Protein 2ZZV (pdb70)

Organism: Thermus thermophilus (strain ATCC 27634 / DSM 579 / HB8) (NCBI:txid300852)

Radius of gyration: 24.86 Å; Cα contacts (8 Å, |Δi|>4): 1358; chains: 2; bounding box: 61×57×69 Å

Nearest PDB structures (foldseek):
  2zzx-assembly1_D  TM=1.002E+00  e=3.367E-69  Thermus thermophilus HB8
  7e9y-assembly1_A  TM=9.980E-01  e=8.037E-59  Thermus thermophilus HB8
  4pe3-assembly1_A  TM=7.539E-01  e=3.363E-29  Cereibacter sphaeroides ATCC 17029
  4mmp-assembly1_A  TM=8.790E-01  e=1.293E-21  Pasteurella multocida subsp. gallicida P1059
  2xwk-assembly1_A  TM=8.787E-01  e=1.736E-21  Haemophilus influenzae

B-factor: mean 18.06, std 8.9, range [1.11, 52.14]

Secondary structure (DSSP, 8-state):
--EEEEEEESSPTTSHHHHHHHHHHHHHHHHTTTSEEEEEE-TTSSS-GGGHHHHHHHTSSSEEE-BGGGGTTT-GGGGGSS--TTS--SHHHHHHHHHTSSHHHHHHHHHHHTTEEEEEEE------EEESS---SGGGGTT-EEE--SHHHHHHHHHTT-EEE---GGGHHHHHHTTS-SEEE-S-HHHHHHTTHHHH-SEEEE--TTSS-SS-SS--EEEEEEHHHHHHS-HHHHHHHHHHHHHHHHHHHHHHHHHHHHHHHHHHHTT-EEEE--HHHHHHHHHHHHHHHHHHHTSSHHHHHHHHHHHHHHHHTT-S-TGGGTT---/--EEEEEEESSPTTSHHHHHHHHHHHHHHHHTTTSEEEEEE-TTSSS-GGGHHHHHHTTSSSEEE-BGGGGTTT-GGGGGSS--TTS--SHHHHHHHHHTSSHHHHHHHHHHTTTEEEEEEE------EEESS---SGGGGTT-EEE--SHHHHHHHHHTT-EEE---GGGHHHHHHTTS-SEEE-S-HHHHHHTTHHHH--EEEE--TTSS-SS-SS--EEEEEEHHHHHHS-HHHHHHHHHHHHHHHHHHHHHHHHHHHHHHHHHHHTT-EEEE--HHHHHHHHHHHHHHHHHHHTTSHHHHHHHHHHHHHHHHTTSS-TGGGTT---

Foldseek 3Di:
DAEEFEEEELAAPQALLVVLVVVLQVVLCVLVVNRYGYDYDYAPRQHHQLCVLVCQQVVVGFKYWYQQCLCCVPQLQSCLLFDFFLADFDPVLSVCCCPPVPVVVLVQVSVVVSQKGWLDKFWAFFKWKFFQDDDFELQSLAAFEEEDSDHRLVVLSVLSHHNYDYDRLLCVQVCLQVVVGGMYIHGAQRRNVSSPSLVRGQEIEAAAPVHGHRGGNTRIITMMGRNVSLVPDDVVSNVSVSVSRVVSSVVNRVSNVVSRVVRVVVSVVSNHYYHYYYPVRSVVSVLSNPVSLQVSLPPDDSSVVSVVSSVVVCVVVVSDDVVSCPPPDD/DAEEFEEEELAAPQALLQVLVVVLQVVLCVLVVNRYGYHYDYAPRQHHQLCVLVCQQVVVGQKYWYQQCLCCVPQLLSCLLFDFFLADFDPVLSVCCCPPVPVVVLVQVSVVVSQKGWLDKFWAFFKWKFFQDDDFELQSLADFEEEDSDDRLQVLSVVSHYHYDYDRLLCVQVCLQVVVGGMYIHGAQQRNVSSPSLVRGQEMEAEAPVHGHRTGNTRIITMMGRNVSLVPDDPVSNVSVSVSRVVSSVVNRVSNVVSRVVRPVVSVVSNHYYHYYYPVRSVVSVLSNVQSLLVSCPPDDSSVVSSVSSVVVCVVVVSDDPVSCPPGDD

Solvent-accessible surface area: 23621 Å² total; per-residue (Å²): 217,156,34,52,1,113,0,0,0,4,0,34,62,69,3,44,0,20,46,24,0,79,126,3,15,117,45,0,106,66,4,3,74,9,74,0,52,9,89,37,41,30,20,48,60,58,33,37,12,56,85,0,0,64,7,0,82,106,36,96,1,8,0,0,1,0,4,0,7,30,5,2,80,112,7,20,2,0,3,0,0,0,0,3,1,12,1,1,51,78,14,12,13,1,0,0,0,3,43,25,39,38,0,31,79,7,0,58,90,3,0,42,111,52,28,1,29,0,3,1,1,0,2,1,6,54,3,2,8,0,2,73,150,57,4,119,135,31,52,45,2,144,53,15,105,0,2,0,8,14,23,3,2,13,41,2,3,51,51,5,34,9,65,51,52,90,33,34,5,38,86,0,80,35,8,0,102,175,45,94,3,46,0,0,1,10,2,2,2,3,3,0,54,59,34,11,0,26,142,13,4,48,48,0,4,20,2,4,101,120,28,52,8,11,8,3,10,2,4,1,0,0,0,0,0,9,19,109,98,13,164,78,4,54,118,55,5,27,28,17,0,30,3,1,2,6,9,8,0,0,65,0,13,0,14,2,30,83,12,9,48,92,0,78,69,68,2,74,148,47,58,13,73,57,7,101,8,52,59,73,6,16,134,54,1,50,164,45,0,5,60,18,0,5,117,20,0,128,90,54,126,21,0,131,68,0,0,44,29,0,14,132,16,0,100,50,59,64,60,13,79,117,84,61,15,80,88,51,81,82,217,150,24,161,6,84,0,0,0,6,1,31,67,72,5,36,0,21,49,23,0,74,128,4,14,115,44,0,104,66,4,2,67,5,74,0,30,10,82,35,35,29,22,47,58,44,35,35,13,59,84,0,0,63,6,0,89,97,29,79,0,21,0,0,0,0,4,0,8,28,5,2,80,111,7,20,2,0,3,0,0,0,0,2,0,15,2,1,52,79,14,13,14,1,0,0,0,3,44,24,41,37,0,31,80,8,0,58,93,3,0,42,114,52,27,0,30,0,3,2,1,0,1,1,7,48,2,2,8,0,2,77,159,53,4,118,131,33,68,48,2,165,62,16,86,0,2,0,8,15,21,4,3,14,41,3,4,51,50,8,32,8,57,48,34,93,39,37,6,39,84,0,68,42,7,0,97,185,45,86,3,64,0,0,0,10,2,2,2,6,3,0,57,71,33,9,0,18,114,20,3,83,50,0,4,18,2,4,102,122,28,48,8,11,7,3,13,2,4,0,0,0,0,0,0,7,17,88,87,12,158,66,4,54,122,55,5,27,25,17,0,29,3,1,2,4,9,9,0,0,62,0,14,0,14,2,30,81,17,10,46,86,4,76,86,100,1,75,95,27,54,12,76,55,7,104,8,52,66,84,7,16,123,48,1,56,148,49,0,6,54,15,1,12,114,24,0,95,88,55,137,21,0,108,66,0,0,47,31,0,20,131,16,0,101,56,61,62,55,11,79,117,85,54,22,78,87,55,79,56

Structure (mmCIF, N/CA/C/O backbone):
data_2ZZV
#
_entry.id   2ZZV
#
_cell.length_a   75.052
_cell.length_b   77.335
_cell.length_c   136.389
_cell.angle_alpha   90.00
_cell.angle_beta   90.00
_cell.angle_gamma   90.00
#
_symmetry.space_group_name_H-M   'P 21 21 21'
#
loop_
_entity.id
_entity.type
_entity.pdbx_description
1 polymer 'ABC transporter, solute-binding protein'
2 non-polymer 'LACTIC ACID'
3 non-polymer 'CALCIUM ION'
4 water water
#
loop_
_atom_site.group_PDB
_atom_site.id
_atom_site.type_symbol
_atom_site.label_atom_id
_atom_site.label_alt_id
_atom_site.label_comp_id
_atom_site.label_asym_id
_atom_site.label_entity_id
_atom_site.label_seq_id
_atom_site.pdbx_PDB_ins_code
_atom_site.Cartn_x
_atom_site.Cartn_y
_atom_site.Cartn_z
_atom_site.occupancy
_atom_site.B_iso_or_equiv
_atom_site.auth_seq_id
_atom_site.auth_comp_id
_atom_site.auth_asym_id
_atom_site.auth_atom_id
_atom_site.pdbx_PDB_model_num
ATOM 1 N N . ARG A 1 32 ? 1.370 48.126 39.908 1.00 36.85 32 ARG A N 1
ATOM 2 C CA . ARG A 1 32 ? 2.507 47.868 40.845 1.00 35.97 32 ARG A CA 1
ATOM 3 C C . ARG A 1 32 ? 3.829 47.828 40.076 1.00 34.35 32 ARG A C 1
ATOM 4 O O . ARG A 1 32 ? 3.863 47.462 38.901 1.00 35.29 32 ARG A O 1
ATOM 12 N N . ARG A 1 33 ? 4.914 48.210 40.742 1.00 30.44 33 ARG A N 1
ATOM 13 C CA . ARG A 1 33 ? 6.226 48.219 40.103 1.00 27.50 33 ARG A CA 1
ATOM 14 C C . ARG A 1 33 ? 7.146 47.203 40.768 1.00 25.65 33 ARG A C 1
ATOM 15 O O . ARG A 1 33 ? 7.017 46.915 41.959 1.00 27.92 33 ARG A O 1
ATOM 23 N N . TYR A 1 34 ? 8.064 46.657 39.979 1.00 20.69 34 TYR A N 1
ATOM 24 C CA . TYR A 1 34 ? 8.987 45.630 40.432 1.00 19.06 34 TYR A CA 1
ATOM 25 C C . TYR A 1 34 ? 10.426 46.099 40.375 1.00 16.72 34 TYR A C 1
ATOM 26 O O . TYR A 1 34 ? 10.811 46.835 39.470 1.00 17.18 34 TYR A O 1
ATOM 35 N N . ARG A 1 35 ? 11.204 45.675 41.363 1.00 17.39 35 ARG A N 1
ATOM 36 C CA . ARG A 1 35 ? 12.599 46.064 41.466 1.00 17.34 35 ARG A CA 1
ATOM 37 C C . ARG A 1 35 ? 13.396 44.828 41.824 1.00 17.71 35 ARG A C 1
ATOM 38 O O . ARG A 1 35 ? 13.075 44.124 42.780 1.00 19.64 35 ARG A O 1
ATOM 40 N N . TRP A 1 36 ? 14.417 44.537 41.019 1.00 16.53 36 TRP A N 1
ATOM 41 C CA . TRP A 1 36 ? 15.267 43.368 41.234 1.00 14.20 36 TRP A CA 1
ATOM 42 C C . TRP A 1 36 ? 16.727 43.748 41.442 1.00 12.90 36 TRP A C 1
ATOM 43 O O . TRP A 1 36 ? 17.286 44.493 40.639 1.00 15.14 36 TRP A O 1
ATOM 54 N N . ARG A 1 37 ? 17.328 43.220 42.500 1.00 11.35 37 ARG A N 1
ATOM 55 C CA . ARG A 1 37 ? 18.741 43.444 42.768 1.00 11.34 37 ARG A CA 1
ATOM 56 C C . ARG A 1 37 ? 19.489 42.350 42.023 1.00 12.07 37 ARG A C 1
ATOM 57 O O . ARG A 1 37 ? 19.275 41.170 42.270 1.00 11.71 37 ARG A O 1
ATOM 65 N N . ILE A 1 38 ? 20.388 42.755 41.124 1.00 11.16 38 ILE A N 1
ATOM 66 C CA . ILE A 1 38 ? 21.162 41.793 40.336 1.00 10.67 38 ILE A CA 1
ATOM 67 C C . ILE A 1 38 ? 22.650 42.140 40.388 1.00 9.13 38 ILE A C 1
ATOM 68 O O . ILE A 1 38 ? 23.035 43.260 40.059 1.00 11.52 38 ILE A O 1
ATOM 73 N N . GLN A 1 39 ? 23.463 41.168 40.802 1.00 9.86 39 GLN A N 1
ATOM 74 C CA . GLN A 1 39 ? 24.915 41.344 40.840 1.00 9.70 39 GLN A CA 1
ATOM 75 C C . GLN A 1 39 ? 25.518 40.660 39.601 1.00 10.34 39 GLN A C 1
ATOM 76 O O . GLN A 1 39 ? 25.018 39.616 39.142 1.00 10.64 39 GLN A O 1
ATOM 82 N N . THR A 1 40 ? 26.574 41.258 39.067 1.00 10.32 40 THR A N 1
ATOM 83 C CA . THR A 1 40 ? 27.280 40.706 37.910 1.00 9.55 40 THR A CA 1
ATOM 84 C C . THR A 1 40 ? 28.659 40.182 38.311 1.00 9.91 40 THR A C 1
ATOM 85 O O . THR A 1 40 ? 29.222 40.573 39.335 1.00 10.48 40 THR A O 1
ATOM 89 N N . ALA A 1 41 ? 29.171 39.245 37.510 1.00 9.05 41 ALA A N 1
ATOM 90 C CA . ALA A 1 41 ? 30.524 38.747 37.710 1.00 10.17 41 ALA A CA 1
ATOM 91 C C . ALA A 1 41 ? 31.537 39.841 37.317 1.00 10.39 41 ALA A C 1
ATOM 92 O O . ALA A 1 41 ? 32.717 39.704 37.631 1.00 10.66 41 ALA A O 1
ATOM 94 N N . TRP A 1 42 ? 31.118 40.897 36.620 1.00 8.87 42 TRP A N 1
ATOM 95 C CA . TRP A 1 42 ? 32.051 41.987 36.264 1.00 9.00 42 TRP A CA 1
ATOM 96 C C . TRP A 1 42 ? 32.369 42.856 37.473 1.00 9.65 42 TRP A C 1
ATOM 97 O O . TRP A 1 42 ? 31.492 43.323 38.182 1.00 11.00 42 TRP A O 1
ATOM 108 N N . ASP A 1 43 ? 33.656 43.099 37.666 1.00 9.65 43 ASP A N 1
ATOM 109 C CA . ASP A 1 43 ? 34.097 43.988 38.734 1.00 10.91 43 ASP A CA 1
ATOM 110 C C . ASP A 1 43 ? 33.826 45.446 38.341 1.00 10.44 43 ASP A C 1
ATOM 111 O O . ASP A 1 43 ? 33.763 45.806 37.164 1.00 10.87 43 ASP A O 1
ATOM 116 N N . ALA A 1 44 ? 33.656 46.291 39.345 1.00 10.76 44 ALA A N 1
ATOM 117 C CA . ALA A 1 44 ? 33.474 47.718 39.093 1.00 10.99 44 ALA A CA 1
ATOM 118 C C . ALA A 1 44 ? 34.753 48.212 38.398 1.00 11.75 44 ALA A C 1
ATOM 119 O O . ALA A 1 44 ? 35.827 47.676 38.608 1.00 14.95 44 ALA A O 1
ATOM 121 N N . GLY A 1 45 ? 34.653 49.227 37.561 1.00 14.89 45 GLY A N 1
ATOM 122 C CA . GLY A 1 45 ? 35.883 49.705 36.954 1.00 16.25 45 GLY A CA 1
ATOM 123 C C . GLY A 1 45 ? 36.360 48.861 35.791 1.00 19.36 45 GLY A C 1
ATOM 124 O O . GLY A 1 45 ? 37.549 48.858 35.457 1.00 23.29 45 GLY A O 1
ATOM 125 N N . THR A 1 46 ? 35.461 48.066 35.235 1.00 13.85 46 THR A N 1
ATOM 126 C CA . THR A 1 46 ? 35.779 47.310 34.028 1.00 12.63 46 THR A CA 1
ATOM 127 C C . THR A 1 46 ? 34.776 47.725 32.959 1.00 11.66 46 THR A C 1
ATOM 128 O O . THR A 1 46 ? 33.684 48.210 33.279 1.00 12.65 46 THR A O 1
ATOM 132 N N . VAL A 1 47 ? 35.148 47.562 31.686 1.00 11.98 47 VAL A N 1
ATOM 133 C CA . VAL A 1 47 ? 34.241 47.868 30.592 1.00 11.57 47 VAL A CA 1
ATOM 134 C C . VAL A 1 47 ? 32.965 47.023 30.740 1.00 11.26 47 VAL A C 1
ATOM 135 O O . VAL A 1 47 ? 31.865 47.489 30.431 1.00 11.20 47 VAL A O 1
ATOM 139 N N . GLY A 1 48 ? 33.100 45.794 31.230 1.00 11.23 48 GLY A N 1
ATOM 140 C CA . GLY A 1 48 ? 31.929 44.949 31.403 1.00 10.82 48 GLY A CA 1
ATOM 141 C C . GLY A 1 48 ? 30.925 45.543 32.379 1.00 10.37 48 GLY A C 1
ATOM 142 O O . GLY A 1 48 ? 29.711 45.517 32.113 1.00 10.61 48 GLY A O 1
ATOM 143 N N . TYR A 1 49 ? 31.388 46.043 33.516 1.00 10.63 49 TYR A N 1
ATOM 144 C CA . TYR A 1 49 ? 30.433 46.617 34.478 1.00 9.27 49 TYR A CA 1
ATOM 145 C C . TYR A 1 49 ? 29.743 47.843 33.878 1.00 9.64 49 TYR A C 1
ATOM 146 O O . TYR A 1 49 ? 28.553 48.045 34.104 1.00 10.60 49 TYR A O 1
ATOM 155 N N . SER A 1 50 ? 30.468 48.660 33.112 1.00 9.63 50 SER A N 1
ATOM 156 C CA . SER A 1 50 ? 29.856 49.833 32.496 1.00 10.39 50 SER A CA 1
ATOM 157 C C . SER A 1 50 ? 28.744 49.411 31.554 1.00 10.00 50 SER A C 1
ATOM 158 O O . SER A 1 50 ? 27.697 50.052 31.486 1.00 10.68 50 SER A O 1
ATOM 161 N N . LEU A 1 51 ? 28.957 48.330 30.812 1.00 10.01 51 LEU A N 1
ATOM 162 C CA . LEU A 1 51 ? 27.913 47.847 29.910 1.00 9.15 51 LEU A CA 1
ATOM 163 C C . LEU A 1 51 ? 26.706 47.350 30.701 1.00 10.57 51 LEU A C 1
ATOM 164 O O . LEU A 1 51 ? 25.569 47.596 30.310 1.00 10.14 51 LEU A O 1
ATOM 169 N N . PHE A 1 52 ? 26.955 46.654 31.802 1.00 10.82 52 PHE A N 1
ATOM 170 C CA . PHE A 1 52 ? 25.885 46.106 32.644 1.00 9.85 52 PHE A CA 1
ATOM 171 C C . PHE A 1 52 ? 25.066 47.249 33.272 1.00 11.26 52 PHE A C 1
ATOM 172 O O . PHE A 1 52 ? 23.832 47.179 33.340 1.00 11.76 52 PHE A O 1
ATOM 180 N N . GLN A 1 53 ? 25.724 48.329 33.678 1.00 11.55 53 GLN A N 1
ATOM 181 C CA . GLN A 1 53 ? 24.974 49.459 34.232 1.00 11.02 53 GLN A CA 1
ATOM 182 C C . GLN A 1 53 ? 24.021 50.006 33.165 1.00 11.98 53 GLN A C 1
ATOM 183 O O . GLN A 1 53 ? 22.861 50.329 33.473 1.00 13.41 53 GLN A O 1
ATOM 189 N N . LYS A 1 54 ? 24.495 50.149 31.924 1.00 11.03 54 LYS A N 1
ATOM 190 C CA . LYS A 1 54 ? 23.655 50.667 30.846 1.00 11.55 54 LYS A CA 1
ATOM 191 C C . LYS A 1 54 ? 22.491 49.727 30.588 1.00 12.82 54 LYS A C 1
ATOM 192 O O . LYS A 1 54 ? 21.398 50.179 30.216 1.00 13.81 54 LYS A O 1
ATOM 198 N N . PHE A 1 55 ? 22.700 48.425 30.765 1.00 11.50 55 PHE A N 1
ATOM 199 C CA . PHE A 1 55 ? 21.592 47.492 30.560 1.00 11.26 55 PHE A CA 1
ATOM 200 C C . PHE A 1 55 ? 20.454 47.832 31.519 1.00 12.71 55 PHE A C 1
ATOM 201 O O . PHE A 1 55 ? 19.271 47.776 31.138 1.00 13.42 55 PHE A O 1
ATOM 209 N N . THR A 1 56 ? 20.783 48.162 32.767 1.00 12.64 56 THR A N 1
ATOM 210 C CA . THR A 1 56 ? 19.697 48.447 33.703 1.00 12.81 56 THR A CA 1
ATOM 211 C C . THR A 1 56 ? 18.868 49.635 33.234 1.00 15.31 56 THR A C 1
ATOM 212 O O . THR A 1 56 ? 17.646 49.672 33.440 1.00 15.93 56 THR A O 1
ATOM 216 N N . GLU A 1 57 ? 19.497 50.613 32.601 1.00 15.17 57 GLU A N 1
ATOM 217 C CA . GLU A 1 57 ? 18.735 51.751 32.089 1.00 16.23 57 GLU A CA 1
ATOM 218 C C . GLU A 1 57 ? 17.846 51.309 30.927 1.00 16.35 57 GLU A C 1
ATOM 219 O O . GLU A 1 57 ? 16.724 51.798 30.759 1.00 16.40 57 GLU A O 1
ATOM 225 N N . ARG A 1 58 ? 18.347 50.381 30.110 1.00 13.81 58 ARG A N 1
ATOM 226 C CA . ARG A 1 58 ? 17.583 49.902 28.969 1.00 13.49 58 ARG A CA 1
ATOM 227 C C . ARG A 1 58 ? 16.345 49.111 29.416 1.00 12.66 58 ARG A C 1
ATOM 228 O O . ARG A 1 58 ? 15.280 49.221 28.807 1.00 14.66 58 ARG A O 1
ATOM 236 N N . VAL A 1 59 ? 16.493 48.312 30.467 1.00 13.39 59 VAL A N 1
ATOM 237 C CA . VAL A 1 59 ? 15.369 47.539 31.008 1.00 13.48 59 VAL A CA 1
ATOM 238 C C . VAL A 1 59 ? 14.274 48.496 31.491 1.00 15.29 59 VAL A C 1
ATOM 239 O O . VAL A 1 59 ? 13.102 48.289 31.208 1.00 14.15 59 VAL A O 1
ATOM 243 N N . LYS A 1 60 ? 14.663 49.542 32.207 1.00 15.29 60 LYS A N 1
ATOM 244 C CA . LYS A 1 60 ? 13.694 50.525 32.697 1.00 15.75 60 LYS A CA 1
ATOM 245 C C . LYS A 1 60 ? 12.950 51.141 31.512 1.00 16.68 60 LYS A C 1
ATOM 246 O O . LYS A 1 60 ? 11.718 51.305 31.538 1.00 17.68 60 LYS A O 1
ATOM 252 N N . GLU A 1 61 ? 13.689 51.485 30.463 1.00 14.50 61 GLU A N 1
ATOM 253 C CA . GLU A 1 61 ? 13.096 52.072 29.275 1.00 15.31 61 GLU A CA 1
ATOM 254 C C . GLU A 1 61 ? 12.128 51.109 28.575 1.00 16.94 61 GLU A C 1
ATOM 255 O O . GLU A 1 61 ? 11.003 51.493 28.212 1.00 18.66 61 GLU A O 1
ATOM 261 N N . LEU A 1 62 ? 12.538 49.853 28.405 1.00 14.95 62 LEU A N 1
ATOM 262 C CA . LEU A 1 62 ? 11.684 48.875 27.725 1.00 15.98 62 LEU A CA 1
ATOM 263 C C . LEU A 1 62 ? 10.440 48.468 28.509 1.00 16.77 62 LEU A C 1
ATOM 264 O O . LEU A 1 62 ? 9.483 47.968 27.919 1.00 18.18 62 LEU A O 1
ATOM 269 N N . THR A 1 63 ? 10.430 48.699 29.815 1.00 15.50 63 THR A N 1
ATOM 270 C CA . THR A 1 63 ? 9.269 48.317 30.628 1.00 16.43 63 THR A CA 1
ATOM 271 C C . THR A 1 63 ? 8.507 49.535 31.145 1.00 18.49 63 THR A C 1
ATOM 272 O O . THR A 1 63 ? 7.633 49.386 32.000 1.00 18.12 63 THR A O 1
ATOM 276 N N . ASP A 1 64 ? 8.833 50.718 30.630 1.00 20.38 64 ASP A N 1
ATOM 277 C CA . ASP A 1 64 ? 8.185 51.958 31.064 1.00 21.48 64 ASP A CA 1
ATOM 278 C C . ASP A 1 64 ? 8.249 52.119 32.577 1.00 23.36 64 ASP A C 1
ATOM 279 O O . ASP A 1 64 ? 7.287 52.563 33.223 1.00 23.34 64 ASP A O 1
ATOM 284 N N . GLY A 1 65 ? 9.393 51.746 33.136 1.00 19.13 65 GLY A N 1
ATOM 285 C CA . GLY A 1 65 ? 9.625 51.852 34.563 1.00 19.48 65 GLY A CA 1
ATOM 286 C C . GLY A 1 65 ? 8.964 50.791 35.414 1.00 18.47 65 GLY A C 1
ATOM 287 O O . GLY A 1 65 ? 9.150 50.789 36.626 1.00 19.94 65 GLY A O 1
ATOM 288 N N . GLN A 1 66 ? 8.220 49.873 34.808 1.00 16.74 66 GLN A N 1
ATOM 289 C CA . GLN A 1 66 ? 7.528 48.850 35.592 1.00 17.33 66 GLN A CA 1
ATOM 290 C C . GLN A 1 66 ? 8.444 47.807 36.202 1.00 17.65 66 GLN A C 1
ATOM 291 O O . GLN A 1 66 ? 8.107 47.186 37.211 1.00 20.10 66 GLN A O 1
ATOM 297 N N . LEU A 1 67 ? 9.602 47.594 35.578 1.00 17.04 67 LEU A N 1
ATOM 298 C CA . LEU A 1 67 ? 10.567 46.652 36.113 1.00 18.23 67 LEU A CA 1
ATOM 299 C C . LEU A 1 67 ? 11.916 47.354 36.066 1.00 18.51 67 LEU A C 1
ATOM 300 O O . LEU A 1 67 ? 12.368 47.816 35.016 1.00 19.34 67 LEU A O 1
ATOM 305 N N . GLU A 1 68 ? 12.532 47.487 37.226 1.00 17.19 68 GLU A N 1
ATOM 306 C CA . GLU A 1 68 ? 13.835 48.112 37.281 1.00 18.22 68 GLU A CA 1
ATOM 307 C C . GLU A 1 68 ? 14.824 47.133 37.874 1.00 17.32 68 GLU A C 1
ATOM 308 O O . GLU A 1 68 ? 14.467 46.285 38.690 1.00 18.50 68 GLU A O 1
ATOM 314 N N . VAL A 1 69 ? 16.065 47.227 37.412 1.00 15.41 69 VAL A N 1
ATOM 315 C CA . VAL A 1 69 ? 17.127 46.382 37.925 1.00 15.32 69 VAL A CA 1
ATOM 316 C C . VAL A 1 69 ? 18.149 47.283 38.608 1.00 14.85 69 VAL A C 1
ATOM 317 O O . VAL A 1 69 ? 18.617 48.266 38.012 1.00 16.26 69 VAL A O 1
ATOM 321 N N . GLN A 1 70 ? 18.437 46.974 39.867 1.00 13.01 70 GLN A N 1
ATOM 322 C CA . GLN A 1 70 ? 19.449 47.685 40.621 1.00 15.10 70 GLN A CA 1
ATOM 323 C C . GLN A 1 70 ? 20.714 46.854 40.431 1.00 13.82 70 GLN A C 1
ATOM 324 O O . GLN A 1 70 ? 20.805 45.712 40.895 1.00 14.02 70 GLN A O 1
ATOM 330 N N . PRO A 1 71 ? 21.718 47.429 39.761 1.00 13.79 71 PRO A N 1
ATOM 331 C CA . PRO A 1 71 ? 22.971 46.702 39.518 1.00 12.99 71 PRO A CA 1
ATOM 332 C C . PRO A 1 71 ? 23.956 46.738 40.663 1.00 13.75 71 PRO A C 1
ATOM 333 O O . PRO A 1 71 ? 24.023 47.730 41.409 1.00 14.65 71 PRO A O 1
ATOM 337 N N . PHE A 1 72 ? 24.710 45.650 40.791 1.00 11.98 72 PHE A N 1
ATOM 338 C CA . PHE A 1 72 ? 25.767 45.534 41.783 1.00 11.72 72 PHE A CA 1
ATOM 339 C C . PHE A 1 72 ? 26.999 44.929 41.119 1.00 12.19 72 PHE A C 1
ATOM 340 O O . PHE A 1 72 ? 26.902 43.922 40.402 1.00 12.15 72 PHE A O 1
ATOM 348 N N . PRO A 1 73 ? 28.174 45.530 41.331 1.00 11.26 73 PRO A N 1
ATOM 349 C CA . PRO A 1 73 ? 29.389 44.981 40.741 1.00 11.53 73 PRO A CA 1
ATOM 350 C C . PRO A 1 73 ? 29.836 43.770 41.557 1.00 12.08 73 PRO A C 1
ATOM 351 O O . PRO A 1 73 ? 29.364 43.541 42.678 1.00 12.45 73 PRO A O 1
ATOM 355 N N . ALA A 1 74 ? 30.761 42.988 41.017 1.00 10.70 74 ALA A N 1
ATOM 356 C CA . ALA A 1 74 ? 31.218 41.804 41.719 1.00 11.41 74 ALA A CA 1
ATOM 357 C C . ALA A 1 74 ? 31.651 42.059 43.150 1.00 12.03 74 ALA A C 1
ATOM 358 O O . ALA A 1 74 ? 32.377 43.004 43.429 1.00 13.36 74 ALA A O 1
ATOM 360 N N . GLY A 1 75 ? 31.183 41.193 44.043 1.00 12.20 75 GLY A N 1
ATOM 361 C CA . GLY A 1 75 ? 31.543 41.286 45.451 1.00 13.68 75 GLY A CA 1
ATOM 362 C C . GLY A 1 75 ? 30.791 42.314 46.268 1.00 14.98 75 GLY A C 1
ATOM 363 O O . GLY A 1 75 ? 30.954 42.333 47.499 1.00 16.25 75 GLY A O 1
ATOM 364 N N . ALA A 1 76 ? 29.954 43.141 45.638 1.00 12.25 76 ALA A N 1
ATOM 365 C CA . ALA A 1 76 ? 29.244 44.184 46.399 1.00 13.11 76 ALA A CA 1
ATOM 366 C C . ALA A 1 76 ? 28.178 43.653 47.348 1.00 15.17 76 ALA A C 1
ATOM 367 O O . ALA A 1 76 ? 27.869 44.318 48.353 1.00 16.65 76 ALA A O 1
ATOM 369 N N . VAL A 1 77 ? 27.603 42.491 47.043 1.00 14.58 77 VAL A N 1
ATOM 370 C CA . VAL A 1 77 ? 26.589 41.891 47.910 1.00 13.39 77 VAL A CA 1
ATOM 371 C C . VAL A 1 77 ? 27.144 40.590 48.477 1.00 13.96 77 VAL A C 1
ATOM 372 O O . VAL A 1 77 ? 27.163 40.408 49.698 1.00 14.66 77 VAL A O 1
ATOM 376 N N . VAL A 1 78 ? 27.599 39.693 47.597 1.00 11.46 78 VAL A N 1
ATOM 377 C CA . VAL A 1 78 ? 28.214 38.435 47.982 1.00 12.03 78 VAL A CA 1
ATOM 378 C C . VAL A 1 78 ? 29.408 38.195 47.040 1.00 11.26 78 VAL A C 1
ATOM 379 O O . VAL A 1 78 ? 29.574 38.920 46.061 1.00 11.69 78 VAL A O 1
ATOM 383 N N . GLY A 1 79 ? 30.238 37.208 47.361 1.00 12.23 79 GLY A N 1
ATOM 384 C CA . GLY A 1 79 ? 31.361 36.866 46.499 1.00 12.79 79 GLY A CA 1
ATOM 385 C C . GLY A 1 79 ? 30.803 36.307 45.194 1.00 12.61 79 GLY A C 1
ATOM 386 O O . GLY A 1 79 ? 29.702 35.766 45.143 1.00 12.55 79 GLY A O 1
ATOM 387 N N . THR A 1 80 ? 31.575 36.425 44.123 1.00 11.54 80 THR A N 1
ATOM 388 C CA . THR A 1 80 ? 31.120 35.968 42.813 1.00 11.16 80 THR A CA 1
ATOM 389 C C . THR A 1 80 ? 30.626 34.530 42.813 1.00 10.85 80 THR A C 1
ATOM 390 O O . THR A 1 80 ? 29.546 34.233 42.289 1.00 11.44 80 THR A O 1
ATOM 394 N N . PHE A 1 81 ? 31.397 33.632 43.412 1.00 11.08 81 PHE A N 1
ATOM 395 C CA . PHE A 1 81 ? 30.992 32.231 43.400 1.00 12.65 81 PHE A CA 1
ATOM 396 C C . PHE A 1 81 ? 29.858 31.929 44.358 1.00 12.16 81 PHE A C 1
ATOM 397 O O . PHE A 1 81 ? 29.276 30.847 44.308 1.00 13.82 81 PHE A O 1
ATOM 405 N N . ASP A 1 82 ? 29.532 32.894 45.221 1.00 13.57 82 ASP A N 1
ATOM 406 C CA . ASP A 1 82 ? 28.421 32.733 46.139 1.00 12.35 82 ASP A CA 1
ATOM 407 C C . ASP A 1 82 ? 27.123 33.298 45.566 1.00 11.49 82 ASP A C 1
ATOM 408 O O . ASP A 1 82 ? 26.074 33.235 46.219 1.00 14.63 82 ASP A O 1
ATOM 413 N N . MET A 1 83 ? 27.142 33.806 44.328 1.00 10.78 83 MET A N 1
ATOM 414 C CA . MET A 1 83 ? 25.915 34.360 43.779 1.00 11.23 83 MET A CA 1
ATOM 415 C C . MET A 1 83 ? 24.813 33.325 43.589 1.00 10.39 83 MET A C 1
ATOM 416 O O . MET A 1 83 ? 23.635 33.645 43.753 1.00 11.94 83 MET A O 1
ATOM 421 N N . PHE A 1 84 ? 25.173 32.095 43.200 1.00 10.53 84 PHE A N 1
ATOM 422 C CA . PHE A 1 84 ? 24.173 31.063 42.965 1.00 12.27 84 PHE A CA 1
ATOM 423 C C . PHE A 1 84 ? 23.288 30.861 44.200 1.00 11.95 84 PHE A C 1
ATOM 424 O O . PHE A 1 84 ? 22.059 30.921 44.113 1.00 12.46 84 PHE A O 1
ATOM 432 N N . ASP A 1 85 ? 23.901 30.637 45.343 1.00 12.47 85 ASP A N 1
ATOM 433 C CA . ASP A 1 85 ? 23.124 30.444 46.555 1.00 13.49 85 ASP A CA 1
ATOM 434 C C . ASP A 1 85 ? 22.408 31.724 46.967 1.00 14.21 85 ASP A C 1
ATOM 435 O O . ASP A 1 85 ? 21.275 31.670 47.464 1.00 14.05 85 ASP A O 1
ATOM 440 N N . ALA A 1 86 ? 23.024 32.887 46.740 1.00 13.68 86 ALA A N 1
ATOM 441 C CA . ALA A 1 86 ? 22.364 34.142 47.111 1.00 13.20 86 ALA A CA 1
ATOM 442 C C . ALA A 1 86 ? 21.099 34.368 46.298 1.00 12.96 86 ALA A C 1
ATOM 443 O O . ALA A 1 86 ? 20.107 34.892 46.815 1.00 15.30 86 ALA A O 1
ATOM 445 N N . VAL A 1 87 ? 21.116 33.997 45.018 1.00 12.73 87 VAL A N 1
ATOM 446 C CA . VAL A 1 87 ? 19.918 34.154 44.204 1.00 12.29 87 VAL A CA 1
ATOM 447 C C . VAL A 1 87 ? 18.883 33.101 44.579 1.00 15.56 87 VAL A C 1
ATOM 448 O O . VAL A 1 87 ? 17.690 33.391 44.575 1.00 15.75 87 VAL A O 1
ATOM 452 N N . LYS A 1 88 ? 19.339 31.886 44.868 1.00 16.23 88 LYS A N 1
ATOM 453 C CA . LYS A 1 88 ? 18.434 30.798 45.243 1.00 19.37 88 LYS A CA 1
ATOM 454 C C . LYS A 1 88 ? 17.608 31.191 46.464 1.00 18.16 88 LYS A C 1
ATOM 455 O O . LYS A 1 88 ? 16.391 30.969 46.494 1.00 20.86 88 LYS A O 1
ATOM 461 N N . THR A 1 89 ? 18.261 31.783 47.464 1.00 19.03 89 THR A N 1
ATOM 462 C CA . THR A 1 89 ? 17.593 32.194 48.694 1.00 20.77 89 THR A CA 1
ATOM 463 C C . THR A 1 89 ? 16.898 33.539 48.607 1.00 21.65 89 THR A C 1
ATOM 464 O O . THR A 1 89 ? 16.011 33.825 49.398 1.00 22.90 89 THR A O 1
ATOM 468 N N . GLY A 1 90 ? 17.287 34.387 47.664 1.00 17.70 90 GLY A N 1
ATOM 469 C CA . GLY A 1 90 ? 16.630 35.677 47.594 1.00 18.29 90 GLY A CA 1
ATOM 470 C C . GLY A 1 90 ? 17.413 36.855 48.163 1.00 16.61 90 GLY A C 1
ATOM 471 O O . GLY A 1 90 ? 16.903 37.970 48.181 1.00 19.74 90 GLY A O 1
ATOM 472 N N . VAL A 1 91 ? 18.640 36.626 48.616 1.00 17.90 91 VAL A N 1
ATOM 473 C CA . VAL A 1 91 ? 19.490 37.708 49.101 1.00 15.83 91 VAL A CA 1
ATOM 474 C C . VAL A 1 91 ? 19.715 38.616 47.870 1.00 15.54 91 VAL A C 1
ATOM 475 O O . VAL A 1 91 ? 19.823 39.851 47.958 1.00 14.78 91 VAL A O 1
ATOM 479 N N . LEU A 1 92 ? 19.819 37.968 46.708 1.00 14.91 92 LEU A N 1
ATOM 480 C CA . LEU A 1 92 ? 19.886 38.664 45.435 1.00 12.13 92 LEU A CA 1
ATOM 481 C C . LEU A 1 92 ? 18.654 38.180 44.688 1.00 11.97 92 LEU A C 1
ATOM 482 O O . LEU A 1 92 ? 18.202 37.039 44.912 1.00 14.04 92 LEU A O 1
ATOM 487 N N . ASP A 1 93 ? 18.127 39.015 43.801 1.00 11.80 93 ASP A N 1
ATOM 488 C CA . ASP A 1 93 ? 16.966 38.591 43.017 1.00 12.38 93 ASP A CA 1
ATOM 489 C C . ASP A 1 93 ? 17.421 37.922 41.722 1.00 12.24 93 ASP A C 1
ATOM 490 O O . ASP A 1 93 ? 16.682 37.144 41.119 1.00 12.80 93 ASP A O 1
ATOM 495 N N . GLY A 1 94 ? 18.636 38.248 41.293 1.00 12.56 94 GLY A N 1
ATOM 496 C CA . GLY A 1 94 ? 19.150 37.654 40.065 1.00 11.00 94 GLY A CA 1
ATOM 497 C C . GLY A 1 94 ? 20.653 37.820 39.974 1.00 11.13 94 GLY A C 1
ATOM 498 O O . GLY A 1 94 ? 21.260 38.501 40.796 1.00 11.78 94 GLY A O 1
ATOM 499 N N . MET A 1 95 ? 21.251 37.208 38.953 1.00 9.95 95 MET A N 1
ATOM 500 C CA . MET A 1 95 ? 22.688 37.292 38.763 1.00 9.84 95 MET A CA 1
ATOM 501 C C . MET A 1 95 ? 23.004 37.286 37.283 1.00 10.04 95 MET A C 1
ATOM 502 O O . MET A 1 95 ? 22.226 36.788 36.462 1.00 10.77 95 MET A O 1
ATOM 507 N N . ASN A 1 96 ? 24.160 37.873 36.958 1.00 9.88 96 ASN A N 1
ATOM 508 C CA . ASN A 1 96 ? 24.716 37.912 35.583 1.00 9.64 96 ASN A CA 1
ATOM 509 C C . ASN A 1 96 ? 26.121 37.311 35.724 1.00 9.24 96 ASN A C 1
ATOM 510 O O . ASN A 1 96 ? 27.146 38.022 35.761 1.00 9.61 96 ASN A O 1
ATOM 515 N N . PRO A 1 97 ? 26.202 35.979 35.826 1.00 8.62 97 PRO A N 1
ATOM 516 C CA . PRO A 1 97 ? 27.469 35.265 35.983 1.00 9.45 97 PRO A CA 1
ATOM 517 C C . PRO A 1 97 ? 28.002 34.753 34.672 1.00 9.72 97 PRO A C 1
ATOM 518 O O . PRO A 1 97 ? 27.400 34.959 33.620 1.00 10.02 97 PRO A O 1
ATOM 522 N N . PHE A 1 98 ? 29.172 34.121 34.769 1.00 8.98 98 PHE A N 1
ATOM 523 C CA . PHE A 1 98 ? 29.701 33.328 33.633 1.00 9.38 98 PHE A CA 1
ATOM 524 C C . PHE A 1 98 ? 29.079 31.974 34.004 1.00 8.76 98 PHE A C 1
ATOM 525 O O . PHE A 1 98 ? 29.299 31.432 35.096 1.00 9.62 98 PHE A O 1
ATOM 533 N N . THR A 1 99 ? 28.269 31.432 33.095 1.00 9.03 99 THR A N 1
ATOM 534 C CA . THR A 1 99 ? 27.491 30.252 33.411 1.00 8.54 99 THR A CA 1
ATOM 535 C C . THR A 1 99 ? 28.243 29.034 33.903 1.00 9.03 99 THR A C 1
ATOM 536 O O . THR A 1 99 ? 27.748 28.299 34.766 1.00 9.29 99 THR A O 1
ATOM 540 N N . LEU A 1 100 ? 29.447 28.819 33.375 1.00 8.79 100 LEU A N 1
ATOM 541 C CA . LEU A 1 100 ? 30.205 27.641 33.776 1.00 9.92 100 LEU A CA 1
ATOM 542 C C . LEU A 1 100 ? 30.765 27.705 35.192 1.00 9.00 100 LEU A C 1
ATOM 543 O O . LEU A 1 100 ? 31.383 26.749 35.651 1.00 9.64 100 LEU A O 1
ATOM 548 N N . TYR A 1 101 ? 30.549 28.816 35.906 1.00 8.61 101 TYR A N 1
ATOM 549 C CA . TYR A 1 101 ? 30.997 28.845 37.302 1.00 7.84 101 TYR A CA 1
ATOM 550 C C . TYR A 1 101 ? 30.275 27.799 38.144 1.00 10.71 101 TYR A C 1
ATOM 551 O O . TYR A 1 101 ? 30.746 27.441 39.228 1.00 11.74 101 TYR A O 1
ATOM 560 N N . TRP A 1 102 ? 29.143 27.287 37.659 1.00 10.35 102 TRP A N 1
ATOM 561 C CA . TRP A 1 102 ? 28.418 26.294 38.455 1.00 10.61 102 TRP A CA 1
ATOM 562 C C . TRP A 1 102 ? 28.695 24.854 38.025 1.00 9.56 102 TRP A C 1
ATOM 563 O O . TRP A 1 102 ? 28.003 23.946 38.455 1.00 10.39 102 TRP A O 1
ATOM 574 N N . ALA A 1 103 ? 29.759 24.645 37.251 1.00 10.25 103 ALA A N 1
ATOM 575 C CA . ALA A 1 103 ? 30.079 23.301 36.740 1.00 9.83 103 ALA A CA 1
ATOM 576 C C . ALA A 1 103 ? 30.262 22.241 37.811 1.00 10.96 103 ALA A C 1
ATOM 577 O O . ALA A 1 103 ? 29.970 21.069 37.560 1.00 12.51 103 ALA A O 1
ATOM 579 N N . GLY A 1 104 ? 30.750 22.646 38.987 1.00 11.83 104 GLY A N 1
ATOM 580 C CA . GLY A 1 104 ? 30.986 21.674 40.044 1.00 12.03 104 GLY A CA 1
ATOM 581 C C . GLY A 1 104 ? 29.737 21.221 40.737 1.00 13.56 104 GLY A C 1
ATOM 582 O O . GLY A 1 104 ? 29.771 20.190 41.421 1.00 15.40 104 GLY A O 1
ATOM 583 N N . ARG A 1 105 ? 28.637 21.956 40.581 1.00 12.59 105 ARG A N 1
ATOM 584 C CA . ARG A 1 105 ? 27.385 21.557 41.207 1.00 13.53 105 ARG A CA 1
ATOM 585 C C . ARG A 1 105 ? 26.288 21.212 40.179 1.00 13.67 105 ARG A C 1
ATOM 586 O O . ARG A 1 105 ? 25.336 20.490 40.505 1.00 14.81 105 ARG A O 1
ATOM 594 N N . MET A 1 106 ? 26.424 21.725 38.951 1.00 11.92 106 MET A N 1
ATOM 595 C CA . MET A 1 106 ? 25.471 21.475 37.845 1.00 11.14 106 MET A CA 1
ATOM 596 C C . MET A 1 106 ? 26.326 21.121 36.638 1.00 11.40 106 MET A C 1
ATOM 597 O O . MET A 1 106 ? 26.776 22.002 35.908 1.00 10.29 106 MET A O 1
ATOM 602 N N . PRO A 1 107 ? 26.546 19.835 36.404 1.00 10.58 107 PRO A N 1
ATOM 603 C CA . PRO A 1 107 ? 27.370 19.400 35.277 1.00 10.23 107 PRO A CA 1
ATOM 604 C C . PRO A 1 107 ? 27.018 20.052 33.949 1.00 10.44 107 PRO A C 1
ATOM 605 O O . PRO A 1 107 ? 27.911 20.386 33.161 1.00 10.16 107 PRO A O 1
ATOM 609 N N . VAL A 1 108 ? 25.721 20.223 33.700 1.00 9.11 108 VAL A N 1
ATOM 610 C CA . VAL A 1 108 ? 25.294 20.792 32.420 1.00 8.99 108 VAL A CA 1
ATOM 611 C C . VAL A 1 108 ? 25.859 22.192 32.178 1.00 8.54 108 VAL A C 1
ATOM 612 O O . VAL A 1 108 ? 26.012 22.589 31.016 1.00 8.92 108 VAL A O 1
ATOM 616 N N . THR A 1 109 ? 26.197 22.932 33.242 1.00 8.69 109 THR A N 1
ATOM 617 C CA . THR A 1 109 ? 26.695 24.292 32.995 1.00 7.85 109 THR A CA 1
ATOM 618 C C . THR A 1 109 ? 28.048 24.333 32.301 1.00 8.19 109 THR A C 1
ATOM 619 O O . THR A 1 109 ? 28.375 25.358 31.707 1.00 9.15 109 THR A O 1
ATOM 623 N N . ALA A 1 110 ? 28.816 23.244 32.363 1.00 8.28 110 ALA A N 1
ATOM 624 C CA . ALA A 1 110 ? 30.072 23.194 31.613 1.00 8.91 110 ALA A CA 1
ATOM 625 C C . ALA A 1 110 ? 29.781 23.145 30.102 1.00 9.63 110 ALA A C 1
ATOM 626 O O . ALA A 1 110 ? 30.671 23.363 29.289 1.00 9.81 110 ALA A O 1
ATOM 628 N N . PHE A 1 111 ? 28.532 22.837 29.732 1.00 8.34 111 PHE A N 1
ATOM 629 C CA . PHE A 1 111 ? 28.108 22.771 28.328 1.00 8.39 111 PHE A CA 1
ATOM 630 C C . PHE A 1 111 ? 27.221 23.968 27.963 1.00 10.18 111 PHE A C 1
ATOM 631 O O . PHE A 1 111 ? 26.686 24.019 26.858 1.00 9.34 111 PHE A O 1
ATOM 639 N N . LEU A 1 112 ? 27.071 24.921 28.880 1.00 8.36 112 LEU A N 1
ATOM 640 C CA . LEU A 1 112 ? 26.252 26.097 28.585 1.00 9.58 112 LEU A CA 1
ATOM 641 C C . LEU A 1 112 ? 27.137 27.316 28.311 1.00 8.78 112 LEU A C 1
ATOM 642 O O . LEU A 1 112 ? 26.669 28.453 28.248 1.00 10.07 112 LEU A O 1
ATOM 647 N N . SER A 1 113 ? 28.424 27.040 28.147 1.00 8.74 113 SER A N 1
ATOM 648 C CA . SER A 1 113 ? 29.438 28.016 27.782 1.00 8.67 113 SER A CA 1
ATOM 649 C C . SER A 1 113 ? 30.503 27.191 27.074 1.00 8.59 113 SER A C 1
ATOM 650 O O . SER A 1 113 ? 30.581 25.964 27.261 1.00 9.12 113 SER A O 1
ATOM 653 N N . SER A 1 114 ? 31.336 27.841 26.266 1.00 8.64 114 SER A N 1
ATOM 654 C CA . SER A 1 114 ? 32.317 27.064 25.524 1.00 7.88 114 SER A CA 1
ATOM 655 C C . SER A 1 114 ? 33.304 26.246 26.360 1.00 8.71 114 SER A C 1
ATOM 656 O O . SER A 1 114 ? 33.641 26.589 27.497 1.00 8.23 114 SER A O 1
ATOM 659 N N . TYR A 1 115 ? 33.687 25.118 25.771 1.00 9.32 115 TYR A N 1
ATOM 660 C CA . TYR A 1 115 ? 34.696 24.229 26.351 1.00 9.39 115 TYR A CA 1
ATOM 661 C C . TYR A 1 115 ? 35.743 24.017 25.253 1.00 9.54 115 TYR A C 1
ATOM 662 O O . TYR A 1 115 ? 35.509 24.299 24.061 1.00 10.25 115 TYR A O 1
ATOM 671 N N . ALA A 1 116 ? 36.904 23.504 25.641 1.00 9.76 116 ALA A N 1
ATOM 672 C CA . ALA A 1 116 ? 38.003 23.430 24.716 1.00 9.52 116 ALA A CA 1
ATOM 673 C C . ALA A 1 116 ? 37.832 22.737 23.393 1.00 8.52 116 ALA A C 1
ATOM 674 O O . ALA A 1 116 ? 37.456 21.564 23.340 1.00 9.42 116 ALA A O 1
ATOM 676 N N . LEU A 1 117 ? 38.109 23.499 22.332 1.00 9.06 117 LEU A N 1
ATOM 677 C CA . LEU A 1 117 ? 38.128 22.986 20.963 1.00 10.21 117 LEU A CA 1
ATOM 678 C C . LEU A 1 117 ? 36.806 22.440 20.401 1.00 10.07 117 LEU A C 1
ATOM 679 O O . LEU A 1 117 ? 36.795 21.678 19.435 1.00 11.16 117 LEU A O 1
ATOM 684 N N . GLY A 1 118 ? 35.687 22.882 20.978 1.00 9.27 118 GLY A N 1
ATOM 685 C CA . GLY A 1 118 ? 34.363 22.526 20.478 1.00 9.58 118 GLY A CA 1
ATOM 686 C C . GLY A 1 118 ? 33.862 23.676 19.586 1.00 8.87 118 GLY A C 1
ATOM 687 O O . GLY A 1 118 ? 34.650 24.339 18.903 1.00 10.09 118 GLY A O 1
ATOM 688 N N . LEU A 1 119 ? 32.547 23.902 19.588 1.00 8.87 119 LEU A N 1
ATOM 689 C CA . LEU A 1 119 ? 31.937 25.027 18.846 1.00 8.91 119 LEU A CA 1
ATOM 690 C C . LEU A 1 119 ? 32.673 26.279 19.314 1.00 9.88 119 LEU A C 1
ATOM 691 O O . LEU A 1 119 ? 32.809 26.523 20.529 1.00 9.21 119 LEU A O 1
ATOM 696 N N . ASP A 1 120 ? 33.109 27.098 18.353 1.00 9.75 120 ASP A N 1
ATOM 697 C CA . ASP A 1 120 ? 33.947 28.230 18.671 1.00 7.35 120 ASP A CA 1
ATOM 698 C C . ASP A 1 120 ? 33.603 29.590 18.102 1.00 8.35 120 ASP A C 1
ATOM 699 O O . ASP A 1 120 ? 34.435 30.507 18.116 1.00 9.36 120 ASP A O 1
ATOM 704 N N . ARG A 1 121 ? 32.381 29.724 17.588 1.00 7.89 121 ARG A N 1
ATOM 705 C CA . ARG A 1 121 ? 31.929 31.028 17.087 1.00 8.92 121 ARG A CA 1
ATOM 706 C C . ARG A 1 121 ? 30.649 31.452 17.793 1.00 8.28 121 ARG A C 1
ATOM 707 O O . ARG A 1 121 ? 29.783 30.613 18.112 1.00 9.10 121 ARG A O 1
ATOM 715 N N . PRO A 1 122 ? 30.510 32.754 18.075 1.00 7.56 122 PRO A N 1
ATOM 716 C CA . PRO A 1 122 ? 29.300 33.244 18.730 1.00 7.80 122 PRO A CA 1
ATOM 717 C C . PRO A 1 122 ? 28.024 32.740 18.039 1.00 8.10 122 PRO A C 1
ATOM 718 O O . PRO A 1 122 ? 27.093 32.303 18.717 1.00 8.56 122 PRO A O 1
ATOM 722 N N . ASP A 1 123 ? 27.983 32.774 16.701 1.00 8.20 123 ASP A N 1
ATOM 723 C CA . ASP A 1 123 ? 26.779 32.364 15.991 1.00 9.03 123 ASP A CA 1
ATOM 724 C C . ASP A 1 123 ? 26.437 30.897 16.186 1.00 8.85 123 ASP A C 1
ATOM 725 O O . ASP A 1 123 ? 25.255 30.540 16.111 1.00 8.86 123 ASP A O 1
ATOM 730 N N . GLN A 1 124 ? 27.431 30.040 16.428 1.00 9.14 124 GLN A N 1
ATOM 731 C CA . GLN A 1 124 ? 27.164 28.607 16.631 1.00 8.18 124 GLN A CA 1
ATOM 732 C C . GLN A 1 124 ? 26.494 28.383 17.964 1.00 9.25 124 GLN A C 1
ATOM 733 O O . GLN A 1 124 ? 25.555 27.592 18.084 1.00 9.10 124 GLN A O 1
ATOM 739 N N . TRP A 1 125 ? 26.967 29.082 18.991 1.00 9.36 125 TRP A N 1
ATOM 740 C CA . TRP A 1 125 ? 26.326 28.964 20.295 1.00 8.72 125 TRP A CA 1
ATOM 741 C C . TRP A 1 125 ? 24.935 29.583 20.258 1.00 8.90 125 TRP A C 1
ATOM 742 O O . TRP A 1 125 ? 23.998 29.105 20.926 1.00 9.36 125 TRP A O 1
ATOM 753 N N . GLU A 1 126 ? 24.766 30.648 19.477 1.00 8.38 126 GLU A N 1
ATOM 754 C CA . GLU A 1 126 ? 23.447 31.272 19.368 1.00 8.75 126 GLU A CA 1
ATOM 755 C C . GLU A 1 126 ? 22.465 30.285 18.699 1.00 8.51 126 GLU A C 1
ATOM 756 O O . GLU A 1 126 ? 21.326 30.120 19.142 1.00 11.12 126 GLU A O 1
ATOM 762 N N . THR A 1 127 ? 22.898 29.624 17.634 1.00 8.40 127 THR A N 1
ATOM 763 C CA . THR A 1 127 ? 22.058 28.648 16.942 1.00 8.15 127 THR A CA 1
ATOM 764 C C . THR A 1 127 ? 21.739 27.489 17.887 1.00 8.41 127 THR A C 1
ATOM 765 O O . THR A 1 127 ? 20.596 27.046 17.981 1.00 9.57 127 THR A O 1
ATOM 769 N N . TRP A 1 128 ? 22.740 26.984 18.601 1.00 8.16 128 TRP A N 1
ATOM 770 C CA . TRP A 1 128 ? 22.470 25.843 19.470 1.00 8.89 128 TRP A CA 1
ATOM 771 C C . TRP A 1 128 ? 21.433 26.194 20.539 1.00 8.61 128 TRP A C 1
ATOM 772 O O . TRP A 1 128 ? 20.488 25.424 20.785 1.00 9.74 128 TRP A O 1
ATOM 783 N N . PHE A 1 129 ? 21.587 27.342 21.190 1.00 8.54 129 PHE A N 1
ATOM 784 C CA . PHE A 1 129 ? 20.617 27.744 22.187 1.00 8.36 129 PHE A CA 1
ATOM 785 C C . PHE A 1 129 ? 19.241 28.047 21.614 1.00 10.56 129 PHE A C 1
ATOM 786 O O . PHE A 1 129 ? 18.228 27.591 22.156 1.00 10.92 129 PHE A O 1
ATOM 794 N N . TYR A 1 130 ? 19.202 28.788 20.512 1.00 10.08 130 TYR A N 1
ATOM 795 C CA . TYR A 1 130 ? 17.930 29.278 20.020 1.00 11.05 130 TYR A CA 1
ATOM 796 C C . TYR A 1 130 ? 17.147 28.485 19.008 1.00 14.16 130 TYR A C 1
ATOM 797 O O . TYR A 1 130 ? 15.959 28.759 18.832 1.00 15.82 130 TYR A O 1
ATOM 806 N N . SER A 1 131 ? 17.763 27.521 18.334 1.00 10.89 131 SER A N 1
ATOM 807 C CA . SER A 1 131 ? 16.953 26.688 17.449 1.00 11.51 131 SER A CA 1
ATOM 808 C C . SER A 1 131 ? 17.227 25.199 17.639 1.00 11.40 131 SER A C 1
ATOM 809 O O . SER A 1 131 ? 16.398 24.376 17.242 1.00 12.91 131 SER A O 1
ATOM 812 N N . LEU A 1 132 ? 18.352 24.825 18.252 1.00 10.01 132 LEU A N 1
ATOM 813 C CA . LEU A 1 132 ? 18.665 23.408 18.409 1.00 9.96 132 LEU A CA 1
ATOM 814 C C . LEU A 1 132 ? 18.304 22.810 19.781 1.00 10.30 132 LEU A C 1
ATOM 815 O O . LEU A 1 132 ? 18.680 21.673 20.088 1.00 11.59 132 LEU A O 1
ATOM 820 N N . GLY A 1 133 ? 17.564 23.586 20.573 1.00 9.97 133 GLY A N 1
ATOM 821 C CA . GLY A 1 133 ? 17.058 23.108 21.855 1.00 11.25 133 GLY A CA 1
ATOM 822 C C . GLY A 1 133 ? 17.831 23.411 23.111 1.00 11.67 133 GLY A C 1
ATOM 823 O O . GLY A 1 133 ? 17.425 23.003 24.198 1.00 12.42 133 GLY A O 1
ATOM 824 N N . GLY A 1 134 ? 18.934 24.130 22.979 1.00 11.54 134 GLY A N 1
ATOM 825 C CA . GLY A 1 134 ? 19.762 24.405 24.148 1.00 10.54 134 GLY A CA 1
ATOM 826 C C . GLY A 1 134 ? 19.094 25.214 25.238 1.00 9.67 134 GLY A C 1
ATOM 827 O O . GLY A 1 134 ? 19.282 24.939 26.436 1.00 9.75 134 GLY A O 1
ATOM 828 N N . LEU A 1 135 ? 18.310 26.222 24.857 1.00 9.90 135 LEU A N 1
ATOM 829 C CA . LEU A 1 135 ? 17.669 27.053 25.876 1.00 9.31 135 LEU A CA 1
ATOM 830 C C . LEU A 1 135 ? 16.747 26.248 26.788 1.00 10.16 135 LEU A C 1
ATOM 831 O O . LEU A 1 135 ? 16.742 26.432 28.006 1.00 10.05 135 LEU A O 1
ATOM 836 N N . ASP A 1 136 ? 15.968 25.347 26.202 1.00 10.37 136 ASP A N 1
ATOM 837 C CA . ASP A 1 136 ? 15.077 24.562 27.030 1.00 11.61 136 ASP A CA 1
ATOM 838 C C . ASP A 1 136 ? 15.803 23.610 27.979 1.00 10.83 136 ASP A C 1
ATOM 839 O O . ASP A 1 136 ? 15.315 23.351 29.083 1.00 11.26 136 ASP A O 1
ATOM 844 N N . ILE A 1 137 ? 16.951 23.076 27.563 1.00 10.73 137 ILE A N 1
ATOM 845 C CA . ILE A 1 137 ? 17.716 22.204 28.444 1.00 10.66 137 ILE A CA 1
ATOM 846 C C . ILE A 1 137 ? 18.186 23.033 29.635 1.00 9.94 137 ILE A C 1
ATOM 847 O O . ILE A 1 137 ? 18.074 22.615 30.775 1.00 11.30 137 ILE A O 1
ATOM 852 N N . ALA A 1 138 ? 18.719 24.223 29.358 1.00 10.95 138 ALA A N 1
ATOM 853 C CA . ALA A 1 138 ? 19.190 25.086 30.437 1.00 10.36 138 ALA A CA 1
ATOM 854 C C . ALA A 1 138 ? 18.043 25.449 31.366 1.00 11.30 138 ALA A C 1
ATOM 855 O O . ALA A 1 138 ? 18.201 25.454 32.590 1.00 12.01 138 ALA A O 1
ATOM 857 N N . ARG A 1 139 ? 16.888 25.756 30.800 1.00 10.47 139 ARG A N 1
ATOM 858 C CA . ARG A 1 139 ? 15.780 26.137 31.659 1.00 11.98 139 ARG A CA 1
ATOM 859 C C . ARG A 1 139 ? 15.318 25.011 32.550 1.00 11.28 139 ARG A C 1
ATOM 860 O O . ARG A 1 139 ? 15.057 25.229 33.738 1.00 11.71 139 ARG A O 1
ATOM 868 N N . ARG A 1 140 ? 15.248 23.804 32.000 1.00 11.63 140 ARG A N 1
ATOM 869 C CA . ARG A 1 140 ? 14.811 22.677 32.819 1.00 12.01 140 ARG A CA 1
ATOM 870 C C . ARG A 1 140 ? 15.808 22.399 33.925 1.00 12.55 140 ARG A C 1
ATOM 871 O O . ARG A 1 140 ? 15.427 22.123 35.073 1.00 12.74 140 ARG A O 1
ATOM 879 N N . ALA A 1 141 ? 17.103 22.468 33.614 1.00 11.50 141 ALA A N 1
ATOM 880 C CA . ALA A 1 141 ? 18.098 22.181 34.637 1.00 11.90 141 ALA A CA 1
ATOM 881 C C . ALA A 1 141 ? 18.086 23.230 35.737 1.00 10.41 141 ALA A C 1
ATOM 882 O O . ALA A 1 141 ? 18.162 22.900 36.932 1.00 10.89 141 ALA A O 1
ATOM 884 N N . PHE A 1 142 ? 17.997 24.500 35.354 1.00 10.88 142 PHE A N 1
ATOM 885 C CA . PHE A 1 142 ? 17.995 25.526 36.385 1.00 10.28 142 PHE A CA 1
ATOM 886 C C . PHE A 1 142 ? 16.709 25.535 37.211 1.00 11.96 142 PHE A C 1
ATOM 887 O O . PHE A 1 142 ? 16.758 25.860 38.401 1.00 11.50 142 PHE A O 1
ATOM 895 N N . ALA A 1 143 ? 15.584 25.165 36.604 1.00 11.33 143 ALA A N 1
ATOM 896 C CA . ALA A 1 143 ? 14.320 25.159 37.347 1.00 12.55 143 ALA A CA 1
ATOM 897 C C . ALA A 1 143 ? 14.388 24.193 38.536 1.00 13.51 143 ALA A C 1
ATOM 898 O O . ALA A 1 143 ? 13.788 24.468 39.586 1.00 14.90 143 ALA A O 1
ATOM 900 N N . GLU A 1 144 ? 15.114 23.085 38.384 1.00 13.54 144 GLU A N 1
ATOM 901 C CA . GLU A 1 144 ? 15.228 22.124 39.486 1.00 14.52 144 GLU A CA 1
ATOM 902 C C . GLU A 1 144 ? 15.980 22.737 40.662 1.00 16.31 144 GLU A C 1
ATOM 903 O O . GLU A 1 144 ? 15.849 22.282 41.814 1.00 17.88 144 GLU A O 1
ATOM 909 N N . GLN A 1 145 ? 16.773 23.767 40.373 1.00 12.90 145 GLN A N 1
ATOM 910 C CA . GLN A 1 145 ? 17.559 24.463 41.389 1.00 14.24 145 GLN A CA 1
ATOM 911 C C . GLN A 1 145 ? 16.830 25.670 41.971 1.00 13.16 145 GLN A C 1
ATOM 912 O O . GLN A 1 145 ? 17.395 26.377 42.801 1.00 15.80 145 GLN A O 1
ATOM 918 N N . GLY A 1 146 ? 15.589 25.911 41.534 1.00 13.45 146 GLY A N 1
ATOM 919 C CA . GLY A 1 146 ? 14.818 27.060 41.997 1.00 12.94 146 GLY A CA 1
ATOM 920 C C . GLY A 1 146 ? 15.302 28.352 41.342 1.00 13.26 146 GLY A C 1
ATOM 921 O O . GLY A 1 146 ? 15.277 29.445 41.940 1.00 12.30 146 GLY A O 1
ATOM 922 N N . LEU A 1 147 ? 15.738 28.223 40.091 1.00 12.20 147 LEU A N 1
ATOM 923 C CA . LEU A 1 147 ? 16.254 29.367 39.331 1.00 11.00 147 LEU A CA 1
ATOM 924 C C . LEU A 1 147 ? 15.657 29.400 37.921 1.00 12.04 147 LEU A C 1
ATOM 925 O O . LEU A 1 147 ? 15.380 28.340 37.335 1.00 12.18 147 LEU A O 1
ATOM 930 N N . PHE A 1 148 ? 15.484 30.609 37.388 1.00 11.33 148 PHE A N 1
ATOM 931 C CA . PHE A 1 148 ? 14.978 30.768 36.034 1.00 11.20 148 PHE A CA 1
ATOM 932 C C . PHE A 1 148 ? 16.126 31.275 35.164 1.00 11.29 148 PHE A C 1
ATOM 933 O O . PHE A 1 148 ? 16.588 32.405 35.338 1.00 10.64 148 PHE A O 1
ATOM 941 N N . TYR A 1 149 ? 16.571 30.428 34.242 1.00 10.46 149 TYR A N 1
ATOM 942 C CA . TYR A 1 149 ? 17.654 30.807 33.322 1.00 9.86 149 TYR A CA 1
ATOM 943 C C . TYR A 1 149 ? 16.982 31.565 32.179 1.00 9.13 149 TYR A C 1
ATOM 944 O O . TYR A 1 149 ? 16.209 30.991 31.390 1.00 10.27 149 TYR A O 1
ATOM 953 N N . VAL A 1 150 ? 17.254 32.859 32.075 1.00 10.02 150 VAL A N 1
ATOM 954 C CA . VAL A 1 150 ? 16.638 33.688 31.043 1.00 9.53 150 VAL A CA 1
ATOM 955 C C . VAL A 1 150 ? 17.184 33.410 29.648 1.00 10.53 150 VAL A C 1
ATOM 956 O O . VAL A 1 150 ? 16.445 33.134 28.696 1.00 10.45 150 VAL A O 1
ATOM 960 N N . GLY A 1 151 ? 18.504 33.523 29.540 1.00 10.22 151 GLY A N 1
ATOM 961 C CA . GLY A 1 151 ? 19.171 33.271 28.277 1.00 10.55 151 GLY A CA 1
ATOM 962 C C . GLY A 1 151 ? 20.628 33.624 28.378 1.00 8.82 151 GLY A C 1
ATOM 963 O O . GLY A 1 151 ? 21.057 34.257 29.342 1.00 10.36 151 GLY A O 1
ATOM 964 N N . PRO A 1 152 ? 21.406 33.204 27.380 1.00 8.68 152 PRO A N 1
ATOM 965 C CA . PRO A 1 152 ? 22.841 33.472 27.336 1.00 7.95 152 PRO A CA 1
ATOM 966 C C . PRO A 1 152 ? 23.133 34.908 26.902 1.00 9.52 152 PRO A C 1
ATOM 967 O O . PRO A 1 152 ? 22.358 35.524 26.158 1.00 11.39 152 PRO A O 1
ATOM 971 N N . VAL A 1 153 ? 24.271 35.414 27.360 1.00 8.28 153 VAL A N 1
ATOM 972 C CA . VAL A 1 153 ? 24.733 36.757 27.017 1.00 9.43 153 VAL A CA 1
ATOM 973 C C . VAL A 1 153 ? 26.094 36.590 26.339 1.00 8.88 153 VAL A C 1
ATOM 974 O O . VAL A 1 153 ? 27.047 36.122 26.966 1.00 9.13 153 VAL A O 1
ATOM 978 N N . GLN A 1 154 ? 26.151 36.901 25.047 1.00 7.53 154 GLN A N 1
ATOM 979 C CA . GLN A 1 154 ? 27.388 36.802 24.263 1.00 7.72 154 GLN A CA 1
ATOM 980 C C . GLN A 1 154 ? 28.406 37.757 24.873 1.00 8.59 154 GLN A C 1
ATOM 981 O O . GLN A 1 154 ? 28.063 38.741 25.547 1.00 8.60 154 GLN A O 1
ATOM 987 N N . HIS A 1 155 ? 29.682 37.455 24.631 1.00 8.06 155 HIS A N 1
ATOM 988 C CA . HIS A 1 155 ? 30.739 38.178 25.306 1.00 9.20 155 HIS A CA 1
ATOM 989 C C . HIS A 1 155 ? 32.064 38.217 24.540 1.00 8.18 155 HIS A C 1
ATOM 990 O O . HIS A 1 155 ? 32.365 39.227 23.899 1.00 8.92 155 HIS A O 1
ATOM 997 N N . ASP A 1 156 ? 32.817 37.114 24.543 1.00 8.07 156 ASP A N 1
ATOM 998 C CA . ASP A 1 156 ? 34.159 37.166 23.966 1.00 7.69 156 ASP A CA 1
ATOM 999 C C . ASP A 1 156 ? 34.819 35.807 24.057 1.00 8.23 156 ASP A C 1
ATOM 1000 O O . ASP A 1 156 ? 34.313 34.875 24.699 1.00 8.46 156 ASP A O 1
ATOM 1005 N N . LEU A 1 157 ? 35.984 35.732 23.414 1.00 8.59 157 LEU A N 1
ATOM 1006 C CA . LEU A 1 157 ? 36.889 34.603 23.594 1.00 8.36 157 LEU A CA 1
ATOM 1007 C C . LEU A 1 157 ? 37.725 35.045 24.821 1.00 9.70 157 LEU A C 1
ATOM 1008 O O . LEU A 1 157 ? 37.535 36.142 25.359 1.00 11.08 157 LEU A O 1
ATOM 1013 N N . ASN A 1 158 ? 38.591 34.164 25.310 1.00 9.36 158 ASN A N 1
ATOM 1014 C CA . ASN A 1 158 ? 39.440 34.511 26.456 1.00 9.21 158 ASN A CA 1
ATOM 1015 C C . ASN A 1 158 ? 40.906 34.291 26.089 1.00 10.24 158 ASN A C 1
ATOM 1016 O O . ASN A 1 158 ? 41.217 33.465 25.227 1.00 10.93 158 ASN A O 1
ATOM 1021 N N . ILE A 1 159 ? 41.782 35.031 26.772 1.00 10.45 159 ILE A N 1
ATOM 1022 C CA . ILE A 1 159 ? 43.215 34.895 26.574 1.00 10.70 159 ILE A CA 1
ATOM 1023 C C . ILE A 1 159 ? 43.889 34.555 27.921 1.00 12.48 159 ILE A C 1
ATOM 1024 O O . ILE A 1 159 ? 43.284 34.659 29.007 1.00 13.19 159 ILE A O 1
ATOM 1029 N N . ILE A 1 160 ? 45.147 34.146 27.834 1.00 10.08 160 ILE A N 1
ATOM 1030 C CA . ILE A 1 160 ? 45.935 33.773 28.998 1.00 10.65 160 ILE A CA 1
ATOM 1031 C C . ILE A 1 160 ? 47.116 34.727 29.133 1.00 10.67 160 ILE A C 1
ATOM 1032 O O . ILE A 1 160 ? 47.744 35.105 28.131 1.00 11.56 160 ILE A O 1
ATOM 1037 N N . HIS A 1 161 ? 47.404 35.115 30.375 1.00 11.48 161 HIS A N 1
ATOM 1038 C CA . HIS A 1 161 ? 48.543 35.976 30.683 1.00 11.95 161 HIS A CA 1
ATOM 1039 C C . HIS A 1 161 ? 49.538 35.133 31.478 1.00 13.59 161 HIS A C 1
ATOM 1040 O O . HIS A 1 161 ? 49.129 34.389 32.359 1.00 13.64 161 HIS A O 1
ATOM 1047 N N . SER A 1 162 ? 50.827 35.255 31.172 1.00 11.67 162 SER A N 1
ATOM 1048 C CA . SER A 1 162 ? 51.827 34.446 31.878 1.00 12.36 162 SER A CA 1
ATOM 1049 C C . SER A 1 162 ? 53.051 35.271 32.244 1.00 12.03 162 SER A C 1
ATOM 1050 O O . SER A 1 162 ? 53.440 36.155 31.492 1.00 13.17 162 SER A O 1
ATOM 1053 N N . LYS A 1 163 ? 53.655 34.971 33.396 1.00 13.66 163 LYS A N 1
ATOM 1054 C CA . LYS A 1 163 ? 54.847 35.707 33.824 1.00 16.54 163 LYS A CA 1
ATOM 1055 C C . LYS A 1 163 ? 56.060 35.254 33.039 1.00 20.43 163 LYS A C 1
ATOM 1056 O O . LYS A 1 163 ? 56.981 36.043 32.790 1.00 22.20 163 LYS A O 1
ATOM 1062 N N . LYS A 1 164 ? 56.052 33.988 32.637 1.00 19.68 164 LYS A N 1
ATOM 1063 C CA . LYS A 1 164 ? 57.142 33.436 31.840 1.00 21.98 164 LYS A CA 1
ATOM 1064 C C . LYS A 1 164 ? 56.594 32.903 30.518 1.00 19.94 164 LYS A C 1
ATOM 1065 O O . LYS A 1 164 ? 55.411 32.551 30.388 1.00 17.26 164 LYS A O 1
ATOM 1071 N N . PRO A 1 165 ? 57.456 32.822 29.507 1.00 19.14 165 PRO A N 1
ATOM 1072 C CA . PRO A 1 165 ? 56.976 32.323 28.224 1.00 17.24 165 PRO A CA 1
ATOM 1073 C C . PRO A 1 165 ? 56.495 30.875 28.254 1.00 17.33 165 PRO A C 1
ATOM 1074 O O . PRO A 1 165 ? 57.092 30.018 28.904 1.00 21.77 165 PRO A O 1
ATOM 1078 N N . ILE A 1 166 ? 55.370 30.635 27.594 1.00 15.62 166 ILE A N 1
ATOM 1079 C CA . ILE A 1 166 ? 54.805 29.292 27.424 1.00 14.53 166 ILE A CA 1
ATOM 1080 C C . ILE A 1 166 ? 54.712 29.281 25.894 1.00 14.63 166 ILE A C 1
ATOM 1081 O O . ILE A 1 166 ? 53.836 29.917 25.298 1.00 14.90 166 ILE A O 1
ATOM 1086 N N . ARG A 1 167 ? 55.645 28.577 25.239 1.00 13.71 167 ARG A N 1
ATOM 1087 C CA . ARG A 1 167 ? 55.735 28.595 23.782 1.00 15.06 167 ARG A CA 1
ATOM 1088 C C . ARG A 1 167 ? 55.322 27.339 23.018 1.00 12.53 167 ARG A C 1
ATOM 1089 O O . ARG A 1 167 ? 55.270 27.342 21.790 1.00 14.64 167 ARG A O 1
ATOM 1097 N N . ARG A 1 168 ? 55.041 26.276 23.759 1.00 13.57 168 ARG A N 1
ATOM 1098 C CA . ARG A 1 168 ? 54.622 25.010 23.168 1.00 12.65 168 ARG A CA 1
ATOM 1099 C C . ARG A 1 168 ? 53.791 24.270 24.207 1.00 14.19 168 ARG A C 1
ATOM 1100 O O . ARG A 1 168 ? 53.774 24.634 25.392 1.00 13.58 168 ARG A O 1
ATOM 1108 N N . PHE A 1 169 ? 53.087 23.241 23.748 1.00 12.93 169 PHE A N 1
ATOM 1109 C CA . PHE A 1 169 ? 52.230 22.438 24.604 1.00 12.51 169 PHE A CA 1
ATOM 1110 C C . PHE A 1 169 ? 52.902 21.977 25.894 1.00 13.42 169 PHE A C 1
ATOM 1111 O O . PHE A 1 169 ? 52.331 22.051 26.984 1.00 13.90 169 PHE A O 1
ATOM 1119 N N . GLU A 1 170 ? 54.127 21.478 25.749 1.00 14.03 170 GLU A N 1
ATOM 1120 C CA . GLU A 1 170 ? 54.861 20.927 26.880 1.00 14.80 170 GLU A CA 1
ATOM 1121 C C . GLU A 1 170 ? 55.247 21.935 27.960 1.00 14.22 170 GLU A C 1
ATOM 1122 O O . GLU A 1 170 ? 55.602 21.540 29.082 1.00 16.15 170 GLU A O 1
ATOM 1128 N N . ASP A 1 171 ? 55.202 23.225 27.621 1.00 14.71 171 ASP A N 1
ATOM 1129 C CA . ASP A 1 171 ? 55.540 24.258 28.589 1.00 14.98 171 ASP A CA 1
ATOM 1130 C C . ASP A 1 171 ? 54.439 24.449 29.623 1.00 15.30 171 ASP A C 1
ATOM 1131 O O . ASP A 1 171 ? 54.620 25.189 30.588 1.00 15.19 171 ASP A O 1
ATOM 1136 N N . PHE A 1 172 ? 53.285 23.806 29.419 1.00 13.93 172 PHE A N 1
ATOM 1137 C CA . PHE A 1 172 ? 52.234 23.909 30.423 1.00 12.71 172 PHE A CA 1
ATOM 1138 C C . PHE A 1 172 ? 52.531 23.045 31.647 1.00 13.29 172 PHE A C 1
ATOM 1139 O O . PHE A 1 172 ? 51.937 23.227 32.706 1.00 13.69 172 PHE A O 1
ATOM 1147 N N . LYS A 1 173 ? 53.439 22.074 31.509 1.00 14.59 173 LYS A N 1
ATOM 1148 C CA . LYS A 1 173 ? 53.755 21.229 32.648 1.00 15.77 173 LYS A CA 1
ATOM 1149 C C . LYS A 1 173 ? 54.289 22.032 33.826 1.00 14.69 173 LYS A C 1
ATOM 1150 O O . LYS A 1 173 ? 55.223 22.828 33.675 1.00 18.09 173 LYS A O 1
ATOM 1156 N N . GLY A 1 174 ? 53.659 21.853 34.979 1.00 14.71 174 GLY A N 1
ATOM 1157 C CA . GLY A 1 174 ? 54.103 22.526 36.191 1.00 14.82 174 GLY A CA 1
ATOM 1158 C C . GLY A 1 174 ? 53.684 23.977 36.342 1.00 14.85 174 GLY A C 1
ATOM 1159 O O . GLY A 1 174 ? 54.022 24.618 37.343 1.00 17.17 174 GLY A O 1
ATOM 1160 N N . VAL A 1 175 ? 52.949 24.502 35.370 1.00 14.14 175 VAL A N 1
ATOM 1161 C CA . VAL A 1 175 ? 52.507 25.897 35.459 1.00 12.86 175 VAL A CA 1
ATOM 1162 C C . VAL A 1 175 ? 51.350 26.021 36.441 1.00 13.18 175 VAL A C 1
ATOM 1163 O O . VAL A 1 175 ? 50.383 25.274 36.348 1.00 13.41 175 VAL A O 1
ATOM 1167 N N . LYS A 1 176 ? 51.451 26.942 37.402 1.00 12.77 176 LYS A N 1
ATOM 1168 C CA . LYS A 1 176 ? 50.366 27.176 38.361 1.00 12.20 176 LYS A CA 1
ATOM 1169 C C . LYS A 1 176 ? 49.446 28.148 37.601 1.00 12.75 176 LYS A C 1
ATOM 1170 O O . LYS A 1 176 ? 49.772 29.328 37.408 1.00 13.57 176 LYS A O 1
ATOM 1176 N N . LEU A 1 177 ? 48.279 27.637 37.203 1.00 11.93 177 LEU A N 1
ATOM 1177 C CA . LEU A 1 177 ? 47.371 28.376 36.326 1.00 11.82 177 LEU A CA 1
ATOM 1178 C C . LEU A 1 177 ? 45.995 28.622 36.877 1.00 11.91 177 LEU A C 1
ATOM 1179 O O . LEU A 1 177 ? 45.310 27.687 37.253 1.00 11.61 177 LEU A O 1
ATOM 1184 N N . ARG A 1 178 ? 45.590 29.890 36.929 1.00 10.75 178 ARG A N 1
ATOM 1185 C CA . ARG A 1 178 ? 44.241 30.199 37.355 1.00 10.15 178 ARG A CA 1
ATOM 1186 C C . ARG A 1 178 ? 43.345 30.017 36.113 1.00 9.96 178 ARG A C 1
ATOM 1187 O O . ARG A 1 178 ? 43.656 30.488 35.010 1.00 10.68 178 ARG A O 1
ATOM 1195 N N . VAL A 1 179 ? 42.252 29.302 36.335 1.00 10.62 179 VAL A N 1
ATOM 1196 C CA . VAL A 1 179 ? 41.216 29.030 35.334 1.00 9.60 179 VAL A CA 1
ATOM 1197 C C . VAL A 1 179 ? 39.871 28.955 36.057 1.00 10.81 179 VAL A C 1
ATOM 1198 O O . VAL A 1 179 ? 39.810 28.872 37.282 1.00 10.88 179 VAL A O 1
ATOM 1202 N N . PRO A 1 180 ? 38.769 28.951 35.311 1.00 9.55 180 PRO A N 1
ATOM 1203 C CA . PRO A 1 180 ? 37.461 28.904 35.964 1.00 9.94 180 PRO A CA 1
ATOM 1204 C C . PRO A 1 180 ? 36.915 27.519 36.326 1.00 11.15 180 PRO A C 1
ATOM 1205 O O . PRO A 1 180 ? 35.714 27.282 36.185 1.00 10.85 180 PRO A O 1
ATOM 1209 N N . GLY A 1 181 ? 37.786 26.615 36.767 1.00 9.94 181 GLY A N 1
ATOM 1210 C CA . GLY A 1 181 ? 37.347 25.285 37.193 1.00 11.47 181 GLY A CA 1
ATOM 1211 C C . GLY A 1 181 ? 36.669 24.472 36.107 1.00 11.38 181 GLY A C 1
ATOM 1212 O O . GLY A 1 181 ? 36.924 24.676 34.914 1.00 11.78 181 GLY A O 1
ATOM 1213 N N . GLY A 1 182 ? 35.849 23.511 36.527 1.00 12.66 182 GLY A N 1
ATOM 1214 C CA . GLY A 1 182 ? 35.116 22.692 35.579 1.00 12.59 182 GLY A CA 1
ATOM 1215 C C . GLY A 1 182 ? 35.932 21.988 34.519 1.00 10.28 182 GLY A C 1
ATOM 1216 O O . GLY A 1 182 ? 37.033 21.502 34.763 1.00 12.08 182 GLY A O 1
ATOM 1217 N N . MET A 1 183 ? 35.377 21.931 33.317 1.00 10.14 183 MET A N 1
ATOM 1218 C CA . MET A 1 183 ? 36.038 21.269 32.220 1.00 10.93 183 MET A CA 1
ATOM 1219 C C . MET A 1 183 ? 37.247 22.055 31.715 1.00 10.70 183 MET A C 1
ATOM 1220 O O . MET A 1 183 ? 38.208 21.480 31.179 1.00 11.98 183 MET A O 1
ATOM 1225 N N . ILE A 1 184 ? 37.215 23.379 31.876 1.00 9.58 184 ILE A N 1
ATOM 1226 C CA . ILE A 1 184 ? 38.349 24.197 31.443 1.00 10.68 184 ILE A CA 1
ATOM 1227 C C . ILE A 1 184 ? 39.600 23.801 32.261 1.00 11.62 184 ILE A C 1
ATOM 1228 O O . ILE A 1 184 ? 40.679 23.539 31.699 1.00 10.89 184 ILE A O 1
ATOM 1233 N N . ALA A 1 185 ? 39.465 23.771 33.589 1.00 10.26 185 ALA A N 1
ATOM 1234 C CA . ALA A 1 185 ? 40.577 23.377 34.435 1.00 9.66 185 ALA A CA 1
ATOM 1235 C C . ALA A 1 185 ? 40.969 21.927 34.173 1.00 10.47 185 ALA A C 1
ATOM 1236 O O . ALA A 1 185 ? 42.161 21.613 34.134 1.00 12.31 185 ALA A O 1
ATOM 1238 N N . GLU A 1 186 ? 40.004 21.035 33.961 1.00 9.33 186 GLU A N 1
ATOM 1239 C CA . GLU A 1 186 ? 40.371 19.643 33.756 1.00 10.08 186 GLU A CA 1
ATOM 1240 C C . GLU A 1 186 ? 41.257 19.444 32.537 1.00 10.29 186 GLU A C 1
ATOM 1241 O O . GLU A 1 186 ? 42.187 18.616 32.557 1.00 10.53 186 GLU A O 1
ATOM 1247 N N . VAL A 1 187 ? 40.983 20.180 31.462 1.00 9.46 187 VAL A N 1
ATOM 1248 C CA . VAL A 1 187 ? 41.803 20.054 30.259 1.00 10.80 187 VAL A CA 1
ATOM 1249 C C . VAL A 1 187 ? 43.221 20.543 30.534 1.00 11.09 187 VAL A C 1
ATOM 1250 O O . VAL A 1 187 ? 44.200 19.890 30.136 1.00 11.14 187 VAL A O 1
ATOM 1254 N N . PHE A 1 188 ? 43.369 21.683 31.214 1.00 10.14 188 PHE A N 1
ATOM 1255 C CA . PHE A 1 188 ? 44.724 22.137 31.499 1.00 10.35 188 PHE A CA 1
ATOM 1256 C C . PHE A 1 188 ? 45.428 21.206 32.489 1.00 10.61 188 PHE A C 1
ATOM 1257 O O . PHE A 1 188 ? 46.653 21.047 32.389 1.00 11.90 188 PHE A O 1
ATOM 1265 N N . ALA A 1 189 ? 44.680 20.598 33.416 1.00 11.13 189 ALA A N 1
ATOM 1266 C CA . ALA A 1 189 ? 45.299 19.665 34.352 1.00 11.26 189 ALA A CA 1
ATOM 1267 C C . ALA A 1 189 ? 45.823 18.461 33.560 1.00 11.15 189 ALA A C 1
ATOM 1268 O O . ALA A 1 189 ? 46.875 17.894 33.904 1.00 12.47 189 ALA A O 1
ATOM 1270 N N . ALA A 1 190 ? 45.103 18.059 32.514 1.00 11.00 190 ALA A N 1
ATOM 1271 C CA . ALA A 1 190 ? 45.523 16.928 31.683 1.00 10.14 190 ALA A CA 1
ATOM 1272 C C . ALA A 1 190 ? 46.790 17.291 30.896 1.00 11.76 190 ALA A C 1
ATOM 1273 O O . ALA A 1 190 ? 47.524 16.406 30.433 1.00 11.99 190 ALA A O 1
ATOM 1275 N N . ALA A 1 191 ? 47.050 18.596 30.750 1.00 11.60 191 ALA A N 1
ATOM 1276 C CA . ALA A 1 191 ? 48.253 19.073 30.063 1.00 11.50 191 ALA A CA 1
ATOM 1277 C C . ALA A 1 191 ? 49.391 19.340 31.076 1.00 13.12 191 ALA A C 1
ATOM 1278 O O . ALA A 1 191 ? 50.405 19.948 30.738 1.00 15.95 191 ALA A O 1
ATOM 1280 N N . GLY A 1 192 ? 49.190 18.901 32.317 1.00 12.99 192 GLY A N 1
ATOM 1281 C CA . GLY A 1 192 ? 50.221 19.043 33.329 1.00 13.01 192 GLY A CA 1
ATOM 1282 C C . GLY A 1 192 ? 50.191 20.285 34.191 1.00 14.16 192 GLY A C 1
ATOM 1283 O O . GLY A 1 192 ? 51.031 20.433 35.075 1.00 15.10 192 GLY A O 1
ATOM 1284 N N . ALA A 1 193 ? 49.249 21.191 33.960 1.00 13.45 193 ALA A N 1
ATOM 1285 C CA . ALA A 1 193 ? 49.208 22.388 34.789 1.00 12.86 193 ALA A CA 1
ATOM 1286 C C . ALA A 1 193 ? 48.605 22.114 36.164 1.00 13.53 193 ALA A C 1
ATOM 1287 O O . ALA A 1 193 ? 47.867 21.143 36.341 1.00 14.28 193 ALA A O 1
ATOM 1289 N N . SER A 1 194 ? 48.960 22.947 37.147 1.00 12.67 194 SER A N 1
ATOM 1290 C CA . SER A 1 194 ? 48.380 22.868 38.487 1.00 13.91 194 SER A CA 1
ATOM 1291 C C . SER A 1 194 ? 47.335 23.977 38.451 1.00 13.62 194 SER A C 1
ATOM 1292 O O . SER A 1 194 ? 47.685 25.155 38.475 1.00 15.58 194 SER A O 1
ATOM 1295 N N . THR A 1 195 ? 46.062 23.618 38.434 1.00 13.68 195 THR A N 1
ATOM 1296 C CA . THR A 1 195 ? 45.021 24.630 38.308 1.00 13.31 195 THR A CA 1
ATOM 1297 C C . THR A 1 195 ? 44.494 25.175 39.618 1.00 14.22 195 THR A C 1
ATOM 1298 O O . THR A 1 195 ? 44.502 24.486 40.644 1.00 15.00 195 THR A O 1
ATOM 1302 N N . VAL A 1 196 ? 44.066 26.434 39.596 1.00 13.86 196 VAL A N 1
ATOM 1303 C CA . VAL A 1 196 ? 43.479 27.015 40.789 1.00 14.85 196 VAL A CA 1
ATOM 1304 C C . VAL A 1 196 ? 42.285 27.858 40.383 1.00 13.71 196 VAL A C 1
ATOM 1305 O O . VAL A 1 196 ? 42.252 28.443 39.294 1.00 13.76 196 VAL A O 1
ATOM 1309 N N . LEU A 1 197 ? 41.296 27.892 41.250 1.00 15.29 197 LEU A N 1
ATOM 1310 C CA . LEU A 1 197 ? 40.096 28.660 40.994 1.00 15.42 197 LEU A CA 1
ATOM 1311 C C . LEU A 1 197 ? 40.132 29.917 41.858 1.00 17.31 197 LEU A C 1
ATOM 1312 O O . LEU A 1 197 ? 40.288 29.850 43.086 1.00 20.56 197 LEU A O 1
ATOM 1317 N N . LEU A 1 198 ? 40.016 31.070 41.209 1.00 14.34 198 LEU A N 1
ATOM 1318 C CA . LEU A 1 198 ? 40.005 32.357 41.889 1.00 13.75 198 LEU A CA 1
ATOM 1319 C C . LEU A 1 198 ? 39.138 33.284 41.065 1.00 12.29 198 LEU A C 1
ATOM 1320 O O . LEU A 1 198 ? 39.055 33.139 39.839 1.00 13.31 198 LEU A O 1
ATOM 1325 N N . PRO A 1 199 ? 38.454 34.229 41.714 1.00 12.54 199 PRO A N 1
ATOM 1326 C CA . PRO A 1 199 ? 37.627 35.186 40.971 1.00 13.42 199 PRO A CA 1
ATOM 1327 C C . PRO A 1 199 ? 38.605 36.048 40.159 1.00 13.71 199 PRO A C 1
ATOM 1328 O O . PRO A 1 199 ? 39.769 36.217 40.542 1.00 13.14 199 PRO A O 1
ATOM 1332 N N . GLY A 1 200 ? 38.155 36.608 39.041 1.00 11.95 200 GLY A N 1
ATOM 1333 C CA . GLY A 1 200 ? 39.021 37.431 38.219 1.00 12.12 200 GLY A CA 1
ATOM 1334 C C . GLY A 1 200 ? 39.682 38.577 38.966 1.00 13.24 200 GLY A C 1
ATOM 1335 O O . GLY A 1 200 ? 40.828 38.928 38.673 1.00 14.34 200 GLY A O 1
ATOM 1336 N N . GLY A 1 201 ? 38.990 39.147 39.937 1.00 13.21 201 GLY A N 1
ATOM 1337 C CA . GLY A 1 201 ? 39.574 40.261 40.681 1.00 15.49 201 GLY A CA 1
ATOM 1338 C C . GLY A 1 201 ? 40.744 39.886 41.576 1.00 17.79 201 GLY A C 1
ATOM 1339 O O . GLY A 1 201 ? 41.457 40.782 42.045 1.00 19.00 201 GLY A O 1
ATOM 1340 N N . GLU A 1 202 ? 40.943 38.594 41.826 1.00 15.43 202 GLU A N 1
ATOM 1341 C CA . GLU A 1 202 ? 42.046 38.130 42.668 1.00 14.89 202 GLU A CA 1
ATOM 1342 C C . GLU A 1 202 ? 43.258 37.713 41.860 1.00 15.09 202 GLU A C 1
ATOM 1343 O O . GLU A 1 202 ? 44.309 37.373 42.415 1.00 16.90 202 GLU A O 1
ATOM 1349 N N . VAL A 1 203 ? 43.141 37.779 40.540 1.00 12.41 203 VAL A N 1
ATOM 1350 C CA . VAL A 1 203 ? 44.239 37.373 39.678 1.00 11.02 203 VAL A CA 1
ATOM 1351 C C . VAL A 1 203 ? 45.440 38.316 39.737 1.00 14.37 203 VAL A C 1
ATOM 1352 O O . VAL A 1 203 ? 46.584 37.861 39.832 1.00 13.58 203 VAL A O 1
ATOM 1356 N N . TYR A 1 204 ? 45.194 39.620 39.697 1.00 12.77 204 TYR A N 1
ATOM 1357 C CA . TYR A 1 204 ? 46.293 40.571 39.725 1.00 12.54 204 TYR A CA 1
ATOM 1358 C C . TYR A 1 204 ? 47.212 40.352 40.941 1.00 12.15 204 TYR A C 1
ATOM 1359 O O . TYR A 1 204 ? 48.417 40.193 40.779 1.00 13.13 204 TYR A O 1
ATOM 1368 N N . PRO A 1 205 ? 46.656 40.323 42.161 1.00 13.88 205 PRO A N 1
ATOM 1369 C CA . PRO A 1 205 ? 47.584 40.116 43.280 1.00 14.54 205 PRO A CA 1
ATOM 1370 C C . PRO A 1 205 ? 48.212 38.735 43.312 1.00 15.53 205 PRO A C 1
ATOM 1371 O O . PRO A 1 205 ? 49.341 38.593 43.786 1.00 15.16 205 PRO A O 1
ATOM 1375 N N . ALA A 1 206 ? 47.504 37.714 42.820 1.00 14.08 206 ALA A N 1
ATOM 1376 C CA . ALA A 1 206 ? 48.092 36.368 42.817 1.00 14.42 206 ALA A CA 1
ATOM 1377 C C . ALA A 1 206 ? 49.305 36.334 41.887 1.00 15.28 206 ALA A C 1
ATOM 1378 O O . ALA A 1 206 ? 50.311 35.694 42.188 1.00 16.80 206 ALA A O 1
ATOM 1380 N N . LEU A 1 207 ? 49.212 37.002 40.742 1.00 14.16 207 LEU A N 1
ATOM 1381 C CA . LEU A 1 207 ? 50.348 37.056 39.813 1.00 15.17 207 LEU A CA 1
ATOM 1382 C C . LEU A 1 207 ? 51.463 37.913 40.400 1.00 18.83 207 LEU A C 1
ATOM 1383 O O . LEU A 1 207 ? 52.637 37.533 40.348 1.00 20.39 207 LEU A O 1
ATOM 1388 N N . GLU A 1 208 ? 51.087 39.064 40.954 1.00 17.95 208 GLU A N 1
ATOM 1389 C CA . GLU A 1 208 ? 52.033 40.017 41.545 1.00 20.20 208 GLU A CA 1
ATOM 1390 C C . GLU A 1 208 ? 52.883 39.344 42.616 1.00 21.20 208 GLU A C 1
ATOM 1391 O O . GLU A 1 208 ? 54.103 39.551 42.675 1.00 24.30 208 GLU A O 1
ATOM 1397 N N . ARG A 1 209 ? 52.240 38.534 43.451 1.00 20.32 209 ARG A N 1
ATOM 1398 C CA . ARG A 1 209 ? 52.909 37.847 44.551 1.00 23.06 209 ARG A CA 1
ATOM 1399 C C . ARG A 1 209 ? 53.556 36.527 44.160 1.00 25.57 209 ARG A C 1
ATOM 1400 O O . ARG A 1 209 ? 54.234 35.905 44.976 1.00 28.30 209 ARG A O 1
ATOM 1408 N N . GLY A 1 210 ? 53.344 36.089 42.924 1.00 25.07 210 GLY A N 1
ATOM 1409 C CA . GLY A 1 210 ? 53.935 34.832 42.488 1.00 24.39 210 GLY A CA 1
ATOM 1410 C C . GLY A 1 210 ? 53.204 33.588 42.976 1.00 23.21 210 GLY A C 1
ATOM 1411 O O . GLY A 1 210 ? 53.744 32.475 42.889 1.00 26.68 210 GLY A O 1
ATOM 1412 N N . VAL A 1 211 ? 51.985 33.763 43.482 1.00 23.12 211 VAL A N 1
ATOM 1413 C CA . VAL A 1 211 ? 51.146 32.661 43.966 1.00 21.23 211 VAL A CA 1
ATOM 1414 C C . VAL A 1 211 ? 50.774 31.757 42.773 1.00 19.91 211 VAL A C 1
ATOM 1415 O O . VAL A 1 211 ? 50.625 30.536 42.913 1.00 20.00 211 VAL A O 1
ATOM 1419 N N . ILE A 1 212 ? 50.597 32.384 41.611 1.00 16.13 212 ILE A N 1
ATOM 1420 C CA . ILE A 1 212 ? 50.309 31.669 40.360 1.00 14.78 212 ILE A CA 1
ATOM 1421 C C . ILE A 1 212 ? 51.318 32.139 39.307 1.00 14.25 212 ILE A C 1
ATOM 1422 O O . ILE A 1 212 ? 51.918 33.226 39.429 1.00 15.66 212 ILE A O 1
ATOM 1427 N N . ASP A 1 213 ? 51.522 31.322 38.274 1.00 12.94 213 ASP A N 1
ATOM 1428 C CA . ASP A 1 213 ? 52.459 31.653 37.212 1.00 13.37 213 ASP A CA 1
ATOM 1429 C C . ASP A 1 213 ? 51.755 32.270 35.999 1.00 12.36 213 ASP A C 1
ATOM 1430 O O . ASP A 1 213 ? 52.361 32.994 35.212 1.00 14.34 213 ASP A O 1
ATOM 1435 N N . ALA A 1 214 ? 50.478 31.936 35.850 1.00 13.41 214 ALA A N 1
ATOM 1436 C CA . ALA A 1 214 ? 49.719 32.362 34.678 1.00 12.05 214 ALA A CA 1
ATOM 1437 C C . ALA A 1 214 ? 48.238 32.352 35.018 1.00 10.16 214 ALA A C 1
ATOM 1438 O O . ALA A 1 214 ? 47.813 31.729 35.986 1.00 11.43 214 ALA A O 1
ATOM 1440 N N . ALA A 1 215 ? 47.467 33.064 34.206 1.00 10.77 215 ALA A N 1
ATOM 1441 C CA . ALA A 1 215 ? 46.043 33.134 34.431 1.00 10.27 215 ALA A CA 1
ATOM 1442 C C . ALA A 1 215 ? 45.241 33.381 33.193 1.00 10.27 215 ALA A C 1
ATOM 1443 O O . ALA A 1 215 ? 45.559 34.246 32.383 1.00 12.56 215 ALA A O 1
ATOM 1445 N N . ASP A 1 216 ? 44.193 32.578 33.051 1.00 10.04 216 ASP A N 1
ATOM 1446 C CA . ASP A 1 216 ? 43.221 32.883 32.032 1.00 10.75 216 ASP A CA 1
ATOM 1447 C C . ASP A 1 216 ? 42.205 33.772 32.820 1.00 11.53 216 ASP A C 1
ATOM 1448 O O . ASP A 1 216 ? 42.102 33.677 34.052 1.00 11.92 216 ASP A O 1
ATOM 1453 N N . PHE A 1 217 ? 41.562 34.718 32.139 1.00 11.21 217 PHE A N 1
ATOM 1454 C CA . PHE A 1 217 ? 40.396 35.367 32.733 1.00 9.78 217 PHE A CA 1
ATOM 1455 C C . PHE A 1 217 ? 39.487 35.646 31.540 1.00 10.19 217 PHE A C 1
ATOM 1456 O O . PHE A 1 217 ? 38.876 34.686 31.020 1.00 12.15 217 PHE A O 1
ATOM 1464 N N . VAL A 1 218 ? 39.415 36.879 31.048 1.00 8.72 218 VAL A N 1
ATOM 1465 C CA . VAL A 1 218 ? 38.533 37.118 29.904 1.00 9.62 218 VAL A CA 1
ATOM 1466 C C . VAL A 1 218 ? 39.332 37.620 28.713 1.00 9.71 218 VAL A C 1
ATOM 1467 O O . VAL A 1 218 ? 40.439 37.114 28.503 1.00 9.48 218 VAL A O 1
ATOM 1471 N N . GLY A 1 219 ? 38.782 38.533 27.910 1.00 8.57 219 GLY A N 1
ATOM 1472 C CA . GLY A 1 219 ? 39.489 39.081 26.765 1.00 10.92 219 GLY A CA 1
ATOM 1473 C C . GLY A 1 219 ? 40.469 40.181 27.149 1.00 9.78 219 GLY A C 1
ATOM 1474 O O . GLY A 1 219 ? 40.566 40.576 28.314 1.00 11.14 219 GLY A O 1
ATOM 1475 N N . PRO A 1 220 ? 41.144 40.761 26.156 1.00 8.70 220 PRO A N 1
ATOM 1476 C CA . PRO A 1 220 ? 42.141 41.797 26.419 1.00 9.63 220 PRO A CA 1
ATOM 1477 C C . PRO A 1 220 ? 41.734 43.065 27.117 1.00 11.20 220 PRO A C 1
ATOM 1478 O O . PRO A 1 220 ? 42.455 43.544 28.000 1.00 11.54 220 PRO A O 1
ATOM 1482 N N . ALA A 1 221 ? 40.579 43.624 26.764 1.00 10.25 221 ALA A N 1
ATOM 1483 C CA . ALA A 1 221 ? 40.216 44.904 27.376 1.00 9.97 221 ALA A CA 1
ATOM 1484 C C . ALA A 1 221 ? 39.967 44.847 28.876 1.00 9.67 221 ALA A C 1
ATOM 1485 O O . ALA A 1 221 ? 40.527 45.656 29.634 1.00 10.18 221 ALA A O 1
ATOM 1487 N N . VAL A 1 222 ? 39.153 43.895 29.329 1.00 9.17 222 VAL A N 1
ATOM 1488 C CA . VAL A 1 222 ? 38.867 43.810 30.747 1.00 9.10 222 VAL A CA 1
ATOM 1489 C C . VAL A 1 222 ? 40.095 43.371 31.510 1.00 9.96 222 VAL A C 1
ATOM 1490 O O . VAL A 1 222 ? 40.349 43.855 32.619 1.00 9.89 222 VAL A O 1
ATOM 1494 N N . ASN A 1 223 ? 40.883 42.467 30.924 1.00 9.33 223 ASN A N 1
ATOM 1495 C CA . ASN A 1 223 ? 42.096 42.045 31.627 1.00 9.43 223 ASN A CA 1
ATOM 1496 C C . ASN A 1 223 ? 43.043 43.237 31.820 1.00 9.99 223 ASN A C 1
ATOM 1497 O O . ASN A 1 223 ? 43.782 43.282 32.815 1.00 10.45 223 ASN A O 1
ATOM 1502 N N . TYR A 1 224 ? 43.017 44.190 30.883 1.00 9.26 224 TYR A N 1
ATOM 1503 C CA . TYR A 1 224 ? 43.861 45.397 30.982 1.00 9.69 224 TYR A CA 1
ATOM 1504 C C . TYR A 1 224 ? 43.304 46.324 32.080 1.00 10.93 224 TYR A C 1
ATOM 1505 O O . TYR A 1 224 ? 44.069 46.920 32.871 1.00 9.88 224 TYR A O 1
ATOM 1514 N N . ASN A 1 225 ? 41.976 46.448 32.138 1.00 9.49 225 ASN A N 1
ATOM 1515 C CA . ASN A 1 225 ? 41.306 47.247 33.187 1.00 10.69 225 ASN A CA 1
ATOM 1516 C C . ASN A 1 225 ? 41.759 46.700 34.545 1.00 10.14 225 ASN A C 1
ATOM 1517 O O . ASN A 1 225 ? 41.942 47.457 35.506 1.00 10.76 225 ASN A O 1
ATOM 1522 N N . LEU A 1 226 ? 41.914 45.374 34.631 1.00 10.18 226 LEU A N 1
ATOM 1523 C CA . LEU A 1 226 ? 42.343 44.710 35.871 1.00 9.42 226 LEU A CA 1
ATOM 1524 C C . LEU A 1 226 ? 43.860 44.713 36.115 1.00 8.29 226 LEU A C 1
ATOM 1525 O O . LEU A 1 226 ? 44.294 44.203 37.154 1.00 10.21 226 LEU A O 1
ATOM 1530 N N . GLY A 1 227 ? 44.622 45.292 35.172 1.00 10.46 227 GLY A N 1
ATOM 1531 C CA . GLY A 1 227 ? 46.063 45.463 35.320 1.00 10.96 227 GLY A CA 1
ATOM 1532 C C . GLY A 1 227 ? 46.969 44.306 35.006 1.00 12.04 227 GLY A C 1
ATOM 1533 O O . GLY A 1 227 ? 48.146 44.350 35.349 1.00 11.04 227 GLY A O 1
ATOM 1534 N N . PHE A 1 228 ? 46.484 43.300 34.292 1.00 11.26 228 PHE A N 1
ATOM 1535 C CA . PHE A 1 228 ? 47.329 42.121 34.070 1.00 9.55 228 PHE A CA 1
ATOM 1536 C C . PHE A 1 228 ? 48.632 42.412 33.352 1.00 11.58 228 PHE A C 1
ATOM 1537 O O . PHE A 1 228 ? 49.614 41.707 33.584 1.00 13.29 228 PHE A O 1
ATOM 1545 N N . HIS A 1 229 ? 48.644 43.429 32.493 1.00 10.30 229 HIS A N 1
ATOM 1546 C CA . HIS A 1 229 ? 49.842 43.770 31.741 1.00 9.65 229 HIS A CA 1
ATOM 1547 C C . HIS A 1 229 ? 50.971 44.241 32.654 1.00 11.29 229 HIS A C 1
ATOM 1548 O O . HIS A 1 229 ? 52.119 44.242 32.236 1.00 13.83 229 HIS A O 1
ATOM 1555 N N . GLN A 1 230 ? 50.662 44.675 33.869 1.00 11.47 230 GLN A N 1
ATOM 1556 C CA . GLN A 1 230 ? 51.731 45.127 34.757 1.00 13.34 230 GLN A CA 1
ATOM 1557 C C . GLN A 1 230 ? 52.324 44.011 35.589 1.00 14.51 230 GLN A C 1
ATOM 1558 O O . GLN A 1 230 ? 53.394 44.191 36.185 1.00 17.21 230 GLN A O 1
ATOM 1564 N N . VAL A 1 231 ? 51.648 42.868 35.649 1.00 12.38 231 VAL A N 1
ATOM 1565 C CA . VAL A 1 231 ? 52.129 41.768 36.469 1.00 12.77 231 VAL A CA 1
ATOM 1566 C C . VAL A 1 231 ? 52.468 40.493 35.686 1.00 14.14 231 VAL A C 1
ATOM 1567 O O . VAL A 1 231 ? 52.891 39.493 36.277 1.00 16.32 231 VAL A O 1
ATOM 1571 N N . ALA A 1 232 ? 52.296 40.528 34.368 1.00 13.26 232 ALA A N 1
ATOM 1572 C CA . ALA A 1 232 ? 52.626 39.388 33.492 1.00 13.06 232 ALA A CA 1
ATOM 1573 C C . ALA A 1 232 ? 53.045 39.984 32.150 1.00 15.17 232 ALA A C 1
ATOM 1574 O O . ALA A 1 232 ? 52.280 40.732 31.522 1.00 15.13 232 ALA A O 1
ATOM 1576 N N . LYS A 1 233 ? 54.244 39.640 31.684 1.00 15.67 233 LYS A N 1
ATOM 1577 C CA . LYS A 1 233 ? 54.752 40.206 30.442 1.00 16.59 233 LYS A CA 1
ATOM 1578 C C . LYS A 1 233 ? 54.422 39.444 29.170 1.00 13.59 233 LYS A C 1
ATOM 1579 O O . LYS A 1 233 ? 54.827 39.852 28.085 1.00 15.13 233 LYS A O 1
ATOM 1581 N N . TYR A 1 234 ? 53.702 38.329 29.299 1.00 12.77 234 TYR A N 1
ATOM 1582 C CA . TYR A 1 234 ? 53.324 37.549 28.126 1.00 12.14 234 TYR A CA 1
ATOM 1583 C C . TYR A 1 234 ? 51.830 37.284 28.061 1.00 10.73 234 TYR A C 1
ATOM 1584 O O . TYR A 1 234 ? 51.156 37.214 29.086 1.00 11.95 234 TYR A O 1
ATOM 1593 N N . ILE A 1 235 ? 51.362 37.130 26.839 1.00 11.69 235 ILE A N 1
ATOM 1594 C CA . ILE A 1 235 ? 49.991 36.694 26.574 1.00 11.39 235 ILE A CA 1
ATOM 1595 C C . ILE A 1 235 ? 50.211 35.429 25.747 1.00 11.94 235 ILE A C 1
ATOM 1596 O O . ILE A 1 235 ? 51.030 35.418 24.820 1.00 13.65 235 ILE A O 1
ATOM 1601 N N . ILE A 1 236 ? 49.491 34.369 26.088 1.00 10.78 236 ILE A N 1
ATOM 1602 C CA . ILE A 1 236 ? 49.611 33.097 25.376 1.00 11.68 236 ILE A CA 1
ATOM 1603 C C . ILE A 1 236 ? 48.298 32.865 24.631 1.00 12.76 236 ILE A C 1
ATOM 1604 O O . ILE A 1 236 ? 47.234 32.855 25.262 1.00 13.90 236 ILE A O 1
ATOM 1609 N N . MET A 1 237 ? 48.373 32.708 23.312 1.00 11.77 237 MET A N 1
ATOM 1610 C CA . MET A 1 237 ? 47.182 32.447 22.492 1.00 12.45 237 MET A CA 1
ATOM 1611 C C . MET A 1 237 ? 47.454 31.268 21.587 1.00 12.40 237 MET A C 1
ATOM 1612 O O . MET A 1 237 ? 48.594 30.818 21.447 1.00 12.60 237 MET A O 1
ATOM 1617 N N . GLY A 1 238 ? 46.400 30.721 21.002 1.00 11.18 238 GLY A N 1
ATOM 1618 C CA . GLY A 1 238 ? 46.599 29.640 20.061 1.00 10.98 238 GLY A CA 1
ATOM 1619 C C . GLY A 1 238 ? 47.080 30.197 18.731 1.00 12.38 238 GLY A C 1
ATOM 1620 O O . GLY A 1 238 ? 47.262 31.406 18.565 1.00 13.03 238 GLY A O 1
ATOM 1621 N N . PRO A 1 239 ? 47.283 29.328 17.747 1.00 11.68 239 PRO A N 1
ATOM 1622 C CA . PRO A 1 239 ? 47.732 29.752 16.420 1.00 12.39 239 PRO A CA 1
ATOM 1623 C C . PRO A 1 239 ? 46.626 30.570 15.754 1.00 14.53 239 PRO A C 1
ATOM 1624 O O . PRO A 1 239 ? 45.462 30.576 16.196 1.00 13.72 239 PRO A O 1
ATOM 1628 N N . PRO A 1 240 ? 46.965 31.274 14.667 1.00 16.37 240 PRO A N 1
ATOM 1629 C CA . PRO A 1 240 ? 45.940 32.071 13.987 1.00 18.45 240 PRO A CA 1
ATOM 1630 C C . PRO A 1 240 ? 44.722 31.231 13.588 1.00 16.40 240 PRO A C 1
ATOM 1631 O O . PRO A 1 240 ? 43.594 31.733 13.549 1.00 18.43 240 PRO A O 1
ATOM 1635 N N . GLU A 1 241 ? 44.943 29.953 13.312 1.00 16.08 241 GLU A N 1
ATOM 1636 C CA . GLU A 1 241 ? 43.859 29.065 12.924 1.00 16.79 241 GLU A CA 1
ATOM 1637 C C . GLU A 1 241 ? 42.916 28.688 14.070 1.00 16.66 241 GLU A C 1
ATOM 1638 O O . GLU A 1 241 ? 41.751 28.328 13.830 1.00 17.28 241 GLU A O 1
ATOM 1644 N N . THR A 1 242 ? 43.405 28.779 15.305 1.00 13.75 242 THR A N 1
ATOM 1645 C CA . THR A 1 242 ? 42.622 28.401 16.494 1.00 12.85 242 THR A CA 1
ATOM 1646 C C . THR A 1 242 ? 43.126 29.330 17.602 1.00 12.32 242 THR A C 1
ATOM 1647 O O . THR A 1 242 ? 43.822 28.909 18.523 1.00 12.40 242 THR A O 1
ATOM 1651 N N . PRO A 1 243 ? 42.744 30.609 17.545 1.00 12.00 243 PRO A N 1
ATOM 1652 C CA . PRO A 1 243 ? 43.212 31.571 18.542 1.00 12.97 243 PRO A CA 1
ATOM 1653 C C . PRO A 1 243 ? 42.888 31.341 19.993 1.00 11.94 243 PRO A C 1
ATOM 1654 O O . PRO A 1 243 ? 43.650 31.747 20.881 1.00 11.62 243 PRO A O 1
ATOM 1658 N N . ALA A 1 244 ? 41.723 30.760 20.232 1.00 10.85 244 ALA A N 1
ATOM 1659 C CA . ALA A 1 244 ? 41.257 30.487 21.574 1.00 11.04 244 ALA A CA 1
ATOM 1660 C C . ALA A 1 244 ? 41.051 28.987 21.685 1.00 11.33 244 ALA A C 1
ATOM 1661 O O . ALA A 1 244 ? 40.103 28.429 21.111 1.00 13.54 244 ALA A O 1
ATOM 1663 N N . ILE A 1 245 ? 41.952 28.340 22.403 1.00 10.23 245 ILE A N 1
ATOM 1664 C CA . ILE A 1 245 ? 41.880 26.900 22.555 1.00 9.92 245 ILE A CA 1
ATOM 1665 C C . ILE A 1 245 ? 40.872 26.471 23.614 1.00 10.74 245 ILE A C 1
ATOM 1666 O O . ILE A 1 245 ? 40.083 25.527 23.385 1.00 11.94 245 ILE A O 1
ATOM 1671 N N . HIS A 1 246 ? 40.862 27.170 24.755 1.00 9.61 246 HIS A N 1
ATOM 1672 C CA . HIS A 1 246 ? 40.023 26.750 25.866 1.00 9.03 246 HIS A CA 1
ATOM 1673 C C . HIS A 1 246 ? 38.658 27.360 25.987 1.00 9.70 246 HIS A C 1
ATOM 1674 O O . HIS A 1 246 ? 37.713 26.643 26.280 1.00 10.63 246 HIS A O 1
ATOM 1681 N N . GLN A 1 247 ? 38.558 28.674 25.779 1.00 8.73 247 GLN A N 1
ATOM 1682 C CA . GLN A 1 247 ? 37.272 29.358 25.912 1.00 8.76 247 GLN A CA 1
ATOM 1683 C C . GLN A 1 247 ? 37.042 30.330 24.769 1.00 7.84 247 GLN A C 1
ATOM 1684 O O . GLN A 1 247 ? 37.219 31.553 24.902 1.00 8.22 247 GLN A O 1
ATOM 1690 N N . PRO A 1 248 ? 36.610 29.802 23.629 1.00 7.62 248 PRO A N 1
ATOM 1691 C CA . PRO A 1 248 ? 36.362 30.667 22.473 1.00 6.74 248 PRO A CA 1
ATOM 1692 C C . PRO A 1 248 ? 35.065 31.497 22.552 1.00 7.54 248 PRO A C 1
ATOM 1693 O O . PRO A 1 248 ? 34.961 32.527 21.893 1.00 7.89 248 PRO A O 1
ATOM 1697 N N . VAL A 1 249 ? 34.089 31.032 23.328 1.00 8.45 249 VAL A N 1
ATOM 1698 C CA . VAL A 1 249 ? 32.780 31.720 23.429 1.00 8.76 249 VAL A CA 1
ATOM 1699 C C . VAL A 1 249 ? 32.379 31.597 24.897 1.00 8.02 249 VAL A C 1
ATOM 1700 O O . VAL A 1 249 ? 31.663 30.666 25.322 1.00 8.28 249 VAL A O 1
ATOM 1704 N N . ASP A 1 250 ? 32.862 32.565 25.665 1.00 7.62 250 ASP A N 1
ATOM 1705 C CA . ASP A 1 250 ? 32.717 32.595 27.121 1.00 6.83 250 ASP A CA 1
ATOM 1706 C C . ASP A 1 250 ? 31.438 33.305 27.518 1.00 8.09 250 ASP A C 1
ATOM 1707 O O . ASP A 1 250 ? 31.423 34.495 27.827 1.00 8.41 250 ASP A O 1
ATOM 1712 N N . LEU A 1 251 ? 30.361 32.540 27.531 1.00 9.06 251 LEU A N 1
ATOM 1713 C CA . LEU A 1 251 ? 29.057 33.117 27.787 1.00 7.47 251 LEU A CA 1
ATOM 1714 C C . LEU A 1 251 ? 28.701 33.516 29.197 1.00 8.28 251 LEU A C 1
ATOM 1715 O O . LEU A 1 251 ? 29.066 32.845 30.175 1.00 8.83 251 LEU A O 1
ATOM 1720 N N . MET A 1 252 ? 27.990 34.637 29.291 1.00 8.41 252 MET A N 1
ATOM 1721 C CA . MET A 1 252 ? 27.429 35.032 30.584 1.00 7.19 252 MET A CA 1
ATOM 1722 C C . MET A 1 252 ? 25.931 34.687 30.442 1.00 8.20 252 MET A C 1
ATOM 1723 O O . MET A 1 252 ? 25.529 34.072 29.442 1.00 8.55 252 MET A O 1
ATOM 1728 N N . ASP A 1 253 ? 25.120 35.020 31.445 1.00 8.51 253 ASP A N 1
ATOM 1729 C CA . ASP A 1 253 ? 23.679 34.791 31.311 1.00 9.09 253 ASP A CA 1
ATOM 1730 C C . ASP A 1 253 ? 22.997 35.664 32.327 1.00 8.44 253 ASP A C 1
ATOM 1731 O O . ASP A 1 253 ? 23.660 36.400 33.061 1.00 10.32 253 ASP A O 1
ATOM 1736 N N . PHE A 1 254 ? 21.669 35.650 32.294 1.00 10.07 254 PHE A N 1
ATOM 1737 C CA . PHE A 1 254 ? 20.901 36.225 33.407 1.00 9.35 254 PHE A CA 1
ATOM 1738 C C . PHE A 1 254 ? 20.103 35.058 33.974 1.00 11.03 254 PHE A C 1
ATOM 1739 O O . PHE A 1 254 ? 19.457 34.311 33.223 1.00 10.11 254 PHE A O 1
ATOM 1747 N N . THR A 1 255 ? 20.177 34.904 35.294 1.00 8.92 255 THR A N 1
ATOM 1748 C CA . THR A 1 255 ? 19.474 33.853 36.024 1.00 8.90 255 THR A CA 1
ATOM 1749 C C . THR A 1 255 ? 18.758 34.556 37.178 1.00 9.50 255 THR A C 1
ATOM 1750 O O . THR A 1 255 ? 19.364 35.297 37.955 1.00 11.65 255 THR A O 1
ATOM 1754 N N . ILE A 1 256 ? 17.452 34.297 37.267 1.00 10.63 256 ILE A N 1
ATOM 1755 C CA . ILE A 1 256 ? 16.609 34.962 38.255 1.00 11.28 256 ILE A CA 1
ATOM 1756 C C . ILE A 1 256 ? 16.048 33.986 39.278 1.00 10.89 256 ILE A C 1
ATOM 1757 O O . ILE A 1 256 ? 15.795 32.825 38.975 1.00 12.28 256 ILE A O 1
ATOM 1762 N N . ASN A 1 257 ? 15.844 34.468 40.500 1.00 12.31 257 ASN A N 1
ATOM 1763 C CA . ASN A 1 257 ? 15.242 33.617 41.532 1.00 12.05 257 ASN A CA 1
ATOM 1764 C C . ASN A 1 257 ? 13.892 33.151 40.947 1.00 12.97 257 ASN A C 1
ATOM 1765 O O . ASN A 1 257 ? 13.125 33.964 40.446 1.00 14.75 257 ASN A O 1
ATOM 1770 N N . LEU A 1 258 ? 13.606 31.844 41.022 1.00 14.06 258 LEU A N 1
ATOM 1771 C CA . LEU A 1 258 ? 12.389 31.331 40.400 1.00 13.71 258 LEU A CA 1
ATOM 1772 C C . LEU A 1 258 ? 11.082 31.903 40.925 1.00 14.00 258 LEU A C 1
ATOM 1773 O O . LEU A 1 258 ? 10.187 32.186 40.135 1.00 16.05 258 LEU A O 1
ATOM 1778 N N . ASN A 1 259 ? 10.974 32.061 42.240 1.00 15.11 259 ASN A N 1
ATOM 1779 C CA . ASN A 1 259 ? 9.760 32.643 42.818 1.00 17.69 259 ASN A CA 1
ATOM 1780 C C . ASN A 1 259 ? 9.609 34.091 42.343 1.00 17.19 259 ASN A C 1
ATOM 1781 O O . ASN A 1 259 ? 8.513 34.534 42.003 1.00 18.14 259 ASN A O 1
ATOM 1786 N N . ARG A 1 260 ? 10.712 34.840 42.337 1.00 15.17 260 ARG A N 1
ATOM 1787 C CA . ARG A 1 260 ? 10.688 36.229 41.873 1.00 16.93 260 ARG A CA 1
ATOM 1788 C C . ARG A 1 260 ? 10.211 36.282 40.425 1.00 15.28 260 ARG A C 1
ATOM 1789 O O . ARG A 1 260 ? 9.401 37.130 40.043 1.00 16.47 260 ARG A O 1
ATOM 1797 N N . TRP A 1 261 ? 10.744 35.373 39.611 1.00 16.15 261 TRP A N 1
ATOM 1798 C CA . TRP A 1 261 ? 10.376 35.292 38.208 1.00 14.97 261 TRP A CA 1
ATOM 1799 C C . TRP A 1 261 ? 8.884 34.998 38.051 1.00 13.95 261 TRP A C 1
ATOM 1800 O O . TRP A 1 261 ? 8.176 35.685 37.312 1.00 14.44 261 TRP A O 1
ATOM 1811 N N . ARG A 1 262 ? 8.415 33.981 38.765 1.00 16.07 262 ARG A N 1
ATOM 1812 C CA . ARG A 1 262 ? 7.017 33.591 38.667 1.00 18.10 262 ARG A CA 1
ATOM 1813 C C . ARG A 1 262 ? 6.065 34.669 39.168 1.00 19.65 262 ARG A C 1
ATOM 1814 O O . ARG A 1 262 ? 4.908 34.703 38.760 1.00 22.17 262 ARG A O 1
ATOM 1822 N N . SER A 1 263 ? 6.555 35.555 40.026 1.00 18.87 263 SER A N 1
ATOM 1823 C CA . SER A 1 263 ? 5.745 36.651 40.561 1.00 20.49 263 SER A CA 1
ATOM 1824 C C . SER A 1 263 ? 5.606 37.800 39.570 1.00 20.27 263 SER A C 1
ATOM 1825 O O . SER A 1 263 ? 4.722 38.645 39.704 1.00 22.51 263 SER A O 1
ATOM 1828 N N . LEU A 1 264 ? 6.471 37.836 38.561 1.00 18.31 264 LEU A N 1
ATOM 1829 C CA . LEU A 1 264 ? 6.426 38.909 37.578 1.00 16.92 264 LEU A CA 1
ATOM 1830 C C . LEU A 1 264 ? 5.375 38.642 36.504 1.00 17.07 264 LEU A C 1
ATOM 1831 O O . LEU A 1 264 ? 5.322 37.555 35.928 1.00 17.30 264 LEU A O 1
ATOM 1836 N N . PRO A 1 265 ? 4.522 39.642 36.206 1.00 17.56 265 PRO A N 1
ATOM 1837 C CA . PRO A 1 265 ? 3.487 39.462 35.183 1.00 17.60 265 PRO A CA 1
ATOM 1838 C C . PRO A 1 265 ? 4.085 38.984 33.858 1.00 18.70 265 PRO A C 1
ATOM 1839 O O . PRO A 1 265 ? 5.165 39.437 33.467 1.00 18.26 265 PRO A O 1
ATOM 1843 N N . LYS A 1 266 ? 3.379 38.112 33.149 1.00 18.07 266 LYS A N 1
ATOM 1844 C CA . LYS A 1 266 ? 3.918 37.594 31.896 1.00 18.64 266 LYS A CA 1
ATOM 1845 C C . LYS A 1 266 ? 4.375 38.629 30.869 1.00 18.45 266 LYS A C 1
ATOM 1846 O O . LYS A 1 266 ? 5.416 38.438 30.240 1.00 17.19 266 LYS A O 1
ATOM 1852 N N . PRO A 1 267 ? 3.625 39.731 30.666 1.00 16.93 267 PRO A N 1
ATOM 1853 C CA . PRO A 1 267 ? 4.091 40.710 29.674 1.00 16.49 267 PRO A CA 1
ATOM 1854 C C . PRO A 1 267 ? 5.482 41.239 30.024 1.00 15.78 267 PRO A C 1
ATOM 1855 O O . PRO A 1 267 ? 6.309 41.463 29.125 1.00 16.71 267 PRO A O 1
ATOM 1859 N N . LEU A 1 268 ? 5.739 41.437 31.311 1.00 15.05 268 LEU A N 1
ATOM 1860 C CA . LEU A 1 268 ? 7.049 41.929 31.753 1.00 14.83 268 LEU A CA 1
ATOM 1861 C C . LEU A 1 268 ? 8.102 40.820 31.671 1.00 16.13 268 LEU A C 1
ATOM 1862 O O . LEU A 1 268 ? 9.280 41.105 31.389 1.00 15.39 268 LEU A O 1
ATOM 1867 N N . GLN A 1 269 ? 7.699 39.569 31.890 1.00 14.22 269 GLN A N 1
ATOM 1868 C CA . GLN A 1 269 ? 8.639 38.447 31.747 1.00 15.51 269 GLN A CA 1
ATOM 1869 C C . GLN A 1 269 ? 9.120 38.439 30.300 1.00 14.31 269 GLN A C 1
ATOM 1870 O O . GLN A 1 269 ? 10.329 38.313 30.038 1.00 14.95 269 GLN A O 1
ATOM 1876 N N . GLU A 1 270 ? 8.190 38.562 29.350 1.00 14.25 270 GLU A N 1
ATOM 1877 C CA . GLU A 1 270 ? 8.568 38.528 27.949 1.00 13.05 270 GLU A CA 1
ATOM 1878 C C . GLU A 1 270 ? 9.432 39.737 27.550 1.00 14.42 270 GLU A C 1
ATOM 1879 O O . GLU A 1 270 ? 10.359 39.604 26.736 1.00 13.13 270 GLU A O 1
ATOM 1885 N N . ARG A 1 271 ? 9.139 40.909 28.109 1.00 12.09 271 ARG A N 1
ATOM 1886 C CA . ARG A 1 271 ? 9.958 42.075 27.787 1.00 12.87 271 ARG A CA 1
ATOM 1887 C C . ARG A 1 271 ? 11.363 41.912 28.368 1.00 12.65 271 ARG A C 1
ATOM 1888 O O . ARG A 1 271 ? 12.320 42.341 27.732 1.00 12.61 271 ARG A O 1
ATOM 1896 N N . PHE A 1 272 ? 11.490 41.276 29.532 1.00 12.46 272 PHE A N 1
ATOM 1897 C CA . PHE A 1 272 ? 12.815 41.061 30.108 1.00 11.16 272 PHE A CA 1
ATOM 1898 C C . PHE A 1 272 ? 13.588 40.048 29.250 1.00 12.60 272 PHE A C 1
ATOM 1899 O O . PHE A 1 272 ? 14.785 40.215 29.026 1.00 11.70 272 PHE A O 1
ATOM 1907 N N . ILE A 1 273 ? 12.936 38.989 28.783 1.00 10.48 273 ILE A N 1
ATOM 1908 C CA . ILE A 1 273 ? 13.618 38.024 27.904 1.00 10.79 273 ILE A CA 1
ATOM 1909 C C . ILE A 1 273 ? 14.124 38.765 26.654 1.00 12.04 273 ILE A C 1
ATOM 1910 O O . ILE A 1 273 ? 15.286 38.596 26.236 1.00 10.87 273 ILE A O 1
ATOM 1915 N N . ALA A 1 274 ? 13.294 39.593 26.044 1.00 11.38 274 ALA A N 1
ATOM 1916 C CA . ALA A 1 274 ? 13.748 40.312 24.858 1.00 11.22 274 ALA A CA 1
ATOM 1917 C C . ALA A 1 274 ? 14.879 41.271 25.212 1.00 10.68 274 ALA A C 1
ATOM 1918 O O . ALA A 1 274 ? 15.859 41.403 24.440 1.00 12.13 274 ALA A O 1
ATOM 1920 N N . ALA A 1 275 ? 14.779 41.939 26.359 1.00 9.66 275 ALA A N 1
ATOM 1921 C CA . ALA A 1 275 ? 15.833 42.887 26.750 1.00 10.86 275 ALA A CA 1
ATOM 1922 C C . ALA A 1 275 ? 17.147 42.157 26.935 1.00 11.13 275 ALA A C 1
ATOM 1923 O O . ALA A 1 275 ? 18.198 42.673 26.533 1.00 11.35 275 ALA A O 1
ATOM 1925 N N . VAL A 1 276 ? 17.115 40.970 27.538 1.00 10.36 276 VAL A N 1
ATOM 1926 C CA . VAL A 1 276 ? 18.359 40.235 27.722 1.00 9.32 276 VAL A CA 1
ATOM 1927 C C . VAL A 1 276 ? 18.930 39.780 26.389 1.00 9.77 276 VAL A C 1
ATOM 1928 O O . VAL A 1 276 ? 20.156 39.795 26.212 1.00 10.33 276 VAL A O 1
ATOM 1932 N N . HIS A 1 277 ? 18.079 39.400 25.438 1.00 9.59 277 HIS A N 1
ATOM 1933 C CA . HIS A 1 277 ? 18.600 3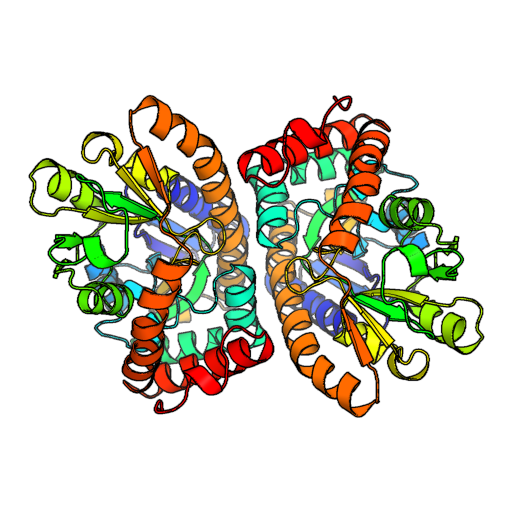8.939 24.155 1.00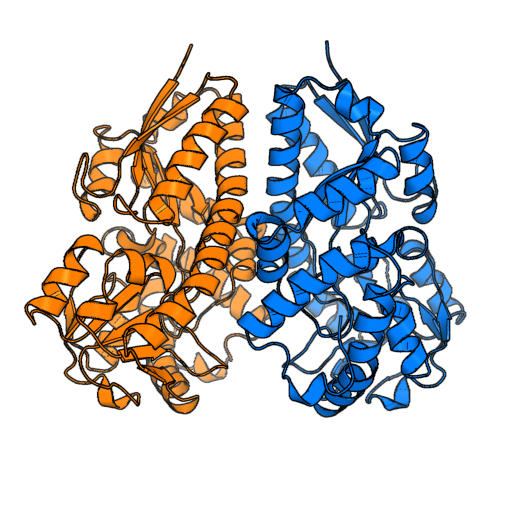 10.47 277 HIS A CA 1
ATOM 1934 C C . HIS A 1 277 ? 19.215 40.092 23.365 1.00 10.03 277 HIS A C 1
ATOM 1935 O O . HIS A 1 277 ? 20.231 39.916 22.682 1.00 10.68 277 HIS A O 1
ATOM 1942 N N . GLU A 1 278 ? 18.610 41.275 23.441 1.00 9.77 278 GLU A N 1
ATOM 1943 C CA . GLU A 1 278 ? 19.170 42.460 22.792 1.00 9.57 278 GLU A CA 1
ATOM 1944 C C . GLU A 1 278 ? 20.511 42.794 23.464 1.00 10.61 278 GLU A C 1
ATOM 1945 O O . GLU A 1 278 ? 21.512 43.026 22.781 1.00 10.22 278 GLU A O 1
ATOM 1951 N N . TYR A 1 279 ? 20.530 42.780 24.793 1.00 9.44 279 TYR A N 1
ATOM 1952 C CA . TYR A 1 279 ? 21.733 43.125 25.537 1.00 9.99 279 TYR A CA 1
ATOM 1953 C C . TYR A 1 279 ? 22.857 42.159 25.232 1.00 9.81 279 TYR A C 1
ATOM 1954 O O . TYR A 1 279 ? 24.025 42.538 25.229 1.00 10.19 279 TYR A O 1
ATOM 1963 N N . SER A 1 280 ? 22.526 40.900 25.017 1.00 9.43 280 SER A N 1
ATOM 1964 C CA . SER A 1 280 ? 23.547 39.919 24.721 1.00 7.98 280 SER A CA 1
ATOM 1965 C C . SER A 1 280 ? 24.488 40.451 23.660 1.00 9.07 280 SER A C 1
ATOM 1966 O O . SER A 1 280 ? 25.730 40.365 23.792 1.00 9.53 280 SER A O 1
ATOM 1969 N N . TRP A 1 281 ? 23.900 41.006 22.603 1.00 8.59 281 TRP A N 1
ATOM 1970 C CA . TRP A 1 281 ? 24.718 41.486 21.492 1.00 8.54 281 TRP A CA 1
ATOM 1971 C C . TRP A 1 281 ? 25.243 42.898 21.640 1.00 9.25 281 TRP A C 1
ATOM 1972 O O . TRP A 1 281 ? 26.292 43.231 21.089 1.00 9.24 281 TRP A O 1
ATOM 1983 N N . ILE A 1 282 ? 24.536 43.737 22.387 1.00 8.57 282 ILE A N 1
ATOM 1984 C CA . ILE A 1 282 ? 25.042 45.083 22.688 1.00 8.95 282 ILE A CA 1
ATOM 1985 C C . ILE A 1 282 ? 26.290 44.917 23.581 1.00 9.19 282 ILE A C 1
ATOM 1986 O O . ILE A 1 282 ? 27.306 45.613 23.394 1.00 10.20 282 ILE A O 1
ATOM 1991 N N . HIS A 1 283 ? 26.216 43.976 24.523 1.00 8.12 283 HIS A N 1
ATOM 1992 C CA . HIS A 1 283 ? 27.335 43.661 25.412 1.00 8.21 283 HIS A CA 1
ATOM 1993 C C . HIS A 1 283 ? 28.476 43.101 24.559 1.00 8.88 283 HIS A C 1
ATOM 1994 O O . HIS A 1 283 ? 29.611 43.580 24.635 1.00 8.92 283 HIS A O 1
ATOM 2001 N N . TYR A 1 284 ? 28.185 42.097 23.744 1.00 7.90 284 TYR A N 1
ATOM 2002 C CA . TYR A 1 284 ? 29.202 41.512 22.880 1.00 8.25 284 TYR A CA 1
ATOM 2003 C C . TYR A 1 284 ? 29.886 42.614 22.074 1.00 10.34 284 TYR A C 1
ATOM 2004 O O . TYR A 1 284 ? 31.115 42.701 22.050 1.00 8.77 284 TYR A O 1
ATOM 2013 N N . ALA A 1 285 ? 29.121 43.460 21.407 1.00 8.11 285 ALA A N 1
ATOM 2014 C CA . ALA A 1 285 ? 29.724 44.486 20.570 1.00 8.35 285 ALA A CA 1
ATOM 2015 C C . ALA A 1 285 ? 30.560 45.469 21.386 1.00 8.68 285 ALA A C 1
ATOM 2016 O O . ALA A 1 285 ? 31.633 45.901 20.926 1.00 9.56 285 ALA A O 1
ATOM 2018 N N . GLY A 1 286 ? 30.096 45.823 22.578 1.00 9.75 286 GLY A N 1
ATOM 2019 C CA . GLY A 1 286 ? 30.844 46.763 23.409 1.00 9.18 286 GLY A CA 1
ATOM 2020 C C . GLY A 1 286 ? 32.179 46.186 23.842 1.00 10.03 286 GLY A C 1
ATOM 2021 O O . GLY A 1 286 ? 33.201 46.871 23.869 1.00 11.05 286 GLY A O 1
ATOM 2022 N N . ILE A 1 287 ? 32.174 44.912 24.204 1.00 9.35 287 ILE A N 1
ATOM 2023 C CA . ILE A 1 287 ? 33.404 44.253 24.596 1.00 7.54 287 ILE A CA 1
ATOM 2024 C C . ILE A 1 287 ? 34.355 44.191 23.392 1.00 9.29 287 ILE A C 1
ATOM 2025 O O . ILE A 1 287 ? 35.573 44.460 23.529 1.00 9.27 287 ILE A O 1
ATOM 2030 N N . GLN A 1 288 ? 33.852 43.856 22.211 1.00 8.78 288 GLN A N 1
ATOM 2031 C CA . GLN A 1 288 ? 34.716 43.760 21.048 1.00 9.24 288 GLN A CA 1
ATOM 2032 C C . GLN A 1 288 ? 35.330 45.103 20.662 1.00 9.77 288 GLN A C 1
ATOM 2033 O O . GLN A 1 288 ? 36.501 45.136 20.234 1.00 10.76 288 GLN A O 1
ATOM 2039 N N . LYS A 1 289 ? 34.586 46.202 20.804 1.00 9.88 289 LYS A N 1
ATOM 2040 C CA . LYS A 1 289 ? 35.150 47.517 20.505 1.00 10.88 289 LYS A CA 1
ATOM 2041 C C . LYS A 1 289 ? 36.278 47.790 21.485 1.00 10.65 289 LYS A C 1
ATOM 2042 O O . LYS A 1 289 ? 37.366 48.208 21.079 1.00 12.88 289 LYS A O 1
ATOM 2048 N N . ALA A 1 290 ? 36.048 47.533 22.766 1.00 9.25 290 ALA A N 1
ATOM 2049 C CA . ALA A 1 290 ? 37.091 47.793 23.764 1.00 9.46 290 ALA A CA 1
ATOM 2050 C C . ALA A 1 290 ? 38.311 46.913 23.479 1.00 11.42 290 ALA A C 1
ATOM 2051 O O . ALA A 1 290 ? 39.448 47.357 23.652 1.00 11.50 290 ALA A O 1
ATOM 2053 N N . ASN A 1 291 ? 38.094 45.679 23.024 1.00 9.90 291 ASN A N 1
ATOM 2054 C CA . ASN A 1 291 ? 39.243 44.807 22.757 1.00 10.23 291 ASN A CA 1
ATOM 2055 C C . ASN A 1 291 ? 40.107 45.368 21.638 1.00 12.79 291 ASN A C 1
ATOM 2056 O O . ASN A 1 291 ? 41.316 45.253 21.700 1.00 12.32 291 ASN A O 1
ATOM 2061 N N . LEU A 1 292 ? 39.510 45.944 20.604 1.00 12.22 292 LEU A N 1
ATOM 2062 C CA . LEU A 1 292 ? 40.296 46.492 19.493 1.00 12.69 292 LEU A CA 1
ATOM 2063 C C . LEU A 1 292 ? 41.199 47.600 20.000 1.00 13.52 292 LEU A C 1
ATOM 2064 O O . LEU A 1 292 ? 42.355 47.748 19.535 1.00 15.40 292 LEU A O 1
ATOM 2069 N N . GLU A 1 293 ? 40.689 48.369 20.950 1.00 13.27 293 GLU A N 1
ATOM 2070 C CA . GLU A 1 293 ? 41.448 49.473 21.536 1.00 14.55 293 GLU A CA 1
ATOM 2071 C C . GLU A 1 293 ? 42.533 48.966 22.485 1.00 15.92 293 GLU A C 1
ATOM 2072 O O . GLU A 1 293 ? 43.548 49.636 22.690 1.00 17.60 293 GLU A O 1
ATOM 2078 N N . ALA A 1 294 ? 42.352 47.764 23.037 1.00 14.50 294 ALA A N 1
ATOM 2079 C CA . ALA A 1 294 ? 43.315 47.231 24.008 1.00 13.89 294 ALA A CA 1
ATOM 2080 C C . ALA A 1 294 ? 44.593 46.655 23.460 1.00 15.01 294 ALA A C 1
ATOM 2081 O O . ALA A 1 294 ? 45.640 46.821 24.081 1.00 13.75 294 ALA A O 1
ATOM 2083 N N . TRP A 1 295 ? 44.551 45.999 22.304 1.00 14.07 295 TRP A N 1
ATOM 2084 C CA . TRP A 1 295 ? 45.773 45.395 21.788 1.00 14.84 295 TRP A CA 1
ATOM 2085 C C . TRP A 1 295 ? 46.952 46.369 21.663 1.00 15.74 295 TRP A C 1
ATOM 2086 O O . TRP A 1 295 ? 48.074 46.027 22.043 1.00 16.87 295 TRP A O 1
ATOM 2097 N N . PRO A 1 296 ? 46.731 47.589 21.153 1.00 15.30 296 PRO A N 1
ATOM 2098 C CA . PRO A 1 296 ? 47.859 48.532 21.044 1.00 16.38 296 PRO A CA 1
ATOM 2099 C C . PRO A 1 296 ? 48.395 48.878 22.428 1.00 15.78 296 PRO A C 1
ATOM 2100 O O . PRO A 1 296 ? 49.582 49.149 22.581 1.00 15.77 296 PRO A O 1
ATOM 2104 N N . LYS A 1 297 ? 47.524 48.897 23.436 1.00 12.84 297 LYS A N 1
ATOM 2105 C CA . LYS A 1 297 ? 47.981 49.207 24.789 1.00 12.88 297 LYS A CA 1
ATOM 2106 C C . LYS A 1 297 ? 48.909 48.123 25.339 1.00 14.31 297 LYS A C 1
ATOM 2107 O O . LYS A 1 297 ? 49.847 48.424 26.076 1.00 13.34 297 LYS A O 1
ATOM 2113 N N . TYR A 1 298 ? 48.651 46.862 25.007 1.00 12.41 298 TYR A N 1
ATOM 2114 C CA . TYR A 1 298 ? 49.527 45.795 25.454 1.00 12.26 298 TYR A CA 1
ATOM 2115 C C . TYR A 1 298 ? 50.897 45.956 24.811 1.00 12.74 298 TYR A C 1
ATOM 2116 O O . TYR A 1 298 ? 51.910 45.721 25.473 1.00 13.57 298 TYR A O 1
ATOM 2125 N N . ARG A 1 299 ? 50.922 46.341 23.537 1.00 15.28 299 ARG A N 1
ATOM 2126 C CA . ARG A 1 299 ? 52.186 46.532 22.810 1.00 15.58 299 ARG A CA 1
ATOM 2127 C C . ARG A 1 299 ? 52.969 47.634 23.516 1.00 16.00 299 ARG A C 1
ATOM 2128 O O . ARG A 1 299 ? 54.165 47.482 23.805 1.00 17.26 299 ARG A O 1
ATOM 2130 N N . GLN A 1 300 ? 52.288 48.729 23.824 1.00 15.54 300 GLN A N 1
ATOM 2131 C CA . GLN A 1 300 ? 52.930 49.853 24.518 1.00 15.52 300 GLN A CA 1
ATOM 2132 C C . GLN A 1 300 ? 53.440 49.481 25.918 1.00 17.30 300 GLN A C 1
ATOM 2133 O O . GLN A 1 300 ? 54.406 50.069 26.426 1.00 18.69 300 GLN A O 1
ATOM 2139 N N . ALA A 1 301 ? 52.801 48.501 26.551 1.00 14.82 301 ALA A N 1
ATOM 2140 C CA . ALA A 1 301 ? 53.183 48.056 27.890 1.00 13.88 301 ALA A CA 1
ATOM 2141 C C . ALA A 1 301 ? 54.307 47.032 27.874 1.00 15.30 301 ALA A C 1
ATOM 2142 O O . ALA A 1 301 ? 54.725 46.527 28.924 1.00 17.11 301 ALA A O 1
ATOM 2144 N N . GLY A 1 302 ? 54.768 46.708 26.673 1.00 15.89 302 GLY A N 1
ATOM 2145 C CA . GLY A 1 302 ? 55.845 45.744 26.531 1.00 16.03 302 GLY A CA 1
ATOM 2146 C C . GLY A 1 302 ? 55.448 44.293 26.689 1.00 17.30 302 GLY A C 1
ATOM 2147 O O . GLY A 1 302 ? 56.278 43.440 26.991 1.00 18.50 302 GLY A O 1
ATOM 2148 N N . VAL A 1 303 ? 54.171 43.998 26.488 1.00 14.90 303 VAL A N 1
ATOM 2149 C CA . VAL A 1 303 ? 53.703 42.618 26.612 1.00 15.64 303 VAL A CA 1
ATOM 2150 C C . VAL A 1 303 ? 53.873 41.928 25.261 1.00 14.11 303 VAL A C 1
ATOM 2151 O O . VAL A 1 303 ? 53.549 42.508 24.228 1.00 16.60 303 VAL A O 1
ATOM 2155 N N . GLU A 1 304 ? 54.421 40.704 25.282 1.00 13.70 304 GLU A N 1
ATOM 2156 C CA . GLU A 1 304 ? 54.631 39.915 24.065 1.00 13.76 304 GLU A CA 1
ATOM 2157 C C . GLU A 1 304 ? 53.506 38.898 23.919 1.00 12.84 304 GLU A C 1
ATOM 2158 O O . GLU A 1 304 ? 53.208 38.169 24.868 1.00 14.06 304 GLU A O 1
ATOM 2164 N N . VAL A 1 305 ? 52.886 38.877 22.742 1.00 14.21 305 VAL A N 1
ATOM 2165 C CA . VAL A 1 305 ? 51.844 37.903 22.442 1.00 13.82 305 VAL A CA 1
ATOM 2166 C C . VAL A 1 305 ? 52.534 36.692 21.788 1.00 14.43 305 VAL A C 1
ATOM 2167 O O . VAL A 1 305 ? 53.126 36.790 20.695 1.00 16.45 305 VAL A O 1
ATOM 2171 N N . ILE A 1 306 ? 52.474 35.564 22.485 1.00 13.74 306 ILE A N 1
ATOM 2172 C CA . ILE A 1 306 ? 53.049 34.313 22.014 1.00 13.88 306 ILE A CA 1
ATOM 2173 C C . ILE A 1 306 ? 51.930 33.496 21.372 1.00 14.05 306 ILE A C 1
ATOM 2174 O O . ILE A 1 306 ? 50.809 33.429 21.897 1.00 15.29 306 ILE A O 1
ATOM 2179 N N . ARG A 1 307 ? 52.214 32.910 20.219 1.00 13.65 307 ARG A N 1
ATOM 2180 C CA . ARG A 1 307 ? 51.224 32.079 19.533 1.00 13.35 307 ARG A CA 1
ATOM 2181 C C . ARG A 1 307 ? 51.698 30.626 19.541 1.00 13.39 307 ARG A C 1
ATOM 2182 O O . ARG A 1 307 ? 52.839 30.326 19.150 1.00 14.09 307 ARG A O 1
ATOM 2190 N N . LEU A 1 308 ? 50.839 29.740 20.030 1.00 12.66 308 LEU A N 1
ATOM 2191 C CA . LEU A 1 308 ? 51.130 28.312 20.014 1.00 12.00 308 LEU A CA 1
ATOM 2192 C C . LEU A 1 308 ? 50.936 27.806 18.573 1.00 13.51 308 LEU A C 1
ATOM 2193 O O . LEU A 1 308 ? 50.490 28.547 17.684 1.00 13.05 308 LEU A O 1
ATOM 2198 N N . SER A 1 309 ? 51.249 26.537 18.345 1.00 12.12 309 SER A N 1
ATOM 2199 C CA . SER A 1 309 ? 51.184 25.958 17.002 1.00 11.63 309 SER A CA 1
ATOM 2200 C C . SER A 1 309 ? 49.973 25.095 16.713 1.00 12.01 309 SER A C 1
ATOM 2201 O O . SER A 1 309 ? 49.202 24.742 17.623 1.00 11.86 309 SER A O 1
ATOM 2204 N N . ASN A 1 310 ? 49.822 24.728 15.446 1.00 12.45 310 ASN A N 1
ATOM 2205 C CA . ASN A 1 310 ? 48.739 23.839 15.069 1.00 11.09 310 ASN A CA 1
ATOM 2206 C C . ASN A 1 310 ? 48.952 22.475 15.720 1.00 12.63 310 ASN A C 1
ATOM 2207 O O . ASN A 1 310 ? 47.978 21.815 16.099 1.00 12.27 310 ASN A O 1
ATOM 2212 N N . GLU A 1 311 ? 50.202 22.034 15.875 1.00 13.06 311 GLU A N 1
ATOM 2213 C CA . GLU A 1 311 ? 50.454 20.751 16.530 1.00 13.46 311 GLU A CA 1
ATOM 2214 C C . GLU A 1 311 ? 50.133 20.860 18.024 1.00 12.55 311 GLU A C 1
ATOM 2215 O O . GLU A 1 311 ? 49.678 19.883 18.627 1.00 12.76 311 GLU A O 1
ATOM 2221 N N . ASP A 1 312 ? 50.365 22.035 18.626 1.00 11.95 312 ASP A N 1
ATOM 2222 C CA . ASP A 1 312 ? 50.014 22.209 20.035 1.00 11.43 312 ASP A CA 1
ATOM 2223 C C . ASP A 1 312 ? 48.501 22.008 20.167 1.00 10.78 312 ASP A C 1
ATOM 2224 O O . ASP A 1 312 ? 48.029 21.421 21.152 1.00 11.36 312 ASP A O 1
ATOM 2229 N N . VAL A 1 313 ? 47.749 22.517 19.192 1.00 10.07 313 VAL A N 1
ATOM 2230 C CA . VAL A 1 313 ? 46.297 22.382 19.228 1.00 11.24 313 VAL A CA 1
ATOM 2231 C C . VAL A 1 313 ? 45.892 20.927 19.090 1.00 11.58 313 VAL A C 1
ATOM 2232 O O . VAL A 1 313 ? 44.982 20.480 19.788 1.00 12.10 313 VAL A O 1
ATOM 2236 N N . ARG A 1 314 ? 46.569 20.165 18.228 1.00 11.60 314 ARG A N 1
ATOM 2237 C CA . ARG A 1 314 ? 46.246 18.740 18.100 1.00 11.03 314 ARG A CA 1
ATOM 2238 C C . ARG A 1 314 ? 46.467 17.998 19.399 1.00 11.36 314 ARG A C 1
ATOM 2239 O O . ARG A 1 314 ? 45.706 17.078 19.733 1.00 11.47 314 ARG A O 1
ATOM 2247 N N . LYS A 1 315 ? 47.509 18.381 20.135 1.00 10.86 315 LYS A N 1
ATOM 2248 C CA . LYS A 1 315 ? 47.790 17.736 21.403 1.00 12.09 315 LYS A CA 1
ATOM 2249 C C . LYS A 1 315 ? 46.675 18.044 22.402 1.00 11.18 315 LYS A C 1
ATOM 2250 O O . LYS A 1 315 ? 46.196 17.158 23.124 1.00 11.76 315 LYS A O 1
ATOM 2256 N N . PHE A 1 316 ? 46.251 19.305 22.443 1.00 11.18 316 PHE A N 1
ATOM 2257 C CA . PHE A 1 316 ? 45.167 19.655 23.339 1.00 10.77 316 PHE A CA 1
ATOM 2258 C C . PHE A 1 316 ? 43.877 18.956 22.934 1.00 9.52 316 PHE A C 1
ATOM 2259 O O . PHE A 1 316 ? 43.099 18.545 23.806 1.00 11.09 316 PHE A O 1
ATOM 2267 N N . ARG A 1 317 ? 43.662 18.797 21.626 1.00 10.25 317 ARG A N 1
ATOM 2268 C CA . ARG A 1 317 ? 42.424 18.189 21.137 1.00 10.25 317 ARG A CA 1
ATOM 2269 C C . ARG A 1 317 ? 42.319 16.727 21.574 1.00 11.21 317 ARG A C 1
ATOM 2270 O O . ARG A 1 317 ? 41.237 16.270 21.928 1.00 11.43 317 ARG A O 1
ATOM 2278 N N . ARG A 1 318 ? 43.435 16.004 21.536 1.00 11.52 318 ARG A N 1
ATOM 2279 C CA . ARG A 1 318 ? 43.396 14.600 21.957 1.00 10.85 318 ARG A CA 1
ATOM 2280 C C . ARG A 1 318 ? 43.127 14.495 23.456 1.00 11.48 318 ARG A C 1
ATOM 2281 O O . ARG A 1 318 ? 42.574 13.485 23.920 1.00 13.25 318 ARG A O 1
ATOM 2289 N N . LEU A 1 319 ? 43.498 15.523 24.222 1.00 10.83 319 LEU A N 1
ATOM 2290 C CA . LEU A 1 319 ? 43.192 15.548 25.657 1.00 11.88 319 LEU A CA 1
ATOM 2291 C C . LEU A 1 319 ? 41.719 15.920 25.867 1.00 10.44 319 LEU A C 1
ATOM 2292 O O . LEU A 1 319 ? 41.019 15.338 26.703 1.00 11.49 319 LEU A O 1
ATOM 2297 N N . ALA A 1 320 ? 41.259 16.902 25.099 1.00 10.14 320 ALA A N 1
ATOM 2298 C CA . ALA A 1 320 ? 39.921 17.446 25.288 1.00 10.39 320 ALA A CA 1
ATOM 2299 C C . ALA A 1 320 ? 38.732 16.580 24.953 1.00 8.42 320 ALA A C 1
ATOM 2300 O O . ALA A 1 320 ? 37.815 16.483 25.755 1.00 9.45 320 ALA A O 1
ATOM 2302 N N . ILE A 1 321 ? 38.768 15.896 23.817 1.00 8.52 321 ILE A N 1
ATOM 2303 C CA . ILE A 1 321 ? 37.595 15.130 23.413 1.00 8.63 321 ILE A CA 1
ATOM 2304 C C . ILE A 1 321 ? 37.138 14.070 24.431 1.00 9.39 321 ILE A C 1
ATOM 2305 O O . ILE A 1 321 ? 35.966 14.006 24.762 1.00 10.61 321 ILE A O 1
ATOM 2310 N N . PRO A 1 322 ? 38.057 13.263 24.992 1.00 9.21 322 PRO A N 1
ATOM 2311 C CA . PRO A 1 322 ? 37.576 12.277 25.969 1.00 10.55 322 PRO A CA 1
ATOM 2312 C C . PRO A 1 322 ? 37.043 12.977 27.225 1.00 9.91 322 PRO A C 1
ATOM 2313 O O . PRO A 1 322 ? 36.169 12.438 27.920 1.00 11.05 322 PRO A O 1
ATOM 2317 N N . ILE A 1 323 ? 37.577 14.166 27.543 1.00 9.97 323 ILE A N 1
ATOM 2318 C CA . ILE A 1 323 ? 37.103 14.907 28.704 1.00 9.53 323 ILE A CA 1
ATOM 2319 C C . ILE A 1 323 ? 35.685 15.422 28.422 1.00 8.85 323 ILE A C 1
ATOM 2320 O O . ILE A 1 323 ? 34.860 15.458 29.335 1.00 9.40 323 ILE A O 1
ATOM 2325 N N . TRP A 1 324 ? 35.391 15.806 27.173 1.00 9.61 324 TRP A N 1
ATOM 2326 C CA . TRP A 1 324 ? 34.025 16.209 26.845 1.00 9.04 324 TRP A CA 1
ATOM 2327 C C . TRP A 1 324 ? 33.057 15.066 27.192 1.00 9.67 324 TRP A C 1
ATOM 2328 O O . TRP A 1 324 ? 31.985 15.291 27.770 1.00 10.12 324 TRP A O 1
ATOM 2339 N N . PHE A 1 325 ? 33.416 13.841 26.810 1.00 10.00 325 PHE A N 1
ATOM 2340 C CA . PHE A 1 325 ? 32.542 12.689 27.049 1.00 10.28 325 PHE A CA 1
ATOM 2341 C C . PHE A 1 325 ? 32.419 12.347 28.533 1.00 9.62 325 PHE A C 1
ATOM 2342 O O . PHE A 1 325 ? 31.347 11.969 28.983 1.00 11.27 325 PHE A O 1
ATOM 2350 N N . LYS A 1 326 ? 33.502 12.475 29.289 1.00 9.56 326 LYS A N 1
ATOM 2351 C CA . LYS A 1 326 ? 33.468 12.247 30.736 1.00 9.48 326 LYS A CA 1
ATOM 2352 C C . LYS A 1 326 ? 32.472 13.216 31.379 1.00 9.38 326 LYS A C 1
ATOM 2353 O O . LYS A 1 326 ? 31.635 12.842 32.219 1.00 10.36 326 LYS A O 1
ATOM 2359 N N . TRP A 1 327 ? 32.533 14.472 30.963 1.00 9.94 327 TRP A N 1
ATOM 2360 C CA . TRP A 1 327 ? 31.628 15.444 31.532 1.00 9.38 327 TRP A CA 1
ATOM 2361 C C . TRP A 1 327 ? 30.199 15.198 31.077 1.00 10.01 327 TRP A C 1
ATOM 2362 O O . TRP A 1 327 ? 29.264 15.346 31.860 1.00 9.99 327 TRP A O 1
ATOM 2373 N N . ALA A 1 328 ? 30.014 14.811 29.816 1.00 8.67 328 ALA A N 1
ATOM 2374 C CA . ALA A 1 328 ? 28.682 14.543 29.309 1.00 10.05 328 ALA A CA 1
ATOM 2375 C C . ALA A 1 328 ? 28.035 13.419 30.101 1.00 10.28 328 ALA A C 1
ATOM 2376 O O . ALA A 1 328 ? 26.822 13.426 30.355 1.00 10.76 328 ALA A O 1
ATOM 2378 N N . LYS A 1 329 ? 28.854 12.457 30.505 1.00 9.99 329 LYS A N 1
ATOM 2379 C CA . LYS A 1 329 ? 28.354 11.292 31.224 1.00 11.08 329 LYS A CA 1
ATOM 2380 C C . LYS A 1 329 ? 28.073 11.515 32.710 1.00 11.38 329 LYS A C 1
ATOM 2381 O O . LYS A 1 329 ? 27.693 10.579 33.422 1.00 11.43 329 LYS A O 1
ATOM 2387 N N A MET A 1 330 ? 28.237 12.739 33.185 0.50 10.77 330 MET A N 1
ATOM 2388 N N B MET A 1 330 ? 28.221 12.754 33.173 0.50 10.90 330 MET A N 1
ATOM 2389 C CA A MET A 1 330 ? 27.986 12.965 34.603 0.50 11.04 330 MET A CA 1
ATOM 2390 C CA B MET A 1 330 ? 27.986 13.054 34.593 0.50 11.58 330 MET A CA 1
ATOM 2391 C C A MET A 1 330 ? 26.507 12.851 34.959 0.50 12.29 330 MET A C 1
ATOM 2392 C C B MET A 1 330 ? 26.530 12.941 35.015 0.50 12.59 330 MET A C 1
ATOM 2393 O O A MET A 1 330 ? 26.151 12.060 35.834 0.50 11.96 330 MET A O 1
ATOM 2394 O O B MET A 1 330 ? 26.221 12.286 36.012 0.50 11.80 330 MET A O 1
ATOM 2403 N N . ASP A 1 331 ? 25.637 13.607 34.296 1.00 11.31 331 ASP A N 1
ATOM 2404 C CA . ASP A 1 331 ? 24.202 13.509 34.603 1.00 10.67 331 ASP A CA 1
ATOM 2405 C C . ASP A 1 331 ? 23.291 13.621 33.381 1.00 12.54 331 ASP A C 1
ATOM 2406 O O . ASP A 1 331 ? 23.749 13.726 32.252 1.00 11.95 331 ASP A O 1
ATOM 2411 N N . LYS A 1 332 ? 21.987 13.549 33.605 1.00 12.38 332 LYS A N 1
ATOM 2412 C CA . LYS A 1 332 ? 21.051 13.554 32.491 1.00 12.52 332 LYS A CA 1
ATOM 2413 C C . LYS A 1 332 ? 21.078 14.812 31.640 1.00 11.61 332 LYS A C 1
ATOM 2414 O O . LYS A 1 332 ? 20.868 14.746 30.433 1.00 12.94 332 LYS A O 1
ATOM 2420 N N . TYR A 1 333 ? 21.335 15.955 32.276 1.00 10.32 333 TYR A N 1
ATOM 2421 C CA . TYR A 1 333 ? 21.354 17.223 31.541 1.00 10.71 333 TYR A CA 1
ATOM 2422 C C . TYR A 1 333 ? 22.646 17.424 30.767 1.00 10.74 333 TYR A C 1
ATOM 2423 O O . TYR A 1 333 ? 22.640 17.897 29.628 1.00 10.50 333 TYR A O 1
ATOM 2432 N N . SER A 1 334 ? 23.758 17.093 31.393 1.00 10.20 334 SER A N 1
ATOM 2433 C CA . SER A 1 334 ? 25.010 17.214 30.674 1.00 9.05 334 SER A CA 1
ATOM 2434 C C . SER A 1 334 ? 24.984 16.266 29.467 1.00 10.93 334 SER A C 1
ATOM 2435 O O . SER A 1 334 ? 25.478 16.594 28.389 1.00 11.21 334 SER A O 1
ATOM 2438 N N . ARG A 1 335 ? 24.372 15.095 29.631 1.00 10.42 335 ARG A N 1
ATOM 2439 C CA . ARG A 1 335 ? 24.329 14.169 28.502 1.00 11.12 335 ARG A CA 1
ATOM 2440 C C . ARG A 1 335 ? 23.427 14.702 27.384 1.00 10.48 335 ARG A C 1
ATOM 2441 O O . ARG A 1 335 ? 23.780 14.611 26.211 1.00 11.79 335 ARG A O 1
ATOM 2449 N N . GLU A 1 336 ? 22.279 15.264 27.754 1.00 10.35 336 GLU A N 1
ATOM 2450 C CA . GLU A 1 336 ? 21.356 15.807 26.769 1.00 12.33 336 GLU A CA 1
ATOM 2451 C C . GLU A 1 336 ? 22.007 16.968 26.001 1.00 9.96 336 GLU A C 1
ATOM 2452 O O . GLU A 1 336 ? 21.929 17.043 24.772 1.00 11.45 336 GLU A O 1
ATOM 2458 N N . ALA A 1 337 ? 22.665 17.870 26.722 1.00 10.57 337 ALA A N 1
ATOM 2459 C CA . ALA A 1 337 ? 23.281 19.011 26.075 1.00 10.22 337 ALA A CA 1
ATOM 2460 C C . ALA A 1 337 ? 24.421 18.597 25.157 1.00 10.31 337 ALA A C 1
ATOM 2461 O O . ALA A 1 337 ? 24.525 19.053 24.011 1.00 9.72 337 ALA A O 1
ATOM 2463 N N . PHE A 1 338 ? 25.297 17.724 25.646 1.00 10.65 338 PHE A N 1
ATOM 2464 C CA . PHE A 1 338 ? 26.393 17.338 24.789 1.00 9.40 338 PHE A CA 1
ATOM 2465 C C . PHE A 1 338 ? 25.934 16.530 23.589 1.00 10.45 338 PHE A C 1
ATOM 2466 O O . PHE A 1 338 ? 26.499 16.665 22.502 1.00 11.25 338 PHE A O 1
ATOM 2474 N N . ALA A 1 339 ? 24.892 15.714 23.760 1.00 10.62 339 ALA A N 1
ATOM 2475 C CA . ALA A 1 339 ? 24.434 14.921 22.631 1.00 10.91 339 ALA A CA 1
ATOM 2476 C C . ALA A 1 339 ? 24.007 15.832 21.487 1.00 12.20 339 ALA A C 1
ATOM 2477 O O . ALA A 1 339 ? 24.356 15.562 20.327 1.00 11.64 339 ALA A O 1
ATOM 2479 N N . SER A 1 340 ? 23.279 16.913 21.784 1.00 11.52 340 SER A N 1
ATOM 2480 C CA . SER A 1 340 ? 22.859 17.766 20.667 1.00 11.28 340 SER A CA 1
ATOM 2481 C C . SER A 1 340 ? 24.005 18.616 20.136 1.00 9.28 340 SER A C 1
ATOM 2482 O O . SER A 1 340 ? 24.053 18.924 18.946 1.00 11.18 340 SER A O 1
ATOM 2485 N N . GLN A 1 341 ? 24.948 19.011 21.007 1.00 9.41 341 GLN A N 1
ATOM 2486 C CA . GLN A 1 341 ? 26.107 19.766 20.520 1.00 11.30 341 GLN A CA 1
ATOM 2487 C C . GLN A 1 341 ? 27.000 18.883 19.639 1.00 10.34 341 GLN A C 1
ATOM 2488 O O . GLN A 1 341 ? 27.553 19.369 18.654 1.00 10.59 341 GLN A O 1
ATOM 2494 N N . LEU A 1 342 ? 27.128 17.606 20.004 1.00 9.84 342 LEU A N 1
ATOM 2495 C CA . LEU A 1 342 ? 27.950 16.690 19.217 1.00 11.04 342 LEU A CA 1
ATOM 2496 C C . LEU A 1 342 ? 27.319 16.472 17.834 1.00 10.25 342 LEU A C 1
ATOM 2497 O O . LEU A 1 342 ? 28.012 16.481 16.826 1.00 11.16 342 LEU A O 1
ATOM 2502 N N . GLU A 1 343 ? 26.001 16.313 17.795 1.00 10.93 343 GLU A N 1
ATOM 2503 C CA . GLU A 1 343 ? 25.296 16.116 16.516 1.00 11.15 343 GLU A CA 1
ATOM 2504 C C . GLU A 1 343 ? 25.485 17.367 15.633 1.00 10.35 343 GLU A C 1
ATOM 2505 O O . GLU A 1 343 ? 25.718 17.264 14.418 1.00 11.92 343 GLU A O 1
ATOM 2511 N N . TYR A 1 344 ? 25.388 18.537 16.253 1.00 10.16 344 TYR A N 1
ATOM 2512 C CA . TYR A 1 344 ? 25.600 19.801 15.546 1.00 11.13 344 TYR A CA 1
ATOM 2513 C C . TYR A 1 344 ? 27.056 19.873 15.042 1.00 11.34 344 TYR A C 1
ATOM 2514 O O . TYR A 1 344 ? 27.296 20.190 13.873 1.00 11.78 344 TYR A O 1
ATOM 2523 N N . MET A 1 345 ? 28.043 19.554 15.894 1.00 10.35 345 MET A N 1
ATOM 2524 C CA . MET A 1 345 ? 29.445 19.583 15.451 1.00 10.29 345 MET A CA 1
ATOM 2525 C C . MET A 1 345 ? 29.675 18.629 14.278 1.00 11.46 345 MET A C 1
ATOM 2526 O O . MET A 1 345 ? 30.408 18.964 13.348 1.00 13.26 345 MET A O 1
ATOM 2531 N N . LYS A 1 346 ? 29.056 17.451 14.319 1.00 11.12 346 LYS A N 1
ATOM 2532 C CA . LYS A 1 346 ? 29.203 16.524 13.186 1.00 12.60 346 LYS A CA 1
ATOM 2533 C C . LYS A 1 346 ? 28.606 17.162 11.933 1.00 13.78 346 LYS A C 1
ATOM 2534 O O . LYS A 1 346 ? 29.199 17.068 10.839 1.00 16.59 346 LYS A O 1
ATOM 2540 N N . GLY A 1 347 ? 27.449 17.808 12.094 1.00 14.03 347 GLY A N 1
ATOM 2541 C CA . GLY A 1 347 ? 26.784 18.459 10.967 1.00 14.75 347 GLY A CA 1
ATOM 2542 C C . GLY A 1 347 ? 27.555 19.598 10.314 1.00 15.74 347 GLY A C 1
ATOM 2543 O O . GLY A 1 347 ? 27.360 19.878 9.122 1.00 18.25 347 GLY A O 1
ATOM 2544 N N . ILE A 1 348 ? 28.433 20.265 11.056 1.00 14.63 348 ILE A N 1
ATOM 2545 C CA . ILE A 1 348 ? 29.204 21.358 10.470 1.00 13.67 348 ILE A CA 1
ATOM 2546 C C . ILE A 1 348 ? 30.686 21.025 10.293 1.00 14.77 348 ILE A C 1
ATOM 2547 O O . ILE A 1 348 ? 31.507 21.897 10.062 1.00 17.19 348 ILE A O 1
ATOM 2552 N N . GLY A 1 349 ? 30.993 19.733 10.377 1.00 14.70 349 GLY A N 1
ATOM 2553 C CA . GLY A 1 349 ? 32.343 19.260 10.156 1.00 15.95 349 GLY A CA 1
ATOM 2554 C C . GLY A 1 349 ? 33.380 19.566 11.208 1.00 16.53 349 GLY A C 1
ATOM 2555 O O . GLY A 1 349 ? 34.564 19.609 10.901 1.00 17.91 349 GLY A O 1
ATOM 2556 N N . TYR A 1 350 ? 32.948 19.763 12.446 1.00 14.14 350 TYR A N 1
ATOM 2557 C CA . TYR A 1 350 ? 33.884 20.085 13.522 1.00 15.25 350 TYR A CA 1
ATOM 2558 C C . TYR A 1 350 ? 34.514 18.866 14.185 1.00 15.93 350 TYR A C 1
ATOM 2559 O O . TYR A 1 350 ? 35.503 18.998 14.899 1.00 18.33 350 TYR A O 1
ATOM 2568 N N . VAL A 1 351 ? 33.932 17.692 13.983 1.00 14.48 351 VAL A N 1
ATOM 2569 C CA . VAL A 1 351 ? 34.467 16.471 14.581 1.00 14.05 351 VAL A CA 1
ATOM 2570 C C . VAL A 1 351 ? 34.444 15.331 13.568 1.00 16.55 351 VAL A C 1
ATOM 2571 O O . VAL A 1 351 ? 33.492 15.225 12.781 1.00 21.20 351 VAL A O 1
ATOM 2575 N N . THR A 1 352 ? 35.488 14.508 13.580 1.00 15.45 352 THR A N 1
ATOM 2576 C CA . THR A 1 352 ? 35.557 13.343 12.690 1.00 17.36 352 THR A CA 1
ATOM 2577 C C . THR A 1 352 ? 35.188 12.070 13.442 1.00 17.87 352 THR A C 1
ATOM 2578 O O . THR A 1 352 ? 35.369 11.969 14.663 1.00 17.47 352 THR A O 1
ATOM 2582 N N . ASP A 1 353 ? 34.677 11.082 12.717 1.00 18.55 353 ASP A N 1
ATOM 2583 C CA . ASP A 1 353 ? 34.351 9.816 13.363 1.00 18.21 353 ASP A CA 1
ATOM 2584 C C . ASP A 1 353 ? 35.635 9.160 13.849 1.00 17.50 353 ASP A C 1
ATOM 2585 O O . ASP A 1 353 ? 35.644 8.513 14.891 1.00 18.76 353 ASP A O 1
ATOM 2590 N N . GLU A 1 354 ? 36.728 9.325 13.115 1.00 18.87 354 GLU A N 1
ATOM 2591 C CA . GLU A 1 354 ? 37.977 8.718 13.527 1.00 19.82 354 GLU A CA 1
ATOM 2592 C C . GLU A 1 354 ? 38.458 9.200 14.892 1.00 19.45 354 GLU A C 1
ATOM 2593 O O . GLU A 1 354 ? 38.883 8.389 15.725 1.00 20.36 354 GLU A O 1
ATOM 2595 N N . GLU A 1 355 ? 38.388 10.508 15.148 1.00 17.45 355 GLU A N 1
ATOM 2596 C CA . GLU A 1 355 ? 38.880 11.000 16.427 1.00 17.87 355 GLU A CA 1
ATOM 2597 C C . GLU A 1 355 ? 37.938 10.672 17.583 1.00 16.06 355 GLU A C 1
ATOM 2598 O O . GLU A 1 355 ? 38.289 10.838 18.756 1.00 17.47 355 GLU A O 1
ATOM 2604 N N . LEU A 1 356 ? 36.739 10.201 17.255 1.00 15.73 356 LEU A N 1
ATOM 2605 C CA . LEU A 1 356 ? 35.793 9.800 18.285 1.00 15.20 356 LEU A CA 1
ATOM 2606 C C . LEU A 1 356 ? 35.878 8.299 18.561 1.00 17.20 356 LEU A C 1
ATOM 2607 O O . LEU A 1 356 ? 35.047 7.768 19.281 1.00 17.21 356 LEU A O 1
ATOM 2612 N N . LYS A 1 357 ? 36.873 7.623 17.991 1.00 17.78 357 LYS A N 1
ATOM 2613 C CA . LYS A 1 357 ? 37.024 6.175 18.197 1.00 18.69 357 LYS A CA 1
ATOM 2614 C C . LYS A 1 357 ? 36.992 5.819 19.681 1.00 18.52 357 LYS A C 1
ATOM 2615 O O . LYS A 1 357 ? 37.679 6.435 20.485 1.00 19.31 357 LYS A O 1
ATOM 2617 N N . GLY A 1 358 ? 36.161 4.837 20.020 1.00 18.74 358 GLY A N 1
ATOM 2618 C CA . GLY A 1 358 ? 36.055 4.385 21.389 1.00 18.84 358 GLY A CA 1
ATOM 2619 C C . GLY A 1 358 ? 35.229 5.269 22.299 1.00 19.64 358 GLY A C 1
ATOM 2620 O O . GLY A 1 358 ? 35.137 4.987 23.490 1.00 21.52 358 GLY A O 1
ATOM 2621 N N . LEU A 1 359 ? 34.644 6.340 21.761 1.00 17.70 359 LEU A N 1
ATOM 2622 C CA . LEU A 1 359 ? 33.827 7.253 22.570 1.00 18.47 359 LEU A CA 1
ATOM 2623 C C . LEU A 1 359 ? 32.393 7.241 22.066 1.00 19.39 359 LEU A C 1
ATOM 2624 O O . LEU A 1 359 ? 32.133 7.398 20.856 1.00 20.52 359 LEU A O 1
ATOM 2629 N N . SER A 1 360 ? 31.449 7.092 22.985 1.00 19.08 360 SER A N 1
ATOM 2630 C CA . SER A 1 360 ? 30.049 7.045 22.594 1.00 20.05 360 SER A CA 1
ATOM 2631 C C . SER A 1 360 ? 29.101 7.469 23.712 1.00 21.83 360 SER A C 1
ATOM 2632 O O . SER A 1 360 ? 29.475 7.508 24.880 1.00 23.64 360 SER A O 1
ATOM 2635 N N . LEU A 1 361 ? 27.885 7.829 23.323 1.00 19.48 361 LEU A N 1
ATOM 2636 C CA . LEU A 1 361 ? 26.809 8.144 24.246 1.00 22.13 361 LEU A CA 1
ATOM 2637 C C . LEU A 1 361 ? 25.766 7.097 23.818 1.00 24.08 361 LEU A C 1
ATOM 2638 O O . LEU A 1 361 ? 24.808 6.830 24.526 1.00 29.14 361 LEU A O 1
ATOM 2643 N N . ARG B 1 32 ? -4.105 54.357 22.031 1.00 40.24 1032 ARG B N 1
ATOM 2644 C CA . ARG B 1 32 ? -4.190 54.228 20.583 1.00 38.81 1032 ARG B CA 1
ATOM 2645 C C . ARG B 1 32 ? -3.388 53.034 20.055 1.00 38.31 1032 ARG B C 1
ATOM 2646 O O . ARG B 1 32 ? -2.262 52.787 20.492 1.00 39.60 1032 ARG B O 1
ATOM 2654 N N . ARG B 1 33 ? -3.974 52.300 19.112 1.00 35.56 1033 ARG B N 1
ATOM 2655 C CA . ARG B 1 33 ? -3.313 51.138 18.523 1.00 32.45 1033 ARG B CA 1
ATOM 2656 C C . ARG B 1 33 ? -2.748 51.445 17.149 1.00 29.82 1033 ARG B C 1
ATOM 2657 O O . ARG B 1 33 ? -3.323 52.223 16.382 1.00 32.14 1033 ARG B O 1
ATOM 2665 N N . TYR B 1 34 ? -1.609 50.833 16.843 1.00 24.77 1034 TYR B N 1
ATOM 2666 C CA . TYR B 1 34 ? -0.933 51.043 15.572 1.00 22.64 1034 TYR B CA 1
ATOM 2667 C C . TYR B 1 34 ? -0.861 49.738 14.795 1.00 22.38 1034 TYR B C 1
ATOM 2668 O O . TYR B 1 34 ? -0.625 48.677 15.378 1.00 23.12 1034 TYR B O 1
ATOM 2677 N N . ARG B 1 35 ? -1.090 49.819 13.488 1.00 21.50 1035 ARG B N 1
ATOM 2678 C CA . ARG B 1 35 ? -1.045 48.638 12.638 1.00 22.60 1035 ARG B CA 1
ATOM 2679 C C . ARG B 1 35 ? -0.211 48.948 11.414 1.00 21.84 1035 ARG B C 1
ATOM 2680 O O . ARG B 1 35 ? -0.515 49.876 10.662 1.00 22.64 1035 ARG B O 1
ATOM 2688 N N . TRP B 1 36 ? 0.843 48.167 11.212 1.00 20.43 1036 TRP B N 1
ATOM 2689 C CA . TRP B 1 36 ? 1.722 48.371 10.071 1.00 18.66 1036 TRP B CA 1
ATOM 2690 C C . TRP B 1 36 ? 1.709 47.194 9.115 1.00 19.46 1036 TRP B C 1
ATOM 2691 O O . TRP B 1 36 ? 1.808 46.040 9.538 1.00 20.96 1036 TRP B O 1
ATOM 2702 N N . ARG B 1 37 ? 1.619 47.487 7.824 1.00 17.29 1037 ARG B N 1
ATOM 2703 C CA . ARG B 1 37 ? 1.684 46.457 6.804 1.00 16.99 1037 ARG B CA 1
ATOM 2704 C C . ARG B 1 37 ? 3.159 46.400 6.392 1.00 16.75 1037 ARG B C 1
ATOM 2705 O O . ARG B 1 37 ? 3.741 47.400 5.949 1.00 16.76 1037 ARG B O 1
ATOM 2713 N N . ILE B 1 38 ? 3.769 45.233 6.567 1.00 15.46 1038 ILE B N 1
ATOM 2714 C CA . ILE B 1 38 ? 5.182 45.075 6.226 1.00 14.06 1038 ILE B CA 1
ATOM 2715 C C . ILE B 1 38 ? 5.353 43.876 5.315 1.00 12.75 1038 ILE B C 1
ATOM 2716 O O . ILE B 1 38 ? 4.930 42.770 5.656 1.00 14.79 1038 ILE B O 1
ATOM 2721 N N . GLN B 1 39 ? 5.952 44.099 4.152 1.00 13.83 1039 GLN B N 1
ATOM 2722 C CA . GLN B 1 39 ? 6.208 43.016 3.216 1.00 14.12 1039 GLN B CA 1
ATOM 2723 C C . GLN B 1 39 ? 7.674 42.594 3.364 1.00 14.42 1039 GLN B C 1
ATOM 2724 O O . GLN B 1 39 ? 8.533 43.442 3.620 1.00 14.69 1039 GLN B O 1
ATOM 2730 N N . THR B 1 40 ? 7.933 41.296 3.231 1.00 13.31 1040 THR B N 1
ATOM 2731 C CA . THR B 1 40 ? 9.291 40.756 3.334 1.00 13.17 1040 THR B CA 1
ATOM 2732 C C . THR B 1 40 ? 9.779 40.281 1.969 1.00 13.75 1040 THR B C 1
ATOM 2733 O O . THR B 1 40 ? 8.985 40.034 1.050 1.00 14.18 1040 THR B O 1
ATOM 2737 N N . ALA B 1 41 ? 11.097 40.195 1.808 1.00 12.92 1041 ALA B N 1
ATOM 2738 C CA . ALA B 1 41 ? 11.693 39.661 0.599 1.00 12.75 1041 ALA B CA 1
ATOM 2739 C C . ALA B 1 41 ? 11.493 38.134 0.555 1.00 11.83 1041 ALA B C 1
ATOM 2740 O O . ALA B 1 41 ? 11.720 37.512 -0.475 1.00 13.29 1041 ALA B O 1
ATOM 2742 N N . TRP B 1 42 ? 11.078 37.529 1.672 1.00 12.26 1042 TRP B N 1
ATOM 2743 C CA . TRP B 1 42 ? 10.861 36.087 1.687 1.00 12.53 1042 TRP B CA 1
ATOM 2744 C C . TRP B 1 42 ? 9.571 35.706 0.973 1.00 12.92 1042 TRP B C 1
ATOM 2745 O O . TRP B 1 42 ? 8.529 36.286 1.248 1.00 14.33 1042 TRP B O 1
ATOM 2756 N N . ASP B 1 43 ? 9.658 34.719 0.093 1.00 13.43 1043 ASP B N 1
ATOM 2757 C CA . ASP B 1 43 ? 8.472 34.229 -0.617 1.00 14.35 1043 ASP B CA 1
ATOM 2758 C C . ASP B 1 43 ? 7.602 33.365 0.277 1.00 16.49 1043 ASP B C 1
ATOM 2759 O O . ASP B 1 43 ? 8.071 32.758 1.244 1.00 16.37 1043 ASP B O 1
ATOM 2764 N N . ALA B 1 44 ? 6.315 33.298 -0.059 1.00 15.93 1044 ALA B N 1
ATOM 2765 C CA . ALA B 1 44 ? 5.409 32.453 0.691 1.00 17.54 1044 ALA B CA 1
ATOM 2766 C C . ALA B 1 44 ? 5.913 31.019 0.531 1.00 17.90 1044 ALA B C 1
ATOM 2767 O O . ALA B 1 44 ? 6.530 30.678 -0.484 1.00 20.04 1044 ALA B O 1
ATOM 2769 N N . GLY B 1 45 ? 5.671 30.196 1.543 1.00 19.50 1045 GLY B N 1
ATOM 2770 C CA . GLY B 1 45 ? 6.098 28.809 1.481 1.00 21.31 1045 GLY B CA 1
ATOM 2771 C C . GLY B 1 45 ? 7.568 28.549 1.761 1.00 23.08 1045 GLY B C 1
ATOM 2772 O O . GLY B 1 45 ? 8.084 27.476 1.437 1.00 27.19 1045 GLY B O 1
ATOM 2773 N N . THR B 1 46 ? 8.260 29.530 2.330 1.00 17.56 1046 THR B N 1
ATOM 2774 C CA . THR B 1 46 ? 9.669 29.342 2.661 1.00 15.02 1046 THR B CA 1
ATOM 2775 C C . THR B 1 46 ? 9.812 29.405 4.176 1.00 14.60 1046 THR B C 1
ATOM 2776 O O . THR B 1 46 ? 8.958 29.936 4.875 1.00 15.75 1046 THR B O 1
ATOM 2780 N N . VAL B 1 47 ? 10.907 28.854 4.678 1.00 15.42 1047 VAL B N 1
ATOM 2781 C CA . VAL B 1 47 ? 11.143 28.909 6.119 1.00 15.11 1047 VAL B CA 1
ATOM 2782 C C . VAL B 1 47 ? 11.297 30.382 6.539 1.00 14.25 1047 VAL B C 1
ATOM 2783 O O . VAL B 1 47 ? 10.882 30.765 7.628 1.00 13.17 1047 VAL B O 1
ATOM 2787 N N . GLY B 1 48 ? 11.870 31.209 5.661 1.00 12.86 1048 GLY B N 1
ATOM 2788 C CA . GLY B 1 48 ? 12.020 32.618 5.996 1.00 11.83 1048 GLY B CA 1
ATOM 2789 C C . GLY B 1 48 ? 10.682 33.277 6.259 1.00 12.42 1048 GLY B C 1
ATOM 2790 O O . GLY B 1 48 ? 10.508 34.017 7.232 1.00 13.21 1048 GLY B O 1
ATOM 2791 N N . TYR B 1 49 ? 9.713 33.013 5.384 1.00 13.79 1049 TYR B N 1
ATOM 2792 C CA . TYR B 1 49 ? 8.410 33.626 5.598 1.00 13.58 1049 TYR B CA 1
ATOM 2793 C C . TYR B 1 49 ? 7.756 33.128 6.889 1.00 12.86 1049 TYR B C 1
ATOM 2794 O O . TYR B 1 49 ? 7.143 33.918 7.601 1.00 14.00 1049 TYR B O 1
ATOM 2803 N N . SER B 1 50 ? 7.885 31.830 7.193 1.00 13.66 1050 SER B N 1
ATOM 2804 C CA . SER B 1 50 ? 7.340 31.295 8.446 1.00 14.12 1050 SER B CA 1
ATOM 2805 C C . SER B 1 50 ? 7.957 32.013 9.649 1.00 13.91 1050 SER B C 1
ATOM 2806 O O . SER B 1 50 ? 7.258 32.341 10.608 1.00 14.39 1050 SER B O 1
ATOM 2809 N 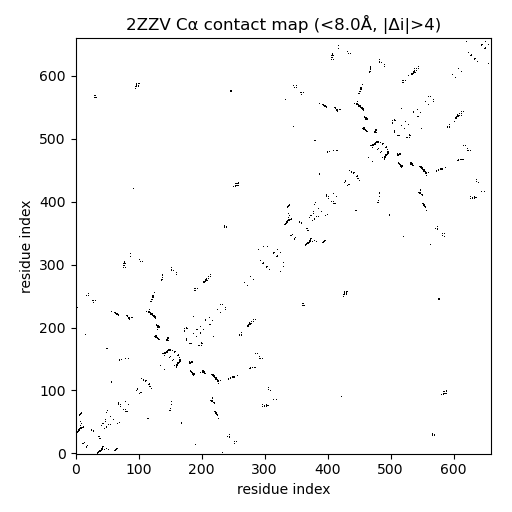N . LEU B 1 51 ? 9.271 32.249 9.603 1.00 12.38 1051 LEU B N 1
ATOM 2810 C CA . LEU B 1 51 ? 9.942 32.940 10.707 1.00 14.37 1051 LEU B CA 1
ATOM 2811 C C . LEU B 1 51 ? 9.426 34.370 10.821 1.00 12.93 1051 LEU B C 1
ATOM 2812 O O . LEU B 1 51 ? 9.198 34.874 11.924 1.00 12.28 1051 LEU B O 1
ATOM 2817 N N . PHE B 1 52 ? 9.223 35.011 9.671 1.00 13.14 1052 PHE B N 1
ATOM 2818 C CA . PHE B 1 52 ? 8.720 36.378 9.656 1.00 13.82 1052 PHE B CA 1
ATOM 2819 C C . PHE B 1 52 ? 7.291 36.447 10.226 1.00 14.83 1052 PHE B C 1
ATOM 2820 O O . PHE B 1 52 ? 6.956 37.369 10.961 1.00 13.77 1052 PHE B O 1
ATOM 2828 N N . GLN B 1 53 ? 6.452 35.465 9.899 1.00 13.57 1053 GLN B N 1
ATOM 2829 C CA . GLN B 1 53 ? 5.104 35.477 10.476 1.00 15.57 1053 GLN B CA 1
ATOM 2830 C C . GLN B 1 53 ? 5.194 35.362 11.999 1.00 15.32 1053 GLN B C 1
ATOM 2831 O O . GLN B 1 53 ? 4.454 36.014 12.721 1.00 16.86 1053 GLN B O 1
ATOM 2837 N N . LYS B 1 54 ? 6.075 34.498 12.502 1.00 14.44 1054 LYS B N 1
ATOM 2838 C CA . LYS B 1 54 ? 6.205 34.380 13.942 1.00 15.00 1054 LYS B CA 1
ATOM 2839 C C . LYS B 1 54 ? 6.673 35.693 14.570 1.00 15.27 1054 LYS B C 1
ATOM 2840 O O . LYS B 1 54 ? 6.251 36.043 15.670 1.00 16.60 1054 LYS B O 1
ATOM 2846 N N . PHE B 1 55 ? 7.524 36.433 13.869 1.00 14.52 1055 PHE B N 1
ATOM 2847 C CA . PHE B 1 55 ? 7.974 37.716 14.390 1.00 13.91 1055 PHE B CA 1
ATOM 2848 C C . PHE B 1 55 ? 6.782 38.637 14.642 1.00 15.63 1055 PHE B C 1
ATOM 2849 O O . PHE B 1 55 ? 6.731 39.320 15.661 1.00 14.25 1055 PHE B O 1
ATOM 2857 N N . THR B 1 56 ? 5.826 38.648 13.713 1.00 15.54 1056 THR B N 1
ATOM 2858 C CA . THR B 1 56 ? 4.669 39.531 13.894 1.00 16.09 1056 THR B CA 1
ATOM 2859 C C . THR B 1 56 ? 3.915 39.180 15.178 1.00 15.68 1056 THR B C 1
ATOM 2860 O O . THR B 1 56 ? 3.428 40.072 15.868 1.00 16.88 1056 THR B O 1
ATOM 2864 N N . GLU B 1 57 ? 3.842 37.899 15.522 1.00 15.95 1057 GLU B N 1
ATOM 2865 C CA . GLU B 1 57 ? 3.175 37.502 16.763 1.00 16.24 1057 GLU B CA 1
ATOM 2866 C C . GLU B 1 57 ? 3.976 37.994 17.977 1.00 18.53 1057 GLU B C 1
ATOM 2867 O O . GLU B 1 57 ? 3.410 38.417 18.998 1.00 18.62 1057 GLU B O 1
ATOM 2873 N N . ARG B 1 58 ? 5.303 37.923 17.860 1.00 15.73 1058 ARG B N 1
ATOM 2874 C CA . ARG B 1 58 ? 6.187 38.340 18.937 1.00 15.87 1058 ARG B CA 1
ATOM 2875 C C . ARG B 1 58 ? 6.053 39.847 19.174 1.00 14.75 1058 ARG B C 1
ATOM 2876 O O . ARG B 1 58 ? 6.054 40.286 20.320 1.00 15.57 1058 ARG B O 1
ATOM 2884 N N . VAL B 1 59 ? 5.924 40.625 18.102 1.00 13.93 1059 VAL B N 1
ATOM 2885 C CA . VAL B 1 59 ? 5.767 42.075 18.227 1.00 16.09 1059 VAL B CA 1
ATOM 2886 C C . VAL B 1 59 ? 4.490 42.400 18.979 1.00 15.57 1059 VAL B C 1
ATOM 2887 O O . VAL B 1 59 ? 4.481 43.259 19.863 1.00 16.95 1059 VAL B O 1
ATOM 2891 N N . LYS B 1 60 ? 3.414 41.704 18.628 1.00 17.28 1060 LYS B N 1
ATOM 2892 C CA . LYS B 1 60 ? 2.145 41.924 19.309 1.00 17.43 1060 LYS B CA 1
ATOM 2893 C C . LYS B 1 60 ? 2.301 41.623 20.798 1.00 17.40 1060 LYS B C 1
ATOM 2894 O O . LYS B 1 60 ? 1.812 42.370 21.641 1.00 17.38 1060 LYS B O 1
ATOM 2900 N N . GLU B 1 61 ? 3.001 40.539 21.116 1.00 16.81 1061 GLU B N 1
ATOM 2901 C CA . GLU B 1 61 ? 3.217 40.129 22.496 1.00 16.91 1061 GLU B CA 1
ATOM 2902 C C . GLU B 1 61 ? 4.055 41.161 23.265 1.00 16.31 1061 GLU B C 1
ATOM 2903 O O . GLU B 1 61 ? 3.736 41.530 24.401 1.00 18.58 1061 GLU B O 1
ATOM 2909 N N . LEU B 1 62 ? 5.126 41.628 22.636 1.00 15.84 1062 LEU B N 1
ATOM 2910 C CA . LEU B 1 62 ? 6.002 42.593 23.285 1.00 14.52 1062 LEU B CA 1
ATOM 2911 C C . LEU B 1 62 ? 5.406 43.985 23.485 1.00 15.45 1062 LEU B C 1
ATOM 2912 O O . LEU B 1 62 ? 5.869 44.743 24.338 1.00 17.80 1062 LEU B O 1
ATOM 2917 N N . THR B 1 63 ? 4.380 44.319 22.707 1.00 16.90 1063 THR B N 1
ATOM 2918 C CA . THR B 1 63 ? 3.756 45.640 22.817 1.00 18.67 1063 THR B CA 1
ATOM 2919 C C . THR B 1 63 ? 2.363 45.569 23.404 1.00 20.86 1063 THR B C 1
ATOM 2920 O O . THR B 1 63 ? 1.639 46.563 23.389 1.00 21.07 1063 THR B O 1
ATOM 2924 N N . ASP B 1 64 ? 2.000 44.405 23.928 1.00 22.63 1064 ASP B N 1
ATOM 2925 C CA . ASP B 1 64 ? 0.677 44.192 24.510 1.00 24.36 1064 ASP B CA 1
ATOM 2926 C C . ASP B 1 64 ? -0.414 44.590 23.519 1.00 24.20 1064 ASP B C 1
ATOM 2927 O O . ASP B 1 64 ? -1.419 45.209 23.894 1.00 27.01 1064 ASP B O 1
ATOM 2932 N N . GLY B 1 65 ? -0.210 44.241 22.251 1.00 21.81 1065 GLY B N 1
ATOM 2933 C CA . GLY B 1 65 ? -1.184 44.544 21.213 1.00 22.78 1065 GLY B CA 1
ATOM 2934 C C . GLY B 1 65 ? -1.222 45.972 20.688 1.00 21.72 1065 GLY B C 1
ATOM 2935 O O . GLY B 1 65 ? -1.950 46.269 19.738 1.00 24.00 1065 GLY B O 1
ATOM 2936 N N . GLN B 1 66 ? -0.429 46.864 21.275 1.00 22.77 1066 GLN B N 1
ATOM 2937 C CA . GLN B 1 66 ? -0.424 48.261 20.850 1.00 20.92 1066 GLN B CA 1
ATOM 2938 C C . GLN B 1 66 ? 0.178 48.507 19.471 1.00 21.46 1066 GLN B C 1
ATOM 2939 O O . GLN B 1 66 ? -0.144 49.489 18.807 1.00 22.13 1066 GLN B O 1
ATOM 2945 N N . LEU B 1 67 ? 1.079 47.625 19.051 1.00 21.14 1067 LEU B N 1
ATOM 2946 C CA . LEU B 1 67 ? 1.664 47.726 17.718 1.00 18.87 1067 LEU B CA 1
ATOM 2947 C C . LEU B 1 67 ? 1.548 46.336 17.117 1.00 20.09 1067 LEU B C 1
ATOM 2948 O O . LEU B 1 67 ? 2.032 45.352 17.693 1.00 20.15 1067 LEU B O 1
ATOM 2953 N N . GLU B 1 68 ? 0.858 46.243 15.988 1.00 19.58 1068 GLU B N 1
ATOM 2954 C CA . GLU B 1 68 ? 0.697 44.975 15.311 1.00 21.18 1068 GLU B CA 1
ATOM 2955 C C . GLU B 1 68 ? 1.228 45.082 13.907 1.00 21.18 1068 GLU B C 1
ATOM 2956 O O . GLU B 1 68 ? 1.089 46.115 13.249 1.00 23.76 1068 GLU B O 1
ATOM 2962 N N . VAL B 1 69 ? 1.857 44.012 13.451 1.00 17.82 1069 VAL B N 1
ATOM 2963 C CA . VAL B 1 69 ? 2.389 43.999 12.107 1.00 18.02 1069 VAL B CA 1
ATOM 2964 C C . VAL B 1 69 ? 1.607 43.000 11.279 1.00 17.09 1069 VAL B C 1
ATOM 2965 O O . VAL B 1 69 ? 1.444 41.846 11.681 1.00 18.95 1069 VAL B O 1
ATOM 2969 N N . GLN B 1 70 ? 1.104 43.459 10.135 1.00 16.61 1070 GLN B N 1
ATOM 2970 C CA . GLN B 1 70 ? 0.396 42.576 9.220 1.00 17.24 1070 GLN B CA 1
ATOM 2971 C C . GLN B 1 70 ? 1.455 42.149 8.204 1.00 15.93 1070 GLN B C 1
ATOM 2972 O O . GLN B 1 70 ? 1.943 42.961 7.422 1.00 16.70 1070 GLN B O 1
ATOM 2978 N N . PRO B 1 71 ? 1.812 40.861 8.197 1.00 15.41 1071 PRO B N 1
ATOM 2979 C CA . PRO B 1 71 ? 2.829 40.379 7.266 1.00 14.95 1071 PRO B CA 1
ATOM 2980 C C . PRO B 1 71 ? 2.355 40.107 5.853 1.00 18.25 1071 PRO B C 1
ATOM 2981 O O . PRO B 1 71 ? 1.212 39.678 5.636 1.00 18.98 1071 PRO B O 1
ATOM 2985 N N . PHE B 1 72 ? 3.245 40.335 4.894 1.00 16.39 1072 PHE B N 1
ATOM 2986 C CA . PHE B 1 72 ? 2.957 40.048 3.506 1.00 15.77 1072 PHE B CA 1
ATOM 2987 C C . PHE B 1 72 ? 4.178 39.402 2.879 1.00 15.97 1072 PHE B C 1
ATOM 2988 O O . PHE B 1 72 ? 5.301 39.889 3.051 1.00 16.41 1072 PHE B O 1
ATOM 2996 N N . PRO B 1 73 ? 3.990 38.296 2.154 1.00 13.82 1073 PRO B N 1
ATOM 2997 C CA . PRO B 1 73 ? 5.112 37.612 1.505 1.00 15.19 1073 PRO B CA 1
ATOM 2998 C C . PRO B 1 73 ? 5.548 38.375 0.262 1.00 15.48 1073 PRO B C 1
ATOM 2999 O O . PRO B 1 73 ? 4.836 39.268 -0.222 1.00 15.91 1073 PRO B O 1
ATOM 3003 N N . ALA B 1 74 ? 6.690 38.003 -0.291 1.00 14.85 1074 ALA B N 1
ATOM 3004 C CA . ALA B 1 74 ? 7.220 38.694 -1.460 1.00 13.99 1074 ALA B CA 1
ATOM 3005 C C . ALA B 1 74 ? 6.210 38.772 -2.604 1.00 15.73 1074 ALA B C 1
ATOM 3006 O O . ALA B 1 74 ? 5.570 37.773 -2.957 1.00 15.50 1074 ALA B O 1
ATOM 3008 N N . GLY B 1 75 ? 6.068 39.979 -3.149 1.00 17.57 1075 GLY B N 1
ATOM 3009 C CA . GLY B 1 75 ? 5.161 40.215 -4.262 1.00 18.75 1075 GLY B CA 1
ATOM 3010 C C . GLY B 1 75 ? 3.687 40.382 -3.928 1.00 20.01 1075 GLY B C 1
ATOM 3011 O O . GLY B 1 75 ? 2.894 40.698 -4.823 1.00 21.89 1075 GLY B O 1
ATOM 3012 N N . ALA B 1 76 ? 3.295 40.205 -2.670 1.00 19.60 1076 ALA B N 1
ATOM 3013 C CA . ALA B 1 76 ? 1.877 40.301 -2.320 1.00 19.99 1076 ALA B CA 1
ATOM 3014 C C . ALA B 1 76 ? 1.266 41.687 -2.494 1.00 22.04 1076 ALA B C 1
ATOM 3015 O O . ALA B 1 76 ? 0.124 41.796 -2.943 1.00 24.20 1076 ALA B O 1
ATOM 3017 N N . VAL B 1 77 ? 2.013 42.736 -2.156 1.00 19.17 1077 VAL B N 1
ATOM 3018 C CA . VAL B 1 77 ? 1.533 44.119 -2.291 1.00 18.75 1077 VAL B CA 1
ATOM 3019 C C . VAL B 1 77 ? 2.227 44.804 -3.475 1.00 21.17 1077 VAL B C 1
ATOM 3020 O O . VAL B 1 77 ? 1.570 45.456 -4.303 1.00 20.46 1077 VAL B O 1
ATOM 3024 N N . VAL B 1 78 ? 3.549 44.656 -3.560 1.00 18.29 1078 VAL B N 1
ATOM 3025 C CA . VAL B 1 78 ? 4.340 45.185 -4.670 1.00 17.56 1078 VAL B CA 1
ATOM 3026 C C . VAL B 1 78 ? 5.481 44.215 -4.951 1.00 17.13 1078 VAL B C 1
ATOM 3027 O O . VAL B 1 78 ? 5.716 43.290 -4.165 1.00 18.47 1078 VAL B O 1
ATOM 3031 N N . GLY B 1 79 ? 6.174 44.407 -6.066 1.00 17.79 1079 GLY B N 1
ATOM 3032 C CA . GLY B 1 79 ? 7.308 43.555 -6.382 1.00 17.24 1079 GLY B CA 1
ATOM 3033 C C . GLY B 1 79 ? 8.394 43.799 -5.337 1.00 16.53 1079 GLY B C 1
ATOM 3034 O O . GLY B 1 79 ? 8.465 44.857 -4.724 1.00 17.03 1079 GLY B O 1
ATOM 3035 N N . THR B 1 80 ? 9.254 42.807 -5.148 1.00 15.83 1080 THR B N 1
ATOM 3036 C CA . THR B 1 80 ? 10.315 42.931 -4.157 1.00 14.96 1080 THR B CA 1
ATOM 3037 C C . THR B 1 80 ? 11.170 44.190 -4.313 1.00 15.88 1080 THR B C 1
ATOM 3038 O O . THR B 1 80 ? 11.386 44.925 -3.344 1.00 14.54 1080 THR B O 1
ATOM 3042 N N . PHE B 1 81 ? 11.641 44.449 -5.530 1.00 14.55 1081 PHE B N 1
ATOM 3043 C CA . PHE B 1 81 ? 12.490 45.618 -5.727 1.00 14.87 1081 PHE B CA 1
ATOM 3044 C C . PHE B 1 81 ? 11.724 46.933 -5.690 1.00 17.22 1081 PHE B C 1
ATOM 3045 O O . PHE B 1 81 ? 12.318 48.002 -5.645 1.00 17.61 1081 PHE B O 1
ATOM 3053 N N . ASP B 1 82 ? 10.398 46.840 -5.694 1.00 16.60 1082 ASP B N 1
ATOM 3054 C CA . ASP B 1 82 ? 9.560 48.028 -5.608 1.00 17.43 1082 ASP B CA 1
ATOM 3055 C C . ASP B 1 82 ? 9.172 48.349 -4.166 1.00 16.26 1082 ASP B C 1
ATOM 3056 O O . ASP B 1 82 ? 8.471 49.326 -3.904 1.00 16.88 1082 ASP B O 1
ATOM 3061 N N . MET B 1 83 ? 9.646 47.546 -3.208 1.00 14.82 1083 MET B N 1
ATOM 3062 C CA . MET B 1 83 ? 9.319 47.831 -1.825 1.00 15.26 1083 MET B CA 1
ATOM 3063 C C . MET B 1 83 ? 9.860 49.165 -1.332 1.00 12.73 1083 MET B C 1
ATOM 3064 O O . MET B 1 83 ? 9.205 49.837 -0.557 1.00 14.98 1083 MET B O 1
ATOM 3069 N N . PHE B 1 84 ? 11.070 49.538 -1.760 1.00 14.78 1084 PHE B N 1
ATOM 3070 C CA . PHE B 1 84 ? 11.667 50.797 -1.315 1.00 14.69 1084 PHE B CA 1
ATOM 3071 C C . PHE B 1 84 ? 10.724 51.991 -1.575 1.00 16.46 1084 PHE B C 1
ATOM 3072 O O . PHE B 1 84 ? 10.429 52.762 -0.666 1.00 15.86 1084 PHE B O 1
ATOM 3080 N N . ASP B 1 85 ? 10.245 52.127 -2.811 1.00 16.83 1085 ASP B N 1
ATOM 3081 C CA . ASP B 1 85 ? 9.333 53.241 -3.115 1.00 17.36 1085 ASP B CA 1
ATOM 3082 C C . ASP B 1 85 ? 7.975 53.063 -2.436 1.00 17.48 1085 ASP B C 1
ATOM 3083 O O . ASP B 1 85 ? 7.357 54.040 -2.008 1.00 17.70 1085 ASP B O 1
ATOM 3088 N N . ALA B 1 86 ? 7.521 51.814 -2.319 1.00 15.87 1086 ALA B N 1
ATOM 3089 C CA . ALA B 1 86 ? 6.249 51.554 -1.663 1.00 17.29 1086 ALA B CA 1
ATOM 3090 C C . ALA B 1 86 ? 6.283 52.043 -0.210 1.00 17.88 1086 ALA B C 1
ATOM 3091 O O . ALA B 1 86 ? 5.328 52.638 0.293 1.00 18.66 1086 ALA B O 1
ATOM 3093 N N . VAL B 1 87 ? 7.391 51.803 0.488 1.00 16.82 1087 VAL B N 1
ATOM 3094 C CA . VAL B 1 87 ? 7.488 52.241 1.876 1.00 15.59 1087 VAL B CA 1
ATOM 3095 C C . VAL B 1 87 ? 7.708 53.748 1.963 1.00 17.16 1087 VAL B C 1
ATOM 3096 O O . VAL B 1 87 ? 7.148 54.410 2.820 1.00 15.91 1087 VAL B O 1
ATOM 3100 N N . LYS B 1 88 ? 8.545 54.274 1.075 1.00 17.09 1088 LYS B N 1
ATOM 3101 C CA . LYS B 1 88 ? 8.831 55.702 1.059 1.00 18.41 1088 LYS B CA 1
ATOM 3102 C C . LYS B 1 88 ? 7.522 56.483 0.897 1.00 18.97 1088 LYS B C 1
ATOM 3103 O O . LYS B 1 88 ? 7.304 57.488 1.579 1.00 18.38 1088 LYS B O 1
ATOM 3109 N N . THR B 1 89 ? 6.640 55.992 0.032 1.00 19.94 1089 THR B N 1
ATOM 3110 C CA . THR B 1 89 ? 5.364 56.676 -0.201 1.00 21.03 1089 THR B CA 1
ATOM 3111 C C . THR B 1 89 ? 4.189 56.267 0.694 1.00 22.96 1089 THR B C 1
ATOM 3112 O O . THR B 1 89 ? 3.078 56.792 0.543 1.00 24.61 1089 THR B O 1
ATOM 3116 N N . GLY B 1 90 ? 4.392 55.323 1.610 1.00 19.60 1090 GLY B N 1
ATOM 3117 C CA . GLY B 1 90 ? 3.284 54.948 2.476 1.00 19.99 1090 GLY B CA 1
ATOM 3118 C C . GLY B 1 90 ? 2.357 53.858 1.962 1.00 19.53 1090 GLY B C 1
ATOM 3119 O O . GLY B 1 90 ? 1.409 53.467 2.657 1.00 21.07 1090 GLY B O 1
ATOM 3120 N N . VAL B 1 91 ? 2.605 53.366 0.757 1.00 19.58 1091 VAL B N 1
ATOM 3121 C CA . VAL B 1 91 ? 1.799 52.277 0.223 1.00 21.36 1091 VAL B CA 1
ATOM 3122 C C . VAL B 1 91 ? 1.993 51.094 1.191 1.00 22.80 1091 VAL B C 1
ATOM 3123 O O . VAL B 1 91 ? 1.054 50.354 1.483 1.00 25.54 1091 VAL B O 1
ATOM 3127 N N . LEU B 1 92 ? 3.221 50.928 1.674 1.00 20.39 1092 LEU B N 1
ATOM 3128 C CA . LEU B 1 92 ? 3.547 49.907 2.677 1.00 17.95 1092 LEU B CA 1
ATOM 3129 C C . LEU B 1 92 ? 4.055 50.722 3.859 1.00 17.09 1092 LEU B C 1
ATOM 3130 O O . LEU B 1 92 ? 4.646 51.783 3.670 1.00 16.44 1092 LEU B O 1
ATOM 3135 N N . ASP B 1 93 ? 3.833 50.243 5.075 1.00 17.74 1093 ASP B N 1
ATOM 3136 C CA . ASP B 1 93 ? 4.329 50.956 6.239 1.00 16.22 1093 ASP B CA 1
ATOM 3137 C C . ASP B 1 93 ? 5.800 50.593 6.467 1.00 16.94 1093 ASP B C 1
ATOM 3138 O O . ASP B 1 93 ? 6.566 51.394 6.991 1.00 15.46 1093 ASP B O 1
ATOM 3143 N N . GLY B 1 94 ? 6.185 49.388 6.071 1.00 15.75 1094 GLY B N 1
ATOM 3144 C CA . GLY B 1 94 ? 7.577 48.991 6.253 1.00 16.43 1094 GLY B CA 1
ATOM 3145 C C . GLY B 1 94 ? 7.959 47.817 5.383 1.00 15.48 1094 GLY B C 1
ATOM 3146 O O . GLY B 1 94 ? 7.121 47.243 4.689 1.00 14.28 1094 GLY B O 1
ATOM 3147 N N . MET B 1 95 ? 9.243 47.453 5.409 1.00 14.27 1095 MET B N 1
ATOM 3148 C CA . MET B 1 95 ? 9.726 46.340 4.617 1.00 13.80 1095 MET B CA 1
ATOM 3149 C C . MET B 1 95 ? 10.817 45.575 5.357 1.00 12.99 1095 MET B C 1
ATOM 3150 O O . MET B 1 95 ? 11.470 46.125 6.244 1.00 13.18 1095 MET B O 1
ATOM 3155 N N . ASN B 1 96 ? 10.972 44.310 4.977 1.00 12.72 1096 ASN B N 1
ATOM 3156 C CA . ASN B 1 96 ? 12.011 43.411 5.500 1.00 12.45 1096 ASN B CA 1
ATOM 3157 C C . ASN B 1 96 ? 12.738 42.867 4.262 1.00 11.02 1096 ASN B C 1
ATOM 3158 O O . ASN B 1 96 ? 12.527 41.726 3.854 1.00 11.56 1096 ASN B O 1
ATOM 3163 N N . PRO B 1 97 ? 13.622 43.689 3.643 1.00 11.77 1097 PRO B N 1
ATOM 3164 C CA . PRO B 1 97 ? 14.387 43.340 2.447 1.00 11.76 1097 PRO B CA 1
ATOM 3165 C C . PRO B 1 97 ? 15.778 42.843 2.778 1.00 11.20 1097 PRO B C 1
ATOM 3166 O O . PRO B 1 97 ? 16.148 42.786 3.958 1.00 13.15 1097 PRO B O 1
ATOM 3170 N N . PHE B 1 98 ? 16.506 42.454 1.734 1.00 11.76 1098 PHE B N 1
ATOM 3171 C CA . PHE B 1 98 ? 17.941 42.193 1.849 1.00 10.90 1098 PHE B CA 1
ATOM 3172 C C . PHE B 1 98 ? 18.434 43.617 1.536 1.00 13.05 1098 PHE B C 1
ATOM 3173 O O . PHE B 1 98 ? 18.175 44.176 0.458 1.00 12.82 1098 PHE B O 1
ATOM 3181 N N . THR B 1 99 ? 19.146 44.211 2.484 1.00 12.01 1099 THR B N 1
ATOM 3182 C CA . THR B 1 99 ? 19.546 45.601 2.374 1.00 10.43 1099 THR B CA 1
ATOM 3183 C C . THR B 1 99 ? 20.266 46.035 1.127 1.00 11.74 1099 THR B C 1
ATOM 3184 O O . THR B 1 99 ? 20.042 47.150 0.647 1.00 11.82 1099 THR B O 1
ATOM 3188 N N . LEU B 1 100 ? 21.121 45.175 0.596 1.00 11.62 1100 LEU B N 1
ATOM 3189 C CA . LEU B 1 100 ? 21.882 45.565 -0.580 1.00 11.32 1100 LEU B CA 1
ATOM 3190 C C . LEU B 1 100 ? 21.067 45.627 -1.875 1.00 13.87 1100 LEU B C 1
ATOM 3191 O O . LEU B 1 100 ? 21.606 45.899 -2.937 1.00 13.97 1100 LEU B O 1
ATOM 3196 N N . TYR B 1 101 ? 19.764 45.375 -1.789 1.00 13.29 1101 TYR B N 1
ATOM 3197 C CA . TYR B 1 101 ? 18.939 45.499 -2.995 1.00 12.61 1101 TYR B CA 1
ATOM 3198 C C . TYR B 1 101 ? 18.892 46.956 -3.445 1.00 14.72 1101 TYR B C 1
ATOM 3199 O O . TYR B 1 101 ? 18.515 47.238 -4.589 1.00 14.73 1101 TYR B O 1
ATOM 3208 N N . TRP B 1 102 ? 19.234 47.885 -2.558 1.00 12.94 1102 TRP B N 1
ATOM 3209 C CA . TRP B 1 102 ? 19.171 49.312 -2.944 1.00 14.22 1102 TRP B CA 1
ATOM 3210 C C . TRP B 1 102 ? 20.522 49.884 -3.382 1.00 15.40 1102 TRP B C 1
ATOM 3211 O O . TRP B 1 102 ? 20.666 51.096 -3.508 1.00 16.29 1102 TRP B O 1
ATOM 3222 N N . ALA B 1 103 ? 21.486 49.019 -3.658 1.00 14.07 1103 ALA B N 1
ATOM 3223 C CA . ALA B 1 103 ? 22.838 49.460 -4.016 1.00 13.84 1103 ALA B CA 1
ATOM 3224 C C . ALA B 1 103 ? 22.894 50.400 -5.209 1.00 17.38 1103 ALA B C 1
ATOM 3225 O O . ALA B 1 103 ? 23.760 51.272 -5.255 1.00 17.83 1103 ALA B O 1
ATOM 3227 N N . GLY B 1 104 ? 21.983 50.195 -6.163 1.00 16.14 1104 GLY B N 1
ATOM 3228 C CA . GLY B 1 104 ? 21.939 51.017 -7.369 1.00 19.05 1104 GLY B CA 1
ATOM 3229 C C . GLY B 1 104 ? 21.435 52.429 -7.132 1.00 20.36 1104 GLY B C 1
ATOM 3230 O O . GLY B 1 104 ? 21.681 53.321 -7.953 1.00 23.56 1104 GLY B O 1
ATOM 3231 N N . ARG B 1 105 ? 20.728 52.655 -6.031 1.00 19.12 1105 ARG B N 1
ATOM 3232 C CA . ARG B 1 105 ? 20.206 53.977 -5.721 1.00 19.44 1105 ARG B CA 1
ATOM 3233 C C . ARG B 1 105 ? 20.817 54.589 -4.440 1.00 20.65 1105 ARG B C 1
ATOM 3234 O O . ARG B 1 105 ? 20.802 55.807 -4.243 1.00 21.15 1105 ARG B O 1
ATOM 3242 N N . MET B 1 106 ? 21.353 53.732 -3.571 1.00 18.32 1106 MET B N 1
ATOM 3243 C CA . MET B 1 106 ? 21.993 54.156 -2.315 1.00 17.12 1106 MET B CA 1
ATOM 3244 C C . MET B 1 106 ? 23.286 53.358 -2.220 1.00 16.33 1106 MET B C 1
ATOM 3245 O O . MET B 1 106 ? 23.297 52.223 -1.726 1.00 15.69 1106 MET B O 1
ATOM 3250 N N . PRO B 1 107 ? 24.398 53.931 -2.685 1.00 15.84 1107 PRO B N 1
ATOM 3251 C CA . PRO B 1 107 ? 25.687 53.248 -2.653 1.00 16.12 1107 PRO B CA 1
ATOM 3252 C C . PRO B 1 107 ? 26.048 52.610 -1.303 1.00 14.07 1107 PRO B C 1
ATOM 3253 O O . PRO B 1 107 ? 26.608 51.509 -1.264 1.00 15.69 1107 PRO B O 1
ATOM 3257 N N . VAL B 1 108 ? 25.715 53.292 -0.219 1.00 14.00 1108 VAL B N 1
ATOM 3258 C CA . VAL B 1 108 ? 26.069 52.778 1.108 1.00 13.86 1108 VAL B CA 1
ATOM 3259 C C . VAL B 1 108 ? 25.418 51.422 1.392 1.00 14.44 1108 VAL B C 1
ATOM 3260 O O . VAL B 1 108 ? 25.968 50.628 2.165 1.00 13.85 1108 VAL B O 1
ATOM 3264 N N . THR B 1 109 ? 24.269 51.126 0.778 1.00 14.12 1109 THR B N 1
ATOM 3265 C CA . THR B 1 109 ? 23.649 49.839 1.095 1.00 12.21 1109 THR B CA 1
ATOM 3266 C C . THR B 1 109 ? 24.472 48.640 0.649 1.00 13.39 1109 THR B C 1
ATOM 3267 O O . THR B 1 109 ? 24.271 47.534 1.158 1.00 13.45 1109 THR B O 1
ATOM 3271 N N . ALA B 1 110 ? 25.416 48.833 -0.276 1.00 12.61 1110 ALA B N 1
ATOM 3272 C CA . ALA B 1 110 ? 26.287 47.728 -0.681 1.00 12.03 1110 ALA B CA 1
ATOM 3273 C C . ALA B 1 110 ? 27.258 47.393 0.474 1.00 12.01 1110 ALA B C 1
ATOM 3274 O O . ALA B 1 110 ? 27.857 46.320 0.486 1.00 13.19 1110 ALA B O 1
ATOM 3276 N N . PHE B 1 111 ? 27.397 48.334 1.405 1.00 12.47 1111 PHE B N 1
ATOM 3277 C CA . PHE B 1 111 ? 28.261 48.179 2.566 1.00 11.88 1111 PHE B CA 1
ATOM 3278 C C . PHE B 1 111 ? 27.468 47.868 3.831 1.00 14.52 1111 PHE B C 1
ATOM 3279 O O . PHE B 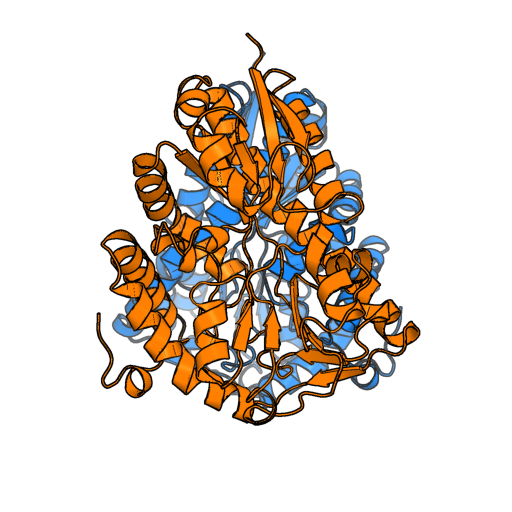1 111 ? 28.033 47.793 4.916 1.00 13.93 1111 PHE B O 1
ATOM 3287 N N . LEU B 1 112 ? 26.153 47.703 3.701 1.00 11.84 1112 LEU B N 1
ATOM 3288 C CA . LEU B 1 112 ? 25.334 47.375 4.861 1.00 12.08 1112 LEU B CA 1
ATOM 3289 C C . LEU B 1 112 ? 24.957 45.885 4.854 1.00 11.38 1112 LEU B C 1
ATOM 3290 O O . LEU B 1 112 ? 24.070 45.448 5.599 1.00 12.61 1112 LEU B O 1
ATOM 3295 N N . SER B 1 113 ? 25.632 45.127 3.998 1.00 10.76 1113 SER B N 1
ATOM 3296 C CA . SER B 1 113 ? 25.465 43.670 3.916 1.00 11.11 1113 SER B CA 1
ATOM 3297 C C . SER B 1 113 ? 26.813 43.175 3.396 1.00 12.13 1113 SER B C 1
ATOM 3298 O O . SER B 1 113 ? 27.566 43.972 2.825 1.00 12.02 1113 SER B O 1
ATOM 3301 N N . SER B 1 114 ? 27.137 41.895 3.552 1.00 9.99 1114 SER B N 1
ATOM 3302 C CA . SER B 1 114 ? 28.453 41.469 3.111 1.00 10.66 1114 SER B CA 1
ATOM 3303 C C . SER B 1 114 ? 28.729 41.614 1.623 1.00 11.89 1114 SER B C 1
ATOM 3304 O O . SER B 1 114 ? 27.831 41.582 0.776 1.00 11.80 1114 SER B O 1
ATOM 3307 N N . TYR B 1 115 ? 30.002 41.806 1.331 1.00 12.90 1115 TYR B N 1
ATOM 3308 C CA . TYR B 1 115 ? 30.504 41.881 -0.030 1.00 13.47 1115 TYR B CA 1
ATOM 3309 C C . TYR B 1 115 ? 31.682 40.921 -0.086 1.00 13.98 1115 TYR B C 1
ATOM 3310 O O . TYR B 1 115 ? 32.229 40.485 0.946 1.00 14.06 1115 TYR B O 1
ATOM 3319 N N . ALA B 1 116 ? 32.088 40.567 -1.297 1.00 14.34 1116 ALA B N 1
ATOM 3320 C CA . ALA B 1 116 ? 33.093 39.538 -1.459 1.00 12.75 1116 ALA B CA 1
ATOM 3321 C C . ALA B 1 116 ? 34.405 39.665 -0.750 1.00 14.17 1116 ALA B C 1
ATOM 3322 O O . ALA B 1 116 ? 35.103 40.673 -0.863 1.00 16.15 1116 ALA B O 1
ATOM 3324 N N . LEU B 1 117 ? 34.685 38.618 0.017 1.00 14.23 1117 LEU B N 1
ATOM 3325 C CA . LEU B 1 117 ? 35.933 38.457 0.727 1.00 14.82 1117 LEU B CA 1
ATOM 3326 C C . LEU B 1 117 ? 36.313 39.495 1.774 1.00 15.60 1117 LEU B C 1
ATOM 3327 O O . LEU B 1 117 ? 37.481 39.640 2.115 1.00 16.15 1117 LEU B O 1
ATOM 3332 N N . GLY B 1 118 ? 35.313 40.200 2.305 1.00 13.71 1118 GLY B N 1
ATOM 3333 C CA . GLY B 1 118 ? 35.541 41.135 3.407 1.00 13.11 1118 GLY B CA 1
ATOM 3334 C C . GLY B 1 118 ? 35.130 40.462 4.735 1.00 13.15 1118 GLY B C 1
ATOM 3335 O O . GLY B 1 118 ? 35.285 39.246 4.891 1.00 13.40 1118 GLY B O 1
ATOM 3336 N N . LEU B 1 119 ? 34.619 41.248 5.686 1.00 12.86 1119 LEU B N 1
ATOM 3337 C CA . LEU B 1 119 ? 34.137 40.701 6.964 1.00 12.97 1119 LEU B CA 1
ATOM 3338 C C . LEU B 1 119 ? 33.178 39.560 6.627 1.00 13.23 1119 LEU B C 1
ATOM 3339 O O . LEU B 1 119 ? 32.235 39.728 5.819 1.00 12.68 1119 LEU B O 1
ATOM 3344 N N . ASP B 1 120 ? 33.370 38.413 7.266 1.00 11.22 1120 ASP B N 1
ATOM 3345 C CA . ASP B 1 120 ? 32.628 37.219 6.894 1.00 11.25 1120 ASP B CA 1
ATOM 3346 C C . ASP B 1 120 ? 31.990 36.381 7.978 1.00 10.32 1120 ASP B C 1
ATOM 3347 O O . ASP B 1 120 ? 31.587 35.244 7.732 1.00 12.03 1120 ASP B O 1
ATOM 3352 N N . ARG B 1 121 ? 31.878 36.963 9.171 1.00 10.41 1121 ARG B N 1
ATOM 3353 C CA . ARG B 1 121 ? 31.210 36.269 10.267 1.00 9.70 1121 ARG B CA 1
ATOM 3354 C C . ARG B 1 121 ? 30.093 37.133 10.824 1.00 9.00 1121 ARG B C 1
ATOM 3355 O O . ARG B 1 121 ? 30.208 38.366 10.893 1.00 9.36 1121 ARG B O 1
ATOM 3363 N N . PRO B 1 122 ? 28.974 36.491 11.188 1.00 9.45 1122 PRO B N 1
ATOM 3364 C CA . PRO B 1 122 ? 27.862 37.257 11.755 1.00 8.73 1122 PRO B CA 1
ATOM 3365 C C . PRO B 1 122 ? 28.315 38.210 12.877 1.00 9.61 1122 PRO B C 1
ATOM 3366 O O . PRO B 1 122 ? 27.878 39.360 12.952 1.00 9.37 1122 PRO B O 1
ATOM 3370 N N . ASP B 1 123 ? 29.196 37.725 13.756 1.00 8.51 1123 ASP B N 1
ATOM 3371 C CA . ASP B 1 123 ? 29.613 38.551 14.877 1.00 8.43 1123 ASP B CA 1
ATOM 3372 C C . ASP B 1 123 ? 30.374 39.823 14.481 1.00 7.93 1123 ASP B C 1
ATOM 3373 O O . ASP B 1 123 ? 30.330 40.811 15.200 1.00 8.92 1123 ASP B O 1
ATOM 3378 N N . GLN B 1 124 ? 31.076 39.776 13.341 1.00 8.48 1124 GLN B N 1
ATOM 3379 C CA . GLN B 1 124 ? 31.826 40.933 12.874 1.00 9.14 1124 GLN B CA 1
ATOM 3380 C C . GLN B 1 124 ? 30.881 42.018 12.395 1.00 8.76 1124 GLN B C 1
ATOM 3381 O O . GLN B 1 124 ? 31.051 43.196 12.706 1.00 9.59 1124 GLN B O 1
ATOM 3387 N N . TRP B 1 125 ? 29.849 41.606 11.666 1.00 10.04 1125 TRP B N 1
ATOM 3388 C CA . TRP B 1 125 ? 28.863 42.578 11.215 1.00 9.26 1125 TRP B CA 1
ATOM 3389 C C . TRP B 1 125 ? 28.074 43.126 12.401 1.00 8.85 1125 TRP B C 1
ATOM 3390 O O . TRP B 1 125 ? 27.733 44.310 12.447 1.00 10.17 1125 TRP B O 1
ATOM 3401 N N . GLU B 1 126 ? 27.813 42.271 13.398 1.00 9.30 1126 GLU B N 1
ATOM 3402 C CA . GLU B 1 126 ? 27.109 42.717 14.589 1.00 9.00 1126 GLU B CA 1
ATOM 3403 C C . GLU B 1 126 ? 27.959 43.776 15.323 1.00 8.89 1126 GLU B C 1
ATOM 3404 O O . GLU B 1 126 ? 27.474 44.821 15.724 1.00 10.49 1126 GLU B O 1
ATOM 3410 N N . THR B 1 127 ? 29.260 43.507 15.472 1.00 9.48 1127 THR B N 1
ATOM 3411 C CA . THR B 1 127 ? 30.141 44.465 16.119 1.00 9.43 1127 THR B CA 1
ATOM 3412 C C . THR B 1 127 ? 30.207 45.771 15.314 1.00 9.11 1127 THR B C 1
ATOM 3413 O O . THR B 1 127 ? 30.097 46.852 15.887 1.00 10.05 1127 THR B O 1
ATOM 3417 N N . TRP B 1 128 ? 30.383 45.662 14.003 1.00 9.39 1128 TRP B N 1
ATOM 3418 C CA . TRP B 1 128 ? 30.496 46.894 13.206 1.00 10.31 1128 TRP B CA 1
ATOM 3419 C C . TRP B 1 128 ? 29.242 47.774 13.360 1.00 9.28 1128 TRP B C 1
ATOM 3420 O O . TRP B 1 128 ? 29.328 48.985 13.586 1.00 10.72 1128 TRP B O 1
ATOM 3431 N N . PHE B 1 129 ? 28.062 47.163 13.241 1.00 10.56 1129 PHE B N 1
ATOM 3432 C CA . PHE B 1 129 ? 26.827 47.918 13.391 1.00 11.60 1129 PHE B CA 1
ATOM 3433 C C . PHE B 1 129 ? 26.594 48.470 14.789 1.00 10.51 1129 PHE B C 1
ATOM 3434 O O . PHE B 1 129 ? 26.280 49.652 14.962 1.00 11.13 1129 PHE B O 1
ATOM 3442 N N . TYR B 1 130 ? 26.776 47.616 15.800 1.00 10.18 1130 TYR B N 1
ATOM 3443 C CA . TYR B 1 130 ? 26.437 48.003 17.151 1.00 10.86 1130 TYR B CA 1
ATOM 3444 C C . TYR B 1 130 ? 27.418 48.698 18.051 1.00 10.68 1130 TYR B C 1
ATOM 3445 O O . TYR B 1 130 ? 26.986 49.297 19.031 1.00 14.28 1130 TYR B O 1
ATOM 3454 N N . SER B 1 131 ? 28.709 48.636 17.745 1.00 10.89 1131 SER B N 1
ATOM 3455 C CA . SER B 1 131 ? 29.643 49.398 18.558 1.00 10.45 1131 SER B CA 1
ATOM 3456 C C . SER B 1 131 ? 30.608 50.232 17.716 1.00 12.02 1131 SER B C 1
ATOM 3457 O O . SER B 1 131 ? 31.149 51.192 18.245 1.00 13.82 1131 SER B O 1
ATOM 3460 N N . LEU B 1 132 ? 30.787 49.912 16.433 1.00 11.87 1132 LEU B N 1
ATOM 3461 C CA . LEU B 1 132 ? 31.752 50.664 15.626 1.00 11.83 1132 LEU B CA 1
ATOM 3462 C C . LEU B 1 132 ? 31.157 51.778 14.772 1.00 13.79 1132 LEU B C 1
ATOM 3463 O O . LEU B 1 132 ? 31.845 52.337 13.901 1.00 14.34 1132 LEU B O 1
ATOM 3468 N N . GLY B 1 133 ? 29.888 52.088 15.031 1.00 12.59 1133 GLY B N 1
ATOM 3469 C CA . GLY B 1 133 ? 29.229 53.194 14.346 1.00 12.99 1133 GLY B CA 1
ATOM 3470 C C . GLY B 1 133 ? 28.397 52.903 13.117 1.00 11.84 1133 GLY B C 1
ATOM 3471 O O . GLY B 1 133 ? 27.821 53.829 12.542 1.00 13.68 1133 GLY B O 1
ATOM 3472 N N . GLY B 1 134 ? 28.307 51.649 12.702 1.00 12.17 1134 GLY B N 1
ATOM 3473 C CA . GLY B 1 134 ? 27.554 51.344 11.502 1.00 11.62 1134 GLY B CA 1
ATOM 3474 C C . GLY B 1 134 ? 26.073 51.679 11.549 1.00 11.87 1134 GLY B C 1
ATOM 3475 O O . GLY B 1 134 ? 25.538 52.161 10.552 1.00 11.39 1134 GLY B O 1
ATOM 3476 N N . LEU B 1 135 ? 25.411 51.417 12.671 1.00 11.88 1135 LEU B N 1
ATOM 3477 C CA . LEU B 1 135 ? 23.980 51.681 12.745 1.00 11.42 1135 LEU B CA 1
ATOM 3478 C C . LEU B 1 135 ? 23.671 53.148 12.468 1.00 12.60 1135 LEU B C 1
ATOM 3479 O O . LEU B 1 135 ? 22.738 53.449 11.722 1.00 12.96 1135 LEU B O 1
ATOM 3484 N N . ASP B 1 136 ? 24.460 54.062 13.020 1.00 11.97 1136 ASP B N 1
ATOM 3485 C CA . ASP B 1 136 ? 24.164 55.468 12.801 1.00 12.75 1136 ASP B CA 1
ATOM 3486 C C . ASP B 1 136 ? 24.410 55.901 11.368 1.00 13.17 1136 ASP B C 1
ATOM 3487 O O . ASP B 1 136 ? 23.705 56.784 10.859 1.00 14.36 1136 ASP B O 1
ATOM 3492 N N . ILE B 1 137 ? 25.402 55.319 10.698 1.00 13.53 1137 ILE B N 1
ATOM 3493 C CA . ILE B 1 137 ? 25.636 55.661 9.297 1.00 11.96 1137 ILE B CA 1
ATOM 3494 C C . ILE B 1 137 ? 24.398 55.225 8.503 1.00 13.80 1137 ILE B C 1
ATOM 3495 O O . ILE B 1 137 ? 23.874 55.982 7.682 1.00 15.13 1137 ILE B O 1
ATOM 3500 N N . ALA B 1 138 ? 23.910 54.013 8.764 1.00 11.96 1138 ALA B N 1
ATOM 3501 C CA . ALA B 1 138 ? 22.736 53.519 8.053 1.00 13.01 1138 ALA B CA 1
ATOM 3502 C C . ALA B 1 138 ? 21.541 54.404 8.353 1.00 13.02 1138 ALA B C 1
ATOM 3503 O O . ALA B 1 138 ? 20.783 54.768 7.430 1.00 15.06 1138 ALA B O 1
ATOM 3505 N N . ARG B 1 139 ? 21.364 54.771 9.612 1.00 12.32 1139 ARG B N 1
ATOM 3506 C CA . ARG B 1 139 ? 20.212 55.594 9.942 1.00 13.59 1139 ARG B CA 1
ATOM 3507 C C . ARG B 1 139 ? 20.249 56.945 9.286 1.00 15.17 1139 ARG B C 1
ATOM 3508 O O . ARG B 1 139 ? 19.216 57.408 8.805 1.00 17.04 1139 ARG B O 1
ATOM 3516 N N . ARG B 1 140 ? 21.420 57.573 9.247 1.00 13.97 1140 ARG B N 1
ATOM 3517 C CA . ARG B 1 140 ? 21.517 58.877 8.602 1.00 14.81 1140 ARG B CA 1
ATOM 3518 C C . ARG B 1 140 ? 21.260 58.773 7.107 1.00 16.54 1140 ARG B C 1
ATOM 3519 O O . ARG B 1 140 ? 20.539 59.613 6.542 1.00 17.45 1140 ARG B O 1
ATOM 3527 N N . ALA B 1 141 ? 21.839 57.777 6.442 1.00 15.05 1141 ALA B N 1
ATOM 3528 C CA . ALA B 1 141 ? 21.625 57.623 5.009 1.00 15.65 1141 ALA B CA 1
ATOM 3529 C C . ALA B 1 141 ? 20.147 57.358 4.671 1.00 16.82 1141 ALA B C 1
ATOM 3530 O O . ALA B 1 141 ? 19.603 57.953 3.727 1.00 16.06 1141 ALA B O 1
ATOM 3532 N N . PHE B 1 142 ? 19.494 56.481 5.432 1.00 14.82 1142 PHE B N 1
ATOM 3533 C CA . PHE B 1 142 ? 18.092 56.178 5.173 1.00 15.69 1142 PHE B CA 1
ATOM 3534 C C . PHE B 1 142 ? 17.187 57.348 5.500 1.00 16.38 1142 PHE B C 1
ATOM 3535 O O . PHE B 1 142 ? 16.185 57.534 4.804 1.00 17.19 1142 PHE B O 1
ATOM 3543 N N . ALA B 1 143 ? 17.508 58.130 6.533 1.00 16.77 1143 ALA B N 1
ATOM 3544 C CA . ALA B 1 143 ? 16.667 59.287 6.881 1.00 15.81 1143 ALA B CA 1
ATOM 3545 C C . ALA B 1 143 ? 16.575 60.270 5.715 1.00 17.91 1143 ALA B C 1
ATOM 3546 O O . ALA B 1 143 ? 15.522 60.883 5.509 1.00 19.62 1143 ALA B O 1
ATOM 3548 N N . GLU B 1 144 ? 17.649 60.416 4.943 1.00 16.80 1144 GLU B N 1
ATOM 3549 C CA . GLU B 1 144 ? 17.621 61.343 3.810 1.00 18.63 1144 GLU B CA 1
ATOM 3550 C C . GLU B 1 144 ? 16.661 60.864 2.731 1.00 18.92 1144 GLU B C 1
ATOM 3551 O O . GLU B 1 144 ? 16.252 61.645 1.858 1.00 21.62 1144 GLU B O 1
ATOM 3557 N N . GLN B 1 145 ? 16.299 59.585 2.791 1.00 17.71 1145 GLN B N 1
ATOM 3558 C CA . GLN B 1 145 ? 15.391 58.970 1.821 1.00 18.14 1145 GLN B CA 1
ATOM 3559 C C . GLN B 1 145 ? 13.966 58.919 2.353 1.00 16.83 1145 GLN B C 1
ATOM 3560 O O . GLN B 1 145 ? 13.083 58.413 1.670 1.00 21.75 1145 GLN B O 1
ATOM 3566 N N . GLY B 1 146 ? 13.755 59.425 3.566 1.00 17.20 1146 GLY B N 1
ATOM 3567 C CA . GLY B 1 146 ? 12.435 59.404 4.178 1.00 17.64 1146 GLY B CA 1
ATOM 3568 C C . GLY B 1 146 ? 12.121 58.021 4.731 1.00 19.36 1146 GLY B C 1
ATOM 3569 O O . GLY B 1 146 ? 10.976 57.577 4.736 1.00 16.97 1146 GLY B O 1
ATOM 3570 N N . LEU B 1 147 ? 13.154 57.349 5.226 1.00 17.05 1147 LEU B N 1
ATOM 3571 C CA . LEU B 1 147 ? 13.018 55.993 5.760 1.00 16.69 1147 LEU B CA 1
ATOM 3572 C C . LEU B 1 147 ? 13.750 55.855 7.096 1.00 16.44 1147 LEU B C 1
ATOM 3573 O O . LEU B 1 147 ? 14.777 56.503 7.306 1.00 16.22 1147 LEU B O 1
ATOM 3578 N N . PHE B 1 148 ? 13.215 55.024 7.989 1.00 14.68 1148 PHE B N 1
ATOM 3579 C CA . PHE B 1 148 ? 13.867 54.757 9.261 1.00 14.36 1148 PHE B CA 1
ATOM 3580 C C . PHE B 1 148 ? 14.440 53.341 9.236 1.00 15.52 1148 PHE B C 1
ATOM 3581 O O . PHE B 1 148 ? 13.691 52.359 9.204 1.00 14.17 1148 PHE B O 1
ATOM 3589 N N . TYR B 1 149 ? 15.767 53.245 9.234 1.00 13.26 1149 TYR B N 1
ATOM 3590 C CA . TYR B 1 149 ? 16.452 51.945 9.242 1.00 11.79 1149 TYR B CA 1
ATOM 3591 C C . TYR B 1 149 ? 16.499 51.508 10.694 1.00 11.66 1149 TYR B C 1
ATOM 3592 O O . TYR B 1 149 ? 17.171 52.116 11.501 1.00 12.72 1149 TYR B O 1
ATOM 3601 N N . VAL B 1 150 ? 15.745 50.461 11.041 1.00 13.21 1150 VAL B N 1
ATOM 3602 C CA . VAL B 1 150 ? 15.672 49.998 12.421 1.00 12.27 1150 VAL B CA 1
ATOM 3603 C C . VAL B 1 150 ? 16.962 49.300 12.844 1.00 12.32 1150 VAL B C 1
ATOM 3604 O O . VAL B 1 150 ? 17.575 49.680 13.852 1.00 11.68 1150 VAL B O 1
ATOM 3608 N N . GLY B 1 151 ? 17.361 48.298 12.069 1.00 11.95 1151 GLY B N 1
ATOM 3609 C CA . GLY B 1 151 ? 18.571 47.556 12.396 1.00 11.50 1151 GLY B CA 1
ATOM 3610 C C . GLY B 1 151 ? 18.690 46.364 11.479 1.00 11.61 1151 GLY B C 1
ATOM 3611 O O . GLY B 1 151 ? 17.732 46.015 10.764 1.00 12.45 1151 GLY B O 1
ATOM 3612 N N . PRO B 1 152 ? 19.869 45.738 11.431 1.00 10.84 1152 PRO B N 1
ATOM 3613 C CA . PRO B 1 152 ? 20.100 44.562 10.587 1.00 10.48 1152 PRO B CA 1
ATOM 3614 C C . PRO B 1 152 ? 19.488 43.313 11.213 1.00 9.02 1152 PRO B C 1
ATOM 3615 O O . PRO B 1 152 ? 19.358 43.217 12.442 1.00 10.49 1152 PRO B O 1
ATOM 3619 N N . VAL B 1 153 ? 19.146 42.380 10.331 1.00 9.39 1153 VAL B N 1
ATOM 3620 C CA . VAL B 1 153 ? 18.588 41.099 10.705 1.00 11.03 1153 VAL B CA 1
ATOM 3621 C C . VAL B 1 153 ? 19.557 40.046 10.166 1.00 10.51 1153 VAL B C 1
ATOM 3622 O O . VAL B 1 153 ? 19.737 39.913 8.951 1.00 9.60 1153 VAL B O 1
ATOM 3626 N N . GLN B 1 154 ? 20.205 39.320 11.090 1.00 8.16 1154 GLN B N 1
ATOM 3627 C CA . GLN B 1 154 ? 21.143 38.261 10.718 1.00 8.55 1154 GLN B CA 1
ATOM 3628 C C . GLN B 1 154 ? 20.397 37.167 9.971 1.00 9.29 1154 GLN B C 1
ATOM 3629 O O . GLN B 1 154 ? 19.157 36.996 10.129 1.00 10.12 1154 GLN B O 1
ATOM 3635 N N . HIS B 1 155 ? 21.136 36.403 9.181 1.00 8.64 1155 HIS B N 1
ATOM 3636 C CA . HIS B 1 155 ? 20.505 35.467 8.296 1.00 8.37 1155 HIS B CA 1
ATOM 3637 C C . HIS B 1 155 ? 21.351 34.263 7.921 1.00 9.50 1155 HIS B C 1
ATOM 3638 O O . HIS B 1 155 ? 21.161 33.177 8.487 1.00 9.59 1155 HIS B O 1
ATOM 3645 N N . ASP B 1 156 ? 22.318 34.452 7.018 1.00 9.39 1156 ASP B N 1
ATOM 3646 C CA . ASP B 1 156 ? 23.047 33.296 6.490 1.00 9.01 1156 ASP B CA 1
ATOM 3647 C C . ASP B 1 156 ? 24.094 33.721 5.482 1.00 10.09 1156 ASP B C 1
ATOM 3648 O O . ASP B 1 156 ? 24.157 34.893 5.085 1.00 9.93 1156 ASP B O 1
ATOM 3653 N N . LEU B 1 157 ? 24.912 32.743 5.095 1.00 9.64 1157 LEU B N 1
ATOM 3654 C CA . LEU B 1 157 ? 25.802 32.919 3.959 1.00 10.52 1157 LEU B CA 1
ATOM 3655 C C . LEU B 1 157 ? 24.908 32.511 2.762 1.00 11.97 1157 LEU B C 1
ATOM 3656 O O . LEU B 1 157 ? 23.745 32.116 2.944 1.00 11.89 1157 LEU B O 1
ATOM 3661 N N . ASN B 1 158 ? 25.433 32.625 1.550 1.00 9.64 1158 ASN B N 1
ATOM 3662 C CA . ASN B 1 158 ? 24.656 32.237 0.358 1.00 10.62 1158 ASN B CA 1
ATOM 3663 C C . ASN B 1 158 ? 25.426 31.214 -0.453 1.00 11.29 1158 ASN B C 1
ATOM 3664 O O . ASN B 1 158 ? 26.655 31.202 -0.397 1.00 12.22 1158 ASN B O 1
ATOM 3669 N N . ILE B 1 159 ? 24.723 30.387 -1.235 1.00 12.17 1159 ILE B N 1
ATOM 3670 C CA . ILE B 1 159 ? 25.373 29.414 -2.106 1.00 12.25 1159 ILE B CA 1
ATOM 3671 C C . ILE B 1 159 ? 24.913 29.669 -3.540 1.00 13.39 1159 ILE B C 1
ATOM 3672 O O . ILE B 1 159 ? 24.008 30.470 -3.778 1.00 13.12 1159 ILE B O 1
ATOM 3677 N N . ILE B 1 160 ? 25.568 28.998 -4.481 1.00 11.99 1160 ILE B N 1
ATOM 3678 C CA . ILE B 1 160 ? 25.255 29.128 -5.901 1.00 12.54 1160 ILE B CA 1
ATOM 3679 C C . ILE B 1 160 ? 24.821 27.797 -6.461 1.00 12.04 1160 ILE B C 1
ATOM 3680 O O . ILE B 1 160 ? 25.349 26.761 -6.086 1.00 13.92 1160 ILE B O 1
ATOM 3685 N N . HIS B 1 161 ? 23.830 27.828 -7.357 1.00 12.83 1161 HIS B N 1
ATOM 3686 C CA . HIS B 1 161 ? 23.332 26.619 -8.009 1.00 11.87 1161 HIS B CA 1
ATOM 3687 C C . HIS B 1 161 ? 23.652 26.751 -9.496 1.00 12.44 1161 HIS B C 1
ATOM 3688 O O . HIS B 1 161 ? 23.466 27.820 -10.070 1.00 15.40 1161 HIS B O 1
ATOM 3695 N N . SER B 1 162 ? 24.149 25.686 -10.112 1.00 13.29 1162 SER B N 1
ATOM 3696 C CA . SER B 1 162 ? 24.486 25.768 -11.532 1.00 14.08 1162 SER B CA 1
ATOM 3697 C C . SER B 1 162 ? 23.979 24.529 -12.256 1.00 14.98 1162 SER B C 1
ATOM 3698 O O . SER B 1 162 ? 23.929 23.438 -11.696 1.00 15.47 1162 SER B O 1
ATOM 3701 N N A LYS B 1 163 ? 23.599 24.697 -13.519 0.50 16.91 1163 LYS B N 1
ATOM 3702 N N B LYS B 1 163 ? 23.612 24.726 -13.520 0.50 16.86 1163 LYS B N 1
ATOM 3703 C CA A LYS B 1 163 ? 23.103 23.564 -14.295 0.50 17.07 1163 LYS B CA 1
ATOM 3704 C CA B LYS B 1 163 ? 23.095 23.650 -14.358 0.50 17.58 1163 LYS B CA 1
ATOM 3705 C C A LYS B 1 163 ? 24.264 22.736 -14.832 0.50 19.07 1163 LYS B C 1
ATOM 3706 C C B LYS B 1 163 ? 24.237 22.776 -14.873 0.50 19.04 1163 LYS B C 1
ATOM 3707 O O A LYS B 1 163 ? 24.122 21.538 -15.065 0.50 19.38 1163 LYS B O 1
ATOM 3708 O O B LYS B 1 163 ? 24.055 21.590 -15.128 0.50 19.43 1163 LYS B O 1
ATOM 3719 N N . LYS B 1 164 ? 25.414 23.376 -15.010 1.00 18.18 1164 LYS B N 1
ATOM 3720 C CA . LYS B 1 164 ? 26.613 22.679 -15.466 1.00 20.31 1164 LYS B CA 1
ATOM 3721 C C . LYS B 1 164 ? 27.697 22.906 -14.415 1.00 19.23 1164 LYS B C 1
ATOM 3722 O O . LYS B 1 164 ? 27.636 23.862 -13.631 1.00 18.61 1164 LYS B O 1
ATOM 3728 N N . PRO B 1 165 ? 28.711 22.034 -14.387 1.00 18.72 1165 PRO B N 1
ATOM 3729 C CA . PRO B 1 165 ? 29.785 22.183 -13.404 1.00 20.63 1165 PRO B CA 1
ATOM 3730 C C . PRO B 1 165 ? 30.621 23.434 -13.575 1.00 20.74 1165 PRO B C 1
ATOM 3731 O O . PRO B 1 165 ? 30.916 23.852 -14.698 1.00 21.89 1165 PRO B O 1
ATOM 3735 N N . ILE B 1 166 ? 30.979 24.040 -12.446 1.00 20.25 1166 ILE B N 1
ATOM 3736 C CA . ILE B 1 166 ? 31.851 25.205 -12.413 1.00 18.63 1166 ILE B CA 1
ATOM 3737 C C . ILE B 1 166 ? 32.819 24.739 -11.333 1.00 18.84 1166 ILE B C 1
ATOM 3738 O O . ILE B 1 166 ? 32.497 24.769 -10.149 1.00 19.76 1166 ILE B O 1
ATOM 3743 N N . ARG B 1 167 ? 34.000 24.287 -11.755 1.00 19.34 1167 ARG B N 1
ATOM 3744 C CA . ARG B 1 167 ? 34.967 23.696 -10.832 1.00 20.39 1167 ARG B CA 1
ATOM 3745 C C . ARG B 1 167 ? 36.217 24.496 -10.530 1.00 19.11 1167 ARG B C 1
ATOM 3746 O O . ARG B 1 167 ? 37.036 24.068 -9.722 1.00 20.23 1167 ARG B O 1
ATOM 3754 N N . ARG B 1 168 ? 36.374 25.634 -11.180 1.00 19.15 1168 ARG B N 1
ATOM 3755 C CA . ARG B 1 168 ? 37.528 26.479 -10.959 1.00 20.60 1168 ARG B CA 1
ATOM 3756 C C . ARG B 1 168 ? 37.194 27.911 -11.357 1.00 21.42 1168 ARG B C 1
ATOM 3757 O O . ARG B 1 168 ? 36.202 28.169 -12.055 1.00 20.35 1168 ARG B O 1
ATOM 3765 N N . PHE B 1 169 ? 38.030 28.847 -10.923 1.00 20.29 1169 PHE B N 1
ATOM 3766 C CA . PHE B 1 169 ? 37.826 30.257 -11.216 1.00 19.33 1169 PHE B CA 1
ATOM 3767 C C . PHE B 1 169 ? 37.534 30.508 -12.696 1.00 20.37 1169 PHE B C 1
ATOM 3768 O O . PHE B 1 169 ? 36.601 31.230 -13.061 1.00 21.33 1169 PHE B O 1
ATOM 3776 N N . GLU B 1 170 ? 38.346 29.894 -13.545 1.00 21.73 1170 GLU B N 1
ATOM 3777 C CA . GLU B 1 170 ? 38.210 30.078 -14.972 1.00 22.64 1170 GLU B CA 1
ATOM 3778 C C . GLU B 1 170 ? 36.886 29.621 -15.566 1.00 21.74 1170 GLU B C 1
ATOM 3779 O O . GLU B 1 170 ? 36.541 30.055 -16.662 1.00 23.26 1170 GLU B O 1
ATOM 3785 N N . ASP B 1 171 ? 36.152 28.765 -14.856 1.00 21.76 1171 ASP B N 1
ATOM 3786 C CA . ASP B 1 171 ? 34.868 28.262 -15.357 1.00 20.94 1171 ASP B CA 1
ATOM 3787 C C . ASP B 1 171 ? 33.727 29.285 -15.249 1.00 20.93 1171 ASP B C 1
ATOM 3788 O O . ASP B 1 171 ? 32.631 29.029 -15.737 1.00 21.96 1171 ASP B O 1
ATOM 3793 N N . PHE B 1 172 ? 33.976 30.428 -14.612 1.00 20.96 1172 PHE B N 1
ATOM 3794 C CA . PHE B 1 172 ? 32.948 31.460 -14.483 1.00 20.44 1172 PHE B CA 1
ATOM 3795 C C . PHE B 1 172 ? 32.840 32.280 -15.748 1.00 22.07 1172 PHE B C 1
ATOM 3796 O O . PHE B 1 172 ? 31.819 32.911 -15.992 1.00 21.10 1172 PHE B O 1
ATOM 3804 N N . LYS B 1 173 ? 33.893 32.283 -16.562 1.00 22.64 1173 LYS B N 1
ATOM 3805 C CA . LYS B 1 173 ? 33.843 33.048 -17.799 1.00 22.08 1173 LYS B CA 1
ATOM 3806 C C . LYS B 1 173 ? 32.739 32.513 -18.711 1.00 20.84 1173 LYS B C 1
ATOM 3807 O O . LYS B 1 173 ? 32.679 31.313 -18.982 1.00 22.57 1173 LYS B O 1
ATOM 3813 N N . GLY B 1 174 ? 31.861 33.407 -19.166 1.00 21.14 1174 GLY B N 1
ATOM 3814 C CA . GLY B 1 174 ? 30.781 33.010 -20.056 1.00 22.15 1174 GLY B CA 1
ATOM 3815 C C . GLY B 1 174 ? 29.536 32.472 -19.378 1.00 23.07 1174 GLY B C 1
ATOM 3816 O O . GLY B 1 174 ? 28.572 32.088 -20.045 1.00 23.44 1174 GLY B O 1
ATOM 3817 N N . VAL B 1 175 ? 29.540 32.422 -18.052 1.00 20.47 1175 VAL B N 1
ATOM 3818 C CA . VAL B 1 175 ? 28.367 31.909 -17.343 1.00 18.55 1175 VAL B CA 1
ATOM 3819 C C . VAL B 1 175 ? 27.372 33.041 -17.141 1.00 16.33 1175 VAL B C 1
ATOM 3820 O O . VAL B 1 175 ? 27.758 34.120 -16.705 1.00 17.96 1175 VAL B O 1
ATOM 3824 N N . LYS B 1 176 ? 26.104 32.813 -17.497 1.00 16.22 1176 LYS B N 1
ATOM 3825 C CA . LYS B 1 176 ? 25.083 33.827 -17.265 1.00 14.52 1176 LYS B CA 1
ATOM 3826 C C . LYS B 1 176 ? 24.544 33.509 -15.867 1.00 14.63 1176 LYS B C 1
ATOM 3827 O O . LYS B 1 176 ? 23.872 32.494 -15.644 1.00 15.17 1176 LYS B O 1
ATOM 3833 N N . LEU B 1 177 ? 24.862 34.405 -14.942 1.00 14.71 1177 LEU B N 1
ATOM 3834 C CA . LEU B 1 177 ? 24.568 34.247 -13.521 1.00 14.35 1177 LEU B CA 1
ATOM 3835 C C . LEU B 1 177 ? 23.613 35.242 -12.885 1.00 12.76 1177 LEU B C 1
ATOM 3836 O O . LEU B 1 177 ? 23.772 36.460 -13.014 1.00 13.79 1177 LEU B O 1
ATOM 3841 N N . ARG B 1 178 ? 22.609 34.729 -12.178 1.00 12.69 1178 ARG B N 1
ATOM 3842 C CA . ARG B 1 178 ? 21.711 35.616 -11.456 1.00 12.13 1178 ARG B CA 1
ATOM 3843 C C . ARG B 1 178 ? 22.395 35.925 -10.104 1.00 11.79 1178 ARG B C 1
ATOM 3844 O O . ARG B 1 178 ? 22.914 35.010 -9.435 1.00 12.69 1178 ARG B O 1
ATOM 3852 N N . VAL B 1 179 ? 22.416 37.205 -9.751 1.00 11.97 1179 VAL B N 1
ATOM 3853 C CA . VAL B 1 179 ? 22.991 37.690 -8.490 1.00 13.56 1179 VAL B CA 1
ATOM 3854 C C . VAL B 1 179 ? 22.200 38.933 -8.094 1.00 14.46 1179 VAL B C 1
ATOM 3855 O O . VAL B 1 179 ? 21.402 39.468 -8.883 1.00 14.81 1179 VAL B O 1
ATOM 3859 N N . PRO B 1 180 ? 22.404 39.447 -6.879 1.00 12.30 1180 PRO B N 1
ATOM 3860 C CA . PRO B 1 180 ? 21.657 40.618 -6.434 1.00 12.70 1180 PRO B CA 1
ATOM 3861 C C . PRO B 1 180 ? 22.215 42.000 -6.749 1.00 12.47 1180 PRO B C 1
ATOM 3862 O O . PRO B 1 180 ? 22.078 42.920 -5.951 1.00 13.41 1180 PRO B O 1
ATOM 3866 N N . GLY B 1 181 ? 22.815 42.138 -7.933 1.00 13.21 1181 GLY B N 1
ATOM 3867 C CA . GLY B 1 181 ? 23.353 43.422 -8.344 1.00 13.33 1181 GLY B CA 1
ATOM 3868 C C . GLY B 1 181 ? 24.490 43.956 -7.484 1.00 14.57 1181 GLY B C 1
ATOM 3869 O O . GLY B 1 181 ? 25.214 43.185 -6.823 1.00 14.58 1181 GLY B O 1
ATOM 3870 N N . GLY B 1 182 ? 24.665 45.273 -7.530 1.00 14.56 1182 GLY B N 1
ATOM 3871 C CA . GLY B 1 182 ? 25.686 45.937 -6.735 1.00 15.54 1182 GLY B CA 1
ATOM 3872 C C . GLY B 1 182 ? 27.086 45.381 -6.855 1.00 14.47 1182 GLY B C 1
ATOM 3873 O O . GLY B 1 182 ? 27.540 45.002 -7.941 1.00 16.30 1182 GLY B O 1
ATOM 3874 N N . MET B 1 183 ? 27.790 45.338 -5.728 1.00 15.28 1183 MET B N 1
ATOM 3875 C CA . MET B 1 183 ? 29.154 44.815 -5.718 1.00 16.15 1183 MET B CA 1
ATOM 3876 C C . MET B 1 183 ? 29.205 43.312 -5.947 1.00 15.55 1183 MET B C 1
ATOM 3877 O O . MET B 1 183 ? 30.227 42.780 -6.408 1.00 17.52 1183 MET B O 1
ATOM 3882 N N . ILE B 1 184 ? 28.123 42.611 -5.604 1.00 14.21 1184 ILE B N 1
ATOM 3883 C CA . ILE B 1 184 ? 28.107 41.175 -5.782 1.00 13.37 1184 ILE B CA 1
ATOM 3884 C C . ILE B 1 184 ? 28.169 40.871 -7.278 1.00 14.85 1184 ILE B C 1
ATOM 3885 O O . ILE B 1 184 ? 28.970 40.055 -7.720 1.00 15.63 1184 ILE B O 1
ATOM 3890 N N . ALA B 1 185 ? 27.324 41.543 -8.052 1.00 14.19 1185 ALA B N 1
ATOM 3891 C CA . ALA B 1 185 ? 27.348 41.337 -9.490 1.00 15.27 1185 ALA B CA 1
ATOM 3892 C C . ALA B 1 185 ? 28.671 41.807 -10.100 1.00 16.06 1185 ALA B C 1
ATOM 3893 O O . ALA B 1 185 ? 29.209 41.144 -10.993 1.00 16.77 1185 ALA B O 1
ATOM 3895 N N . GLU B 1 186 ? 29.198 42.931 -9.615 1.00 18.20 1186 GLU B N 1
ATOM 3896 C CA . GLU B 1 186 ? 30.433 43.446 -10.192 1.00 20.15 1186 GLU B CA 1
ATOM 3897 C C . GLU B 1 186 ? 31.590 42.473 -10.041 1.00 19.19 1186 GLU B C 1
ATOM 3898 O O . GLU B 1 186 ? 32.379 42.311 -10.974 1.00 19.48 1186 GLU B O 1
ATOM 3904 N N . VAL B 1 187 ? 31.695 41.790 -8.899 1.00 19.16 1187 VAL B N 1
ATOM 3905 C CA . VAL B 1 187 ? 32.797 40.846 -8.736 1.00 19.73 1187 VAL B CA 1
ATOM 3906 C C . VAL B 1 187 ? 32.685 39.679 -9.722 1.00 19.03 1187 VAL B C 1
ATOM 3907 O O . VAL B 1 187 ? 33.693 39.251 -10.305 1.00 20.04 1187 VAL B O 1
ATOM 3911 N N . PHE B 1 188 ? 31.476 39.152 -9.926 1.00 16.39 1188 PHE B N 1
ATOM 3912 C CA . PHE B 1 188 ? 31.339 38.052 -10.874 1.00 16.34 1188 PHE B CA 1
ATOM 3913 C C . PHE B 1 188 ? 31.544 38.528 -12.312 1.00 15.52 1188 PHE B C 1
ATOM 3914 O O . PHE B 1 188 ? 32.109 37.788 -13.123 1.00 17.68 1188 PHE B O 1
ATOM 3922 N N . ALA B 1 189 ? 31.116 39.752 -12.610 1.00 16.67 1189 ALA B N 1
ATOM 3923 C CA . ALA B 1 189 ? 31.294 40.305 -13.959 1.00 17.94 1189 ALA B CA 1
ATOM 3924 C C . ALA B 1 189 ? 32.802 40.397 -14.229 1.00 19.29 1189 ALA B C 1
ATOM 3925 O O . ALA B 1 189 ? 33.264 40.128 -15.352 1.00 19.92 1189 ALA B O 1
ATOM 3927 N N . ALA B 1 190 ? 33.567 40.768 -13.202 1.00 19.95 1190 ALA B N 1
ATOM 3928 C CA . ALA B 1 190 ? 35.027 40.887 -13.337 1.00 20.48 1190 ALA B CA 1
ATOM 3929 C C . ALA B 1 190 ? 35.687 39.536 -13.603 1.00 22.00 1190 ALA B C 1
ATOM 3930 O O . ALA B 1 190 ? 36.796 39.472 -14.155 1.00 22.73 1190 ALA B O 1
ATOM 3932 N N . ALA B 1 191 ? 35.010 38.456 -13.216 1.00 20.05 1191 ALA B N 1
ATOM 3933 C CA . ALA B 1 191 ? 35.507 37.103 -13.423 1.00 19.57 1191 ALA B CA 1
ATOM 3934 C C . ALA B 1 191 ? 35.015 36.523 -14.758 1.00 19.22 1191 ALA B C 1
ATOM 3935 O O . ALA B 1 191 ? 35.199 35.339 -15.028 1.00 22.34 1191 ALA B O 1
ATOM 3937 N N . GLY B 1 192 ? 34.366 37.355 -15.562 1.00 19.12 1192 GLY B N 1
ATOM 3938 C CA . GLY B 1 192 ? 33.916 36.907 -16.870 1.00 21.61 1192 GLY B CA 1
ATOM 3939 C C . GLY B 1 192 ? 32.473 36.457 -17.000 1.00 22.49 1192 GLY B C 1
ATOM 3940 O O . GLY B 1 192 ? 32.040 36.047 -18.076 1.00 22.31 1192 GLY B O 1
ATOM 3941 N N . ALA B 1 193 ? 31.713 36.527 -15.918 1.00 21.73 1193 ALA B N 1
ATOM 3942 C CA . ALA B 1 193 ? 30.318 36.115 -15.986 1.00 18.67 1193 ALA B CA 1
ATOM 3943 C C . ALA B 1 193 ? 29.447 37.266 -16.468 1.00 18.24 1193 ALA B C 1
ATOM 3944 O O . ALA B 1 193 ? 29.823 38.435 -16.360 1.00 19.43 1193 ALA B O 1
ATOM 3946 N N . SER B 1 194 ? 28.290 36.938 -17.050 1.00 18.57 1194 SER B N 1
ATOM 3947 C CA . SER B 1 194 ? 27.366 37.979 -17.450 1.00 21.20 1194 SER B CA 1
ATOM 3948 C C . SER B 1 194 ? 26.317 37.854 -16.357 1.00 20.35 1194 SER B C 1
ATOM 3949 O O . SER B 1 194 ? 25.847 36.756 -16.067 1.00 24.98 1194 SER B O 1
ATOM 3952 N N . THR B 1 195 ? 25.961 38.974 -15.760 1.00 18.98 1195 THR B N 1
ATOM 3953 C CA . THR B 1 195 ? 25.034 38.980 -14.638 1.00 17.42 1195 THR B CA 1
ATOM 3954 C C . THR B 1 195 ? 23.645 39.477 -14.936 1.00 18.41 1195 THR B C 1
ATOM 3955 O O . THR B 1 195 ? 23.444 40.291 -15.845 1.00 19.71 1195 THR B O 1
ATOM 3959 N N . VAL B 1 196 ? 22.680 38.968 -14.166 1.00 15.10 1196 VAL B N 1
ATOM 3960 C CA . VAL B 1 196 ? 21.294 39.383 -14.292 1.00 16.14 1196 VAL B CA 1
ATOM 3961 C C . VAL B 1 196 ? 20.711 39.557 -12.898 1.00 15.36 1196 VAL B C 1
ATOM 3962 O O . VAL B 1 196 ? 21.084 38.833 -11.963 1.00 17.41 1196 VAL B O 1
ATOM 3966 N N . LEU B 1 197 ? 19.823 40.525 -12.759 1.00 16.50 1197 LEU B N 1
ATOM 3967 C CA . LEU B 1 197 ? 19.158 40.793 -11.505 1.00 15.22 1197 LEU B CA 1
ATOM 3968 C C . LEU B 1 197 ? 17.726 40.285 -11.612 1.00 19.09 1197 LEU B C 1
ATOM 3969 O O . LEU B 1 197 ? 16.968 40.709 -12.492 1.00 20.85 1197 LEU B O 1
ATOM 3974 N N . LEU B 1 198 ? 17.362 39.354 -10.739 1.00 16.10 1198 LEU B N 1
ATOM 3975 C CA . LEU B 1 198 ? 16.010 38.812 -10.720 1.00 14.69 1198 LEU B CA 1
ATOM 3976 C C . LEU B 1 198 ? 15.638 38.530 -9.280 1.00 16.81 1198 LEU B C 1
ATOM 3977 O O . LEU B 1 198 ? 16.515 38.222 -8.483 1.00 15.91 1198 LEU B O 1
ATOM 3982 N N . PRO B 1 199 ? 14.357 38.648 -8.916 1.00 15.01 1199 PRO B N 1
ATOM 3983 C CA . PRO B 1 199 ? 13.995 38.343 -7.530 1.00 16.46 1199 PRO B CA 1
ATOM 3984 C C . PRO B 1 199 ? 14.140 36.826 -7.342 1.00 16.55 1199 PRO B C 1
ATOM 3985 O O . PRO B 1 199 ? 14.107 36.048 -8.305 1.00 15.38 1199 PRO B O 1
ATOM 3989 N N . GLY B 1 200 ? 14.350 36.394 -6.102 1.00 14.96 1200 GLY B N 1
ATOM 3990 C CA . GLY B 1 200 ? 14.499 34.967 -5.851 1.00 16.23 1200 GLY B CA 1
ATOM 3991 C C . GLY B 1 200 ? 13.374 34.097 -6.395 1.00 14.01 1200 GLY B C 1
ATOM 3992 O O . GLY B 1 200 ? 13.627 32.975 -6.813 1.00 15.37 1200 GLY B O 1
ATOM 3993 N N . GLY B 1 201 ? 12.147 34.612 -6.382 1.00 16.18 1201 GLY B N 1
ATOM 3994 C CA . GLY B 1 201 ? 11.014 33.846 -6.883 1.00 17.63 1201 GLY B CA 1
ATOM 3995 C C . GLY B 1 201 ? 11.034 33.578 -8.379 1.00 17.52 1201 GLY B C 1
ATOM 3996 O O . GLY B 1 201 ? 10.241 32.774 -8.878 1.00 18.36 1201 GLY B O 1
ATOM 3997 N N . GLU B 1 202 ? 11.922 34.236 -9.110 1.00 14.99 1202 GLU B N 1
ATOM 3998 C CA . GLU B 1 202 ? 11.998 33.993 -10.551 1.00 16.22 1202 GLU B CA 1
ATOM 3999 C C . GLU B 1 202 ? 13.187 33.136 -10.921 1.00 14.62 1202 GLU B C 1
ATOM 4000 O O . GLU B 1 202 ? 13.378 32.802 -12.076 1.00 14.81 1202 GLU B O 1
ATOM 4006 N N . VAL B 1 203 ? 14.004 32.759 -9.930 1.00 13.20 1203 VAL B N 1
ATOM 4007 C CA . VAL B 1 203 ? 15.174 31.958 -10.214 1.00 13.73 1203 VAL B CA 1
ATOM 4008 C C . VAL B 1 203 ? 14.834 30.559 -10.708 1.00 12.54 1203 VAL B C 1
ATOM 4009 O O . VAL B 1 203 ? 15.474 30.059 -11.624 1.00 13.88 1203 VAL B O 1
ATOM 4013 N N . TYR B 1 204 ? 13.830 29.918 -10.109 1.00 13.35 1204 TYR B N 1
ATOM 4014 C CA . TYR B 1 204 ? 13.462 28.580 -10.549 1.00 12.12 1204 TYR B CA 1
ATOM 4015 C C . TYR B 1 204 ? 13.077 28.561 -12.039 1.00 11.96 1204 TYR B C 1
ATOM 4016 O O . TYR B 1 204 ? 13.636 27.786 -12.800 1.00 12.93 1204 TYR B O 1
ATOM 4025 N N . PRO B 1 205 ? 12.110 29.403 -12.457 1.00 13.87 1205 PRO B N 1
ATOM 4026 C CA . PRO B 1 205 ? 11.787 29.350 -13.891 1.00 14.63 1205 PRO B CA 1
ATOM 4027 C C . PRO B 1 205 ? 12.936 29.796 -14.777 1.00 13.87 1205 PRO B C 1
ATOM 4028 O O . PRO B 1 205 ? 13.089 29.291 -15.890 1.00 13.38 1205 PRO B O 1
ATOM 4032 N N . ALA B 1 206 ? 13.760 30.735 -14.303 1.00 13.48 1206 ALA B N 1
ATOM 4033 C CA . ALA B 1 206 ? 14.894 31.170 -15.123 1.00 11.89 1206 ALA B CA 1
ATOM 4034 C C . ALA B 1 206 ? 15.843 29.996 -15.366 1.00 12.80 1206 ALA B C 1
ATOM 4035 O O . ALA B 1 206 ? 16.356 29.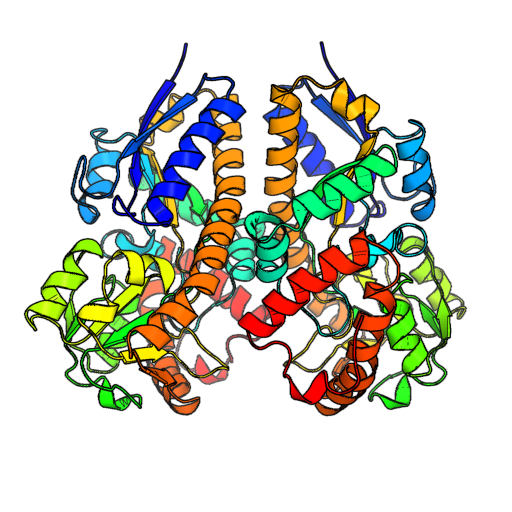812 -16.466 1.00 12.96 1206 ALA B O 1
ATOM 4037 N N . LEU B 1 207 ? 16.101 29.195 -14.332 1.00 12.40 1207 LEU B N 1
ATOM 4038 C CA . LEU B 1 207 ? 16.949 28.025 -14.510 1.00 12.77 1207 LEU B CA 1
ATOM 4039 C C . LEU B 1 207 ? 16.238 26.942 -15.333 1.00 12.09 1207 LEU B C 1
ATOM 4040 O O . LEU B 1 207 ? 16.822 26.362 -16.254 1.00 13.47 1207 LEU B O 1
ATOM 4045 N N . GLU B 1 208 ? 14.966 26.702 -15.013 1.00 11.65 1208 GLU B N 1
ATOM 4046 C CA . GLU B 1 208 ? 14.201 25.650 -15.689 1.00 12.10 1208 GLU B CA 1
ATOM 4047 C C . GLU B 1 208 ? 14.115 25.876 -17.194 1.00 12.58 1208 GLU B C 1
ATOM 4048 O O . GLU B 1 208 ? 14.301 24.943 -17.983 1.00 13.21 1208 GLU B O 1
ATOM 4054 N N . ARG B 1 209 ? 13.880 27.133 -17.576 1.00 12.29 1209 ARG B N 1
ATOM 4055 C CA . ARG B 1 209 ? 13.734 27.508 -18.986 1.00 12.54 1209 ARG B CA 1
ATOM 4056 C C . ARG B 1 209 ? 15.050 27.827 -19.689 1.00 14.13 1209 ARG B C 1
ATOM 4057 O O . ARG B 1 209 ? 15.069 28.111 -20.892 1.00 14.60 1209 ARG B O 1
ATOM 4065 N N . GLY B 1 210 ? 16.145 27.799 -18.945 1.00 13.30 1210 GLY B N 1
ATOM 4066 C CA . GLY B 1 210 ? 17.435 28.077 -19.541 1.00 13.37 1210 GLY B CA 1
ATOM 4067 C C . GLY B 1 210 ? 17.706 29.540 -19.843 1.00 12.37 1210 GLY B C 1
ATOM 4068 O O . GLY B 1 210 ? 18.516 29.840 -20.718 1.00 13.77 1210 GLY B O 1
ATOM 4069 N N . VAL B 1 211 ? 17.052 30.439 -19.121 1.00 12.19 1211 VAL B N 1
ATOM 4070 C CA . VAL B 1 211 ? 17.292 31.861 -19.293 1.00 12.68 1211 VAL B CA 1
ATOM 4071 C C . VAL B 1 211 ? 18.675 32.195 -18.722 1.00 12.74 1211 VAL B C 1
ATOM 4072 O O . VAL B 1 211 ? 19.358 33.106 -19.207 1.00 14.42 1211 VAL B O 1
ATOM 4076 N N . ILE B 1 212 ? 19.072 31.459 -17.673 1.00 13.08 1212 ILE B N 1
ATOM 4077 C CA . ILE B 1 212 ? 20.388 31.661 -17.039 1.00 13.32 1212 ILE B CA 1
ATOM 4078 C C . ILE B 1 212 ? 21.063 30.307 -16.868 1.00 13.13 1212 ILE B C 1
ATOM 4079 O O . ILE B 1 212 ? 20.418 29.269 -16.956 1.00 15.00 1212 ILE B O 1
ATOM 4084 N N . ASP B 1 213 ? 22.368 30.330 -16.607 1.00 13.72 1213 ASP B N 1
ATOM 4085 C CA . ASP B 1 213 ? 23.147 29.106 -16.425 1.00 14.00 1213 ASP B CA 1
ATOM 4086 C C . ASP B 1 213 ? 23.322 28.722 -14.952 1.00 13.06 1213 ASP B C 1
ATOM 4087 O O . ASP B 1 213 ? 23.471 27.546 -14.623 1.00 14.26 1213 ASP B O 1
ATOM 4092 N N . ALA B 1 214 ? 23.304 29.741 -14.106 1.00 14.09 1214 ALA B N 1
ATOM 4093 C CA . ALA B 1 214 ? 23.516 29.539 -12.680 1.00 13.93 1214 ALA B CA 1
ATOM 4094 C C . ALA B 1 214 ? 22.882 30.677 -11.901 1.00 12.33 1214 ALA B C 1
ATOM 4095 O O . ALA B 1 214 ? 22.585 31.742 -12.450 1.00 12.95 1214 ALA B O 1
ATOM 4097 N N . ALA B 1 215 ? 22.687 30.455 -10.599 1.00 12.35 1215 ALA B N 1
ATOM 4098 C CA . ALA B 1 215 ? 22.100 31.480 -9.754 1.00 11.87 1215 ALA B CA 1
ATOM 4099 C C . ALA B 1 215 ? 22.537 31.406 -8.316 1.00 13.36 1215 ALA B C 1
ATOM 4100 O O . ALA B 1 215 ? 22.636 30.329 -7.725 1.00 13.80 1215 ALA B O 1
ATOM 4102 N N . ASP B 1 216 ? 22.840 32.573 -7.794 1.00 12.73 1216 ASP B N 1
ATOM 4103 C CA . ASP B 1 216 ? 23.060 32.684 -6.384 1.00 13.14 1216 ASP B CA 1
ATOM 4104 C C . ASP B 1 216 ? 21.686 33.113 -5.869 1.00 14.28 1216 ASP B C 1
ATOM 4105 O O . ASP B 1 216 ? 20.896 33.728 -6.593 1.00 14.61 1216 ASP B O 1
ATOM 4110 N N . PHE B 1 217 ? 21.345 32.701 -4.659 1.00 13.48 1217 PHE B N 1
ATOM 4111 C CA . PHE B 1 217 ? 20.174 33.293 -4.039 1.00 12.09 1217 PHE B CA 1
ATOM 4112 C C . PHE B 1 217 ? 20.516 33.345 -2.560 1.00 13.49 1217 PHE B C 1
ATOM 4113 O O . PHE B 1 217 ? 21.318 34.191 -2.158 1.00 12.52 1217 PHE B O 1
ATOM 4121 N N . VAL B 1 218 ? 19.960 32.468 -1.743 1.00 12.13 1218 VAL B N 1
ATOM 4122 C CA . VAL B 1 218 ? 20.332 32.510 -0.336 1.00 11.56 1218 VAL B CA 1
ATOM 4123 C C . VAL B 1 218 ? 21.011 31.217 0.068 1.00 9.75 1218 VAL B C 1
ATOM 4124 O O . VAL B 1 218 ? 21.810 30.678 -0.701 1.00 11.28 1218 VAL B O 1
ATOM 4128 N N . GLY B 1 219 ? 20.756 30.750 1.287 1.00 9.79 1219 GLY B N 1
ATOM 4129 C CA . GLY B 1 219 ? 21.350 29.514 1.768 1.00 12.07 1219 GLY B CA 1
ATOM 4130 C C . GLY B 1 219 ? 20.669 28.240 1.287 1.00 11.30 1219 GLY B C 1
ATOM 4131 O O . GLY B 1 219 ? 19.635 28.274 0.576 1.00 12.62 1219 GLY B O 1
ATOM 4132 N N . PRO B 1 220 ? 21.155 27.085 1.735 1.00 11.30 1220 PRO B N 1
ATOM 4133 C CA . PRO B 1 220 ? 20.560 25.830 1.273 1.00 11.08 1220 PRO B CA 1
ATOM 4134 C C . PRO B 1 220 ? 19.106 25.519 1.515 1.00 11.72 1220 PRO B C 1
ATOM 4135 O O . PRO B 1 220 ? 18.436 25.002 0.611 1.00 12.52 1220 PRO B O 1
ATOM 4139 N N . ALA B 1 221 ? 18.592 25.827 2.703 1.00 10.93 1221 ALA B N 1
ATOM 4140 C CA . ALA B 1 221 ? 17.202 25.458 2.999 1.00 11.55 1221 ALA B CA 1
ATOM 4141 C C . ALA B 1 221 ? 16.189 26.213 2.164 1.00 12.20 1221 ALA B C 1
ATOM 4142 O O . ALA B 1 221 ? 15.298 25.592 1.572 1.00 13.39 1221 ALA B O 1
ATOM 4144 N N . VAL B 1 222 ? 16.284 27.537 2.130 1.00 11.54 1222 VAL B N 1
ATOM 4145 C CA . VAL B 1 222 ? 15.304 28.283 1.341 1.00 11.50 1222 VAL B CA 1
ATOM 4146 C C . VAL B 1 222 ? 15.468 28.002 -0.150 1.00 12.34 1222 VAL B C 1
ATOM 4147 O O . VAL B 1 222 ? 14.469 27.886 -0.873 1.00 13.81 1222 VAL B O 1
ATOM 4151 N N . ASN B 1 223 ? 16.694 27.867 -0.634 1.00 11.54 1223 ASN B N 1
ATOM 4152 C CA . ASN B 1 223 ? 16.876 27.563 -2.056 1.00 10.32 1223 ASN B CA 1
ATOM 4153 C C . ASN B 1 223 ? 16.195 26.210 -2.367 1.00 12.64 1223 ASN B C 1
ATOM 4154 O O . ASN B 1 223 ? 15.678 26.002 -3.484 1.00 13.72 1223 ASN B O 1
ATOM 4159 N N . TYR B 1 224 ? 16.180 25.288 -1.401 1.00 12.35 1224 TYR B N 1
ATOM 4160 C CA . TYR B 1 224 ? 15.518 23.986 -1.613 1.00 11.43 1224 TYR B CA 1
ATOM 4161 C C . TYR B 1 224 ? 13.983 24.168 -1.599 1.00 13.84 1224 TYR B C 1
ATOM 4162 O O . TYR B 1 224 ? 13.273 23.554 -2.424 1.00 14.75 1224 TYR B O 1
ATOM 4171 N N . ASN B 1 225 ? 13.478 25.006 -0.687 1.00 14.17 1225 ASN B N 1
ATOM 4172 C CA . ASN B 1 225 ? 12.043 25.301 -0.607 1.00 14.88 1225 ASN B CA 1
ATOM 4173 C C . ASN B 1 225 ? 11.621 25.807 -2.005 1.00 15.72 1225 ASN B C 1
ATOM 4174 O O . ASN B 1 225 ? 10.516 25.520 -2.470 1.00 16.20 1225 ASN B O 1
ATOM 4179 N N . LEU B 1 226 ? 12.490 26.593 -2.647 1.00 13.80 1226 LEU B N 1
ATOM 4180 C CA . LEU B 1 226 ? 12.167 27.176 -3.951 1.00 13.04 1226 LEU B CA 1
ATOM 4181 C C . LEU B 1 226 ? 12.395 26.201 -5.102 1.00 12.72 1226 LEU B C 1
ATOM 4182 O O . LEU B 1 226 ? 12.150 26.552 -6.262 1.00 14.40 1226 LEU B O 1
ATOM 4187 N N . GLY B 1 227 ? 12.871 24.998 -4.788 1.00 12.51 1227 GLY B N 1
ATOM 4188 C CA . GLY B 1 227 ? 13.043 23.947 -5.779 1.00 13.39 1227 GLY B CA 1
ATOM 4189 C C . GLY B 1 227 ? 14.237 23.940 -6.687 1.00 14.53 1227 GLY B C 1
ATOM 4190 O O . GLY B 1 227 ? 14.234 23.215 -7.698 1.00 15.22 1227 GLY B O 1
ATOM 4191 N N . PHE B 1 228 ? 15.288 24.682 -6.340 1.00 13.81 1228 PHE B N 1
ATOM 4192 C CA . PHE B 1 228 ? 16.451 24.746 -7.232 1.00 12.38 1228 PHE B CA 1
ATOM 4193 C C . PHE B 1 228 ? 17.099 23.399 -7.545 1.00 12.20 1228 PHE B C 1
ATOM 4194 O O . PHE B 1 228 ? 17.693 23.228 -8.616 1.00 13.91 1228 PHE B O 1
ATOM 4202 N N . HIS B 1 229 ? 17.005 22.444 -6.620 1.00 13.20 1229 HIS B N 1
ATOM 4203 C CA . HIS B 1 229 ? 17.592 21.120 -6.833 1.00 14.04 1229 HIS B CA 1
ATOM 4204 C C . HIS B 1 229 ? 16.955 20.372 -8.015 1.00 15.11 1229 HIS B C 1
ATOM 4205 O O . HIS B 1 229 ? 17.559 19.453 -8.564 1.00 16.93 1229 HIS B O 1
ATOM 4212 N N . GLN B 1 230 ? 15.735 20.746 -8.381 1.00 14.59 1230 GLN B N 1
ATOM 4213 C CA . GLN B 1 230 ? 15.066 20.066 -9.504 1.00 14.82 1230 GLN B CA 1
ATOM 4214 C C . GLN B 1 230 ? 15.588 20.546 -10.850 1.00 15.96 1230 GLN B C 1
ATOM 4215 O O . GLN B 1 230 ? 15.582 19.792 -11.825 1.00 17.28 1230 GLN B O 1
ATOM 4221 N N . VAL B 1 231 ? 16.051 21.792 -10.892 1.00 16.36 1231 VAL B N 1
ATOM 4222 C CA . VAL B 1 231 ? 16.487 22.416 -12.138 1.00 16.70 1231 VAL B CA 1
ATOM 4223 C C . VAL B 1 231 ? 17.971 22.774 -12.273 1.00 17.25 1231 VAL B C 1
ATOM 4224 O O . VAL B 1 231 ? 18.368 23.439 -13.232 1.00 20.57 1231 VAL B O 1
ATOM 4228 N N . ALA B 1 232 ? 18.782 22.343 -11.301 1.00 15.05 1232 ALA B N 1
ATOM 4229 C CA . ALA B 1 232 ? 20.226 22.567 -11.341 1.00 14.95 1232 ALA B CA 1
ATOM 4230 C C . ALA B 1 232 ? 20.806 21.455 -10.482 1.00 16.51 1232 ALA B C 1
ATOM 4231 O O . ALA B 1 232 ? 20.458 21.334 -9.303 1.00 16.50 1232 ALA B O 1
ATOM 4233 N N . LYS B 1 233 ? 21.702 20.653 -11.054 1.00 17.16 1233 LYS B N 1
ATOM 4234 C CA . LYS B 1 233 ? 22.250 19.536 -10.311 1.00 16.36 1233 LYS B CA 1
ATOM 4235 C C . LYS B 1 233 ? 23.619 19.772 -9.690 1.00 16.24 1233 LYS B C 1
ATOM 4236 O O . LYS B 1 233 ? 24.283 18.831 -9.250 1.00 17.78 1233 LYS B O 1
ATOM 4242 N N . TYR B 1 234 ? 24.026 21.036 -9.620 1.00 15.75 1234 TYR B N 1
ATOM 4243 C CA . TYR B 1 234 ? 25.298 21.371 -8.997 1.00 15.41 1234 TYR B CA 1
ATOM 4244 C C . TYR B 1 234 ? 25.140 22.553 -8.049 1.00 16.27 1234 TYR B C 1
ATOM 4245 O O . TYR B 1 234 ? 24.334 23.443 -8.287 1.00 16.20 1234 TYR B O 1
ATOM 4254 N N . ILE B 1 235 ? 25.906 22.529 -6.959 1.00 15.03 1235 ILE B N 1
ATOM 4255 C CA . ILE B 1 235 ? 25.953 23.644 -6.005 1.00 15.93 1235 ILE B CA 1
ATOM 4256 C C . ILE B 1 235 ? 27.429 24.007 -6.048 1.00 15.68 1235 ILE B C 1
ATOM 4257 O O . ILE B 1 235 ? 28.299 23.116 -6.036 1.00 16.77 1235 ILE B O 1
ATOM 4262 N N . ILE B 1 236 ? 27.715 25.296 -6.157 1.00 13.82 1236 ILE B N 1
ATOM 4263 C CA . ILE B 1 236 ? 29.089 25.781 -6.238 1.00 14.75 1236 ILE B CA 1
ATOM 4264 C C . ILE B 1 236 ? 29.373 26.558 -4.955 1.00 16.37 1236 ILE B C 1
ATOM 4265 O O . ILE B 1 236 ? 28.665 27.511 -4.640 1.00 15.67 1236 ILE B O 1
ATOM 4270 N N . MET B 1 237 ? 30.395 26.126 -4.211 1.00 16.23 1237 MET B N 1
ATOM 4271 C CA . MET B 1 237 ? 30.776 26.779 -2.956 1.00 16.68 1237 MET B CA 1
ATOM 4272 C C . MET B 1 237 ? 32.278 27.021 -2.947 1.00 17.77 1237 MET B C 1
ATOM 4273 O O . MET B 1 237 ? 33.019 26.449 -3.749 1.00 17.62 1237 MET B O 1
ATOM 4278 N N . GLY B 1 238 ? 32.729 27.890 -2.047 1.00 16.61 1238 GLY B N 1
ATOM 4279 C CA . GLY B 1 238 ? 34.158 28.109 -1.928 1.00 16.35 1238 GLY B CA 1
ATOM 4280 C C . GLY B 1 238 ? 34.763 26.920 -1.191 1.00 17.92 1238 GLY B C 1
ATOM 4281 O O . GLY B 1 238 ? 34.062 25.969 -0.824 1.00 18.01 1238 GLY B O 1
ATOM 4282 N N . PRO B 1 239 ? 36.083 26.937 -0.969 1.00 17.98 1239 PRO B N 1
ATOM 4283 C CA . PRO B 1 239 ? 36.747 25.839 -0.264 1.00 20.40 1239 PRO B CA 1
ATOM 4284 C C . PRO B 1 239 ? 36.304 25.842 1.195 1.00 22.37 1239 PRO B C 1
ATOM 4285 O O . PRO B 1 239 ? 35.671 26.794 1.657 1.00 20.65 1239 PRO B O 1
ATOM 4289 N N . PRO B 1 240 ? 36.607 24.767 1.936 1.00 23.07 1240 PRO B N 1
ATOM 4290 C CA . PRO B 1 240 ? 36.212 24.714 3.351 1.00 23.19 1240 PRO B CA 1
ATOM 4291 C C . PRO B 1 240 ? 36.705 25.938 4.137 1.00 22.53 1240 PRO B C 1
ATOM 4292 O O . PRO B 1 240 ? 36.055 26.383 5.081 1.00 23.21 1240 PRO B O 1
ATOM 4296 N N . GLU B 1 241 ? 37.852 26.481 3.735 1.00 21.27 1241 GLU B N 1
ATOM 4297 C CA . GLU B 1 241 ? 38.438 27.649 4.394 1.00 23.59 1241 GLU B CA 1
ATOM 4298 C C . GLU B 1 241 ? 37.687 28.962 4.121 1.00 22.61 1241 GLU B C 1
ATOM 4299 O O . GLU B 1 241 ? 37.744 29.913 4.917 1.00 22.87 1241 GLU B O 1
ATOM 4305 N N . THR B 1 242 ? 37.003 29.024 2.980 1.00 20.49 1242 THR B N 1
ATOM 4306 C CA . THR B 1 242 ? 36.260 30.218 2.584 1.00 19.23 1242 THR B CA 1
ATOM 4307 C C . THR B 1 242 ? 35.024 29.696 1.862 1.00 18.01 1242 THR B C 1
ATOM 4308 O O . THR B 1 242 ? 34.921 29.830 0.637 1.00 16.70 1242 THR B O 1
ATOM 4312 N N . PRO B 1 243 ? 34.059 29.127 2.604 1.00 17.82 1243 PRO B N 1
ATOM 4313 C CA . PRO B 1 243 ? 32.847 28.575 1.975 1.00 16.73 1243 PRO B CA 1
ATOM 4314 C C . PRO B 1 243 ? 31.983 29.509 1.149 1.00 14.33 1243 PRO B C 1
ATOM 4315 O O . PRO B 1 243 ? 31.372 29.076 0.166 1.00 14.98 1243 PRO B O 1
ATOM 4319 N N . ALA B 1 244 ? 31.919 30.767 1.547 1.00 13.85 1244 ALA B N 1
ATOM 4320 C CA . ALA B 1 244 ? 31.141 31.759 0.817 1.00 12.02 1244 ALA B CA 1
ATOM 4321 C C . ALA B 1 244 ? 32.088 32.862 0.391 1.00 13.89 1244 ALA B C 1
ATOM 4322 O O . ALA B 1 244 ? 32.579 33.644 1.213 1.00 15.45 1244 ALA B O 1
ATOM 4324 N N . ILE B 1 245 ? 32.339 32.930 -0.908 1.00 12.72 1245 ILE B N 1
ATOM 4325 C CA . ILE B 1 245 ? 33.253 33.926 -1.433 1.00 13.29 1245 ILE B CA 1
ATOM 4326 C C . ILE B 1 245 ? 32.571 35.272 -1.601 1.00 12.57 1245 ILE B C 1
ATOM 4327 O O . ILE B 1 245 ? 33.146 36.313 -1.312 1.00 15.32 1245 ILE B O 1
ATOM 4332 N N . HIS B 1 246 ? 31.304 35.255 -2.021 1.00 11.98 1246 HIS B N 1
ATOM 4333 C CA . HIS B 1 246 ? 30.630 36.499 -2.333 1.00 12.49 1246 HIS B CA 1
ATOM 4334 C C . HIS B 1 246 ? 29.736 37.137 -1.287 1.00 11.57 1246 HIS B C 1
ATOM 4335 O O . HIS B 1 246 ? 29.748 38.355 -1.117 1.00 12.17 1246 HIS B O 1
ATOM 4342 N N . GLN B 1 247 ? 28.938 36.312 -0.617 1.00 11.29 1247 GLN B N 1
ATOM 4343 C CA . GLN B 1 247 ? 28.008 36.804 0.387 1.00 11.06 1247 GLN B CA 1
ATOM 4344 C C . GLN B 1 247 ? 28.020 35.912 1.626 1.00 10.11 1247 GLN B C 1
ATOM 4345 O O . GLN B 1 247 ? 27.149 35.043 1.818 1.00 10.96 1247 GLN B O 1
ATOM 4351 N N . PRO B 1 248 ? 29.010 36.122 2.499 1.00 10.22 1248 PRO B N 1
ATOM 4352 C CA . PRO B 1 248 ? 29.102 35.318 3.719 1.00 10.20 1248 PRO B CA 1
ATOM 4353 C C . PRO B 1 248 ? 28.126 35.721 4.826 1.00 9.16 1248 PRO B C 1
ATOM 4354 O O . PRO B 1 248 ? 27.808 34.906 5.687 1.00 9.43 1248 PRO B O 1
ATOM 4358 N N . VAL B 1 249 ? 27.668 36.961 4.799 1.00 9.42 1249 VAL B N 1
ATOM 4359 C CA . VAL B 1 249 ? 26.748 37.478 5.820 1.00 10.34 1249 VAL B CA 1
ATOM 4360 C C . VAL B 1 249 ? 25.751 38.361 5.074 1.00 8.62 1249 VAL B C 1
ATOM 4361 O O . VAL B 1 249 ? 25.905 39.586 4.963 1.00 9.71 1249 VAL B O 1
ATOM 4365 N N . ASP B 1 250 ? 24.703 37.695 4.600 1.00 10.83 1250 ASP B N 1
ATOM 4366 C CA . ASP B 1 250 ? 23.666 38.295 3.748 1.00 10.89 1250 ASP B CA 1
ATOM 4367 C C . ASP B 1 250 ? 22.559 38.867 4.630 1.00 8.67 1250 ASP B C 1
ATOM 4368 O O . ASP B 1 250 ? 21.539 38.224 4.881 1.00 11.19 1250 ASP B O 1
ATOM 4373 N N . LEU B 1 251 ? 22.753 40.102 5.068 1.00 8.80 1251 LEU B N 1
ATOM 4374 C CA . LEU B 1 251 ? 21.831 40.724 6.006 1.00 10.18 1251 LEU B CA 1
ATOM 4375 C C . LEU B 1 251 ? 20.504 41.213 5.474 1.00 10.72 1251 LEU B C 1
ATOM 4376 O O . LEU B 1 251 ? 20.412 41.709 4.342 1.00 11.17 1251 LEU B O 1
ATOM 4381 N N . MET B 1 252 ? 19.474 41.023 6.289 1.00 10.20 1252 MET B N 1
ATOM 4382 C CA . MET B 1 252 ? 18.177 41.616 5.969 1.00 10.66 1252 MET B CA 1
ATOM 4383 C C . MET B 1 252 ? 18.073 42.809 6.932 1.00 11.96 1252 MET B C 1
ATOM 4384 O O . MET B 1 252 ? 19.045 43.156 7.629 1.00 11.03 1252 MET B O 1
ATOM 4389 N N . ASP B 1 253 ? 16.926 43.494 6.948 1.00 10.68 1253 ASP B N 1
ATOM 4390 C CA . ASP B 1 253 ? 16.733 44.582 7.893 1.00 10.17 1253 ASP B CA 1
ATOM 4391 C C . ASP B 1 253 ? 15.256 44.861 8.014 1.00 11.14 1253 ASP B C 1
ATOM 4392 O O . ASP B 1 253 ? 14.461 44.200 7.357 1.00 12.78 1253 ASP B O 1
ATOM 4397 N N . PHE B 1 254 ? 14.909 45.769 8.918 1.00 11.40 1254 PHE B N 1
ATOM 4398 C CA . PHE B 1 254 ? 13.543 46.323 8.942 1.00 11.87 1254 PHE B CA 1
ATOM 4399 C C . PHE B 1 254 ? 13.748 47.815 8.696 1.00 12.71 1254 PHE B C 1
ATOM 4400 O O . PHE B 1 254 ? 14.577 48.446 9.346 1.00 13.14 1254 PHE B O 1
ATOM 4408 N N . THR B 1 255 ? 13.014 48.350 7.724 1.00 12.58 1255 THR B N 1
ATOM 4409 C CA . THR B 1 255 ? 13.059 49.759 7.369 1.00 13.78 1255 THR B CA 1
ATOM 4410 C C . THR B 1 255 ? 11.604 50.202 7.337 1.00 14.36 1255 THR B C 1
ATOM 4411 O O . THR B 1 255 ? 10.775 49.573 6.667 1.00 14.13 1255 THR B O 1
ATOM 4415 N N . ILE B 1 256 ? 11.307 51.269 8.075 1.00 14.26 1256 ILE B N 1
ATOM 4416 C CA . ILE B 1 256 ? 9.943 51.792 8.213 1.00 15.42 1256 ILE B CA 1
ATOM 4417 C C . ILE B 1 256 ? 9.793 53.183 7.582 1.00 16.75 1256 ILE 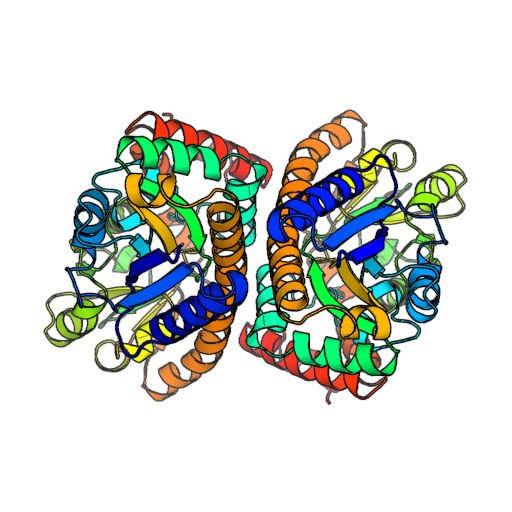B C 1
ATOM 4418 O O . ILE B 1 256 ? 10.740 53.974 7.538 1.00 15.26 1256 ILE B O 1
ATOM 4423 N N . ASN B 1 257 ? 8.607 53.466 7.044 1.00 16.63 1257 ASN B N 1
ATOM 4424 C CA . ASN B 1 257 ? 8.342 54.792 6.492 1.00 16.15 1257 ASN B CA 1
ATOM 4425 C C . ASN B 1 257 ? 8.679 55.772 7.634 1.00 15.77 1257 ASN B C 1
ATOM 4426 O O . ASN B 1 257 ? 8.223 55.599 8.767 1.00 15.58 1257 ASN B O 1
ATOM 4431 N N . LEU B 1 258 ? 9.477 56.802 7.341 1.00 16.68 1258 LEU B N 1
ATOM 4432 C CA . LEU B 1 258 ? 9.905 57.710 8.398 1.00 17.40 1258 LEU B CA 1
ATOM 4433 C C . LEU B 1 258 ? 8.777 58.426 9.137 1.00 19.19 1258 LEU B C 1
ATOM 4434 O O . LEU B 1 258 ? 8.842 58.603 10.353 1.00 18.19 1258 LEU B O 1
ATOM 4439 N N . ASN B 1 259 ? 7.736 58.837 8.418 1.00 19.65 1259 ASN B N 1
ATOM 4440 C CA . ASN B 1 259 ? 6.629 59.501 9.099 1.00 20.88 1259 ASN B CA 1
ATOM 4441 C C . ASN B 1 259 ? 5.855 58.533 9.985 1.00 20.36 1259 ASN B C 1
ATOM 4442 O O . ASN B 1 259 ? 5.456 58.888 11.090 1.00 21.22 1259 ASN B O 1
ATOM 4447 N N . ARG B 1 260 ? 5.639 57.303 9.519 1.00 19.80 1260 ARG B N 1
ATOM 4448 C CA . ARG B 1 260 ? 4.937 56.340 10.360 1.00 21.27 1260 ARG B CA 1
ATOM 4449 C C . ARG B 1 260 ? 5.785 56.117 11.608 1.00 19.02 1260 ARG B C 1
ATOM 4450 O O . ARG B 1 260 ? 5.263 56.002 12.712 1.00 18.65 1260 ARG B O 1
ATOM 4458 N N . TRP B 1 261 ? 7.105 56.042 11.421 1.00 19.70 1261 TRP B N 1
ATOM 4459 C CA . TRP B 1 261 ? 8.008 55.826 12.555 1.00 18.29 1261 TRP B CA 1
ATOM 4460 C C . TRP B 1 261 ? 7.909 56.948 13.585 1.00 17.47 1261 TRP B C 1
ATOM 4461 O O . TRP B 1 261 ? 7.715 56.711 14.782 1.00 17.27 1261 TRP B O 1
ATOM 4472 N N . ARG B 1 262 ? 8.038 58.179 13.102 1.00 18.73 1262 ARG B N 1
ATOM 4473 C CA . ARG B 1 262 ? 7.986 59.345 13.974 1.00 21.43 1262 ARG B CA 1
ATOM 4474 C C . ARG B 1 262 ? 6.642 59.515 14.674 1.00 22.74 1262 ARG B C 1
ATOM 4475 O O . ARG B 1 262 ? 6.571 60.117 15.737 1.00 24.66 1262 ARG B O 1
ATOM 4483 N N . SER B 1 263 ? 5.591 58.936 14.104 1.00 22.93 1263 SER B N 1
ATOM 4484 C CA . SER B 1 263 ? 4.257 59.015 14.698 1.00 23.47 1263 SER B CA 1
ATOM 4485 C C . SER B 1 263 ? 4.079 58.024 15.837 1.00 24.46 1263 SER B C 1
ATOM 4486 O O . SER B 1 263 ? 3.182 58.164 16.668 1.00 24.20 1263 SER B O 1
ATOM 4489 N N . LEU B 1 264 ? 4.942 57.013 15.885 1.00 21.78 1264 LEU B N 1
ATOM 4490 C CA . LEU B 1 264 ? 4.846 56.014 16.924 1.00 21.07 1264 LEU B CA 1
ATOM 4491 C C . LEU B 1 264 ? 5.432 56.537 18.233 1.00 19.48 1264 LEU B C 1
ATOM 4492 O O . LEU B 1 264 ? 6.518 57.113 18.241 1.00 20.05 1264 LEU B O 1
ATOM 4497 N N . PRO B 1 265 ? 4.721 56.347 19.357 1.00 19.90 1265 PRO B N 1
ATOM 4498 C CA . PRO B 1 265 ? 5.215 56.808 20.661 1.00 20.21 1265 PRO B CA 1
ATOM 4499 C C . PRO B 1 265 ? 6.615 56.231 20.928 1.00 20.44 1265 PRO B C 1
ATOM 4500 O O . PRO B 1 265 ? 6.888 55.076 20.584 1.00 19.80 1265 PRO B O 1
ATOM 4504 N N . LYS B 1 266 ? 7.477 57.016 21.563 1.00 19.20 1266 LYS B N 1
ATOM 4505 C CA . LYS B 1 266 ? 8.836 56.565 21.826 1.00 19.62 1266 LYS B CA 1
ATOM 4506 C C . LYS B 1 266 ? 8.940 55.213 22.530 1.00 20.44 1266 LYS B C 1
ATOM 4507 O O . LYS B 1 266 ? 9.782 54.396 22.154 1.00 18.49 1266 LYS B O 1
ATOM 4513 N N . PRO B 1 267 ? 8.105 54.952 23.558 1.00 19.12 1267 PRO B N 1
ATOM 4514 C CA . PRO B 1 267 ? 8.203 53.646 24.229 1.00 18.62 1267 PRO B CA 1
ATOM 4515 C C . PRO B 1 267 ? 8.011 52.484 23.237 1.00 19.60 1267 PRO B C 1
ATOM 4516 O O . PRO B 1 267 ? 8.694 51.454 23.329 1.00 18.99 1267 PRO B O 1
ATOM 4520 N N . LEU B 1 268 ? 7.091 52.644 22.292 1.00 16.97 1268 LEU B N 1
ATOM 4521 C CA . LEU B 1 268 ? 6.839 51.599 21.296 1.00 17.95 1268 LEU B CA 1
ATOM 4522 C C . LEU B 1 268 ? 7.953 51.557 20.250 1.00 16.85 1268 LEU B C 1
ATOM 4523 O O . LEU B 1 268 ? 8.296 50.483 19.724 1.00 16.55 1268 LEU B O 1
ATOM 4528 N N . GLN B 1 269 ? 8.534 52.711 19.940 1.00 15.81 1269 GLN B N 1
ATOM 4529 C CA . GLN B 1 269 ? 9.664 52.739 19.009 1.00 16.07 1269 GLN B CA 1
ATOM 4530 C C . GLN B 1 269 ? 10.786 51.894 19.617 1.00 16.12 1269 GLN B C 1
ATOM 4531 O O . GLN B 1 269 ? 11.397 51.059 18.935 1.00 15.46 1269 GLN B O 1
ATOM 4537 N N . GLU B 1 270 ? 11.082 52.140 20.890 1.00 16.58 1270 GLU B N 1
ATOM 4538 C CA . GLU B 1 270 ? 12.157 51.403 21.551 1.00 15.08 1270 GLU B CA 1
ATOM 4539 C C . GLU B 1 270 ? 11.829 49.928 21.658 1.00 15.35 1270 GLU B C 1
ATOM 4540 O O . GLU B 1 270 ? 12.706 49.069 21.498 1.00 14.23 1270 GLU B O 1
ATOM 4546 N N . ARG B 1 271 ? 10.568 49.605 21.918 1.00 14.30 1271 ARG B N 1
ATOM 4547 C CA . ARG B 1 271 ? 10.214 48.193 21.983 1.00 15.05 1271 ARG B CA 1
ATOM 4548 C C . ARG B 1 271 ? 10.347 47.509 20.618 1.00 15.01 1271 ARG B C 1
ATOM 4549 O O . ARG B 1 271 ? 10.745 46.345 20.540 1.00 14.36 1271 ARG B O 1
ATOM 4557 N N . PHE B 1 272 ? 10.044 48.219 19.537 1.00 13.85 1272 PHE B N 1
ATOM 4558 C CA . PHE B 1 272 ? 10.171 47.620 18.215 1.00 14.15 1272 PHE B CA 1
ATOM 4559 C C . PHE B 1 272 ? 11.665 47.422 17.883 1.00 12.80 1272 PHE B C 1
ATOM 4560 O O . PHE B 1 272 ? 12.053 46.442 17.243 1.00 12.69 1272 PHE B O 1
ATOM 4568 N N . ILE B 1 273 ? 12.502 48.361 18.301 1.00 13.52 1273 ILE B N 1
ATOM 4569 C CA . ILE B 1 273 ? 13.935 48.205 18.055 1.00 12.69 1273 ILE B CA 1
ATOM 4570 C C . ILE B 1 273 ? 14.427 46.944 18.775 1.00 12.82 1273 ILE B C 1
ATOM 4571 O O . ILE B 1 273 ? 15.142 46.130 18.192 1.00 11.94 1273 ILE B O 1
ATOM 4576 N N . ALA B 1 274 ? 14.055 46.774 20.030 1.00 11.37 1274 ALA B N 1
ATOM 4577 C CA . ALA B 1 274 ? 14.458 45.578 20.760 1.00 10.85 1274 ALA B CA 1
ATOM 4578 C C . ALA B 1 274 ? 13.890 44.331 20.096 1.00 12.17 1274 ALA B C 1
ATOM 4579 O O . ALA B 1 274 ? 14.585 43.311 19.962 1.00 12.55 1274 ALA B O 1
ATOM 4581 N N . ALA B 1 275 ? 12.623 44.383 19.678 1.00 12.24 1275 ALA B N 1
ATOM 4582 C CA . ALA B 1 275 ? 12.017 43.221 19.030 1.00 11.66 1275 ALA B CA 1
ATOM 4583 C C . ALA B 1 275 ? 12.782 42.831 17.761 1.00 10.16 1275 ALA B C 1
ATOM 4584 O O . ALA B 1 275 ? 13.023 41.645 17.515 1.00 11.86 1275 ALA B O 1
ATOM 4586 N N . VAL B 1 276 ? 13.176 43.811 16.948 1.00 10.86 1276 VAL B N 1
ATOM 4587 C CA . VAL B 1 276 ? 13.919 43.488 15.745 1.00 10.77 1276 VAL B CA 1
ATOM 4588 C C . VAL B 1 276 ? 15.296 42.912 16.074 1.00 10.08 1276 VAL B C 1
ATOM 4589 O O . VAL B 1 276 ? 15.749 41.980 15.399 1.00 10.98 1276 VAL B O 1
ATOM 4593 N N . HIS B 1 277 ? 15.950 43.421 17.120 1.00 10.77 1277 HIS B N 1
ATOM 4594 C CA . HIS B 1 277 ? 17.274 42.884 17.453 1.00 9.83 1277 HIS B CA 1
ATOM 4595 C C . HIS B 1 277 ? 17.170 41.438 17.983 1.00 11.61 1277 HIS B C 1
ATOM 4596 O O . HIS B 1 277 ? 17.995 40.581 17.659 1.00 9.79 1277 HIS B O 1
ATOM 4603 N N . GLU B 1 278 ? 16.150 41.164 18.789 1.00 11.00 1278 GLU B N 1
ATOM 4604 C CA . GLU B 1 278 ? 15.913 39.798 19.267 1.00 10.73 1278 GLU B CA 1
ATOM 4605 C C . GLU B 1 278 ? 15.616 38.911 18.031 1.00 11.42 1278 GLU B C 1
ATOM 4606 O O . GLU B 1 278 ? 16.204 37.844 17.856 1.00 11.06 1278 GLU B O 1
ATOM 4612 N N . TYR B 1 279 ? 14.726 39.376 17.157 1.00 10.15 1279 TYR B N 1
ATOM 4613 C CA . TYR B 1 279 ? 14.377 38.618 15.970 1.00 9.37 1279 TYR B CA 1
ATOM 4614 C C . TYR B 1 279 ? 15.551 38.329 15.049 1.00 9.55 1279 TYR B C 1
ATOM 4615 O O . TYR B 1 279 ? 15.616 37.284 14.422 1.00 10.31 1279 TYR B O 1
ATOM 4624 N N . SER B 1 280 ? 16.484 39.271 14.962 1.00 9.87 1280 SER B N 1
ATOM 4625 C CA . SER B 1 280 ? 17.636 39.071 14.108 1.00 9.42 1280 SER B CA 1
ATOM 4626 C C . SER B 1 280 ? 18.268 37.711 14.361 1.00 8.98 1280 SER B C 1
ATOM 4627 O O . SER B 1 280 ? 18.568 36.958 13.420 1.00 9.93 1280 SER B O 1
ATOM 4630 N N . TRP B 1 281 ? 18.441 37.385 15.647 1.00 9.64 1281 TRP B N 1
ATOM 4631 C CA . TRP B 1 281 ? 19.086 36.135 16.001 1.00 8.75 1281 TRP B CA 1
ATOM 4632 C C . TRP B 1 281 ? 18.152 34.934 16.063 1.00 10.25 1281 TRP B C 1
ATOM 4633 O O . TRP B 1 281 ? 18.569 33.806 15.848 1.00 9.60 1281 TRP B O 1
ATOM 4644 N N . ILE B 1 282 ? 16.874 35.171 16.356 1.00 9.94 1282 ILE B N 1
ATOM 4645 C CA . ILE B 1 282 ? 15.899 34.068 16.318 1.00 10.10 1282 ILE B CA 1
ATOM 4646 C C . ILE B 1 282 ? 15.765 33.647 14.822 1.00 9.88 1282 ILE B C 1
ATOM 4647 O O . ILE B 1 282 ? 15.715 32.461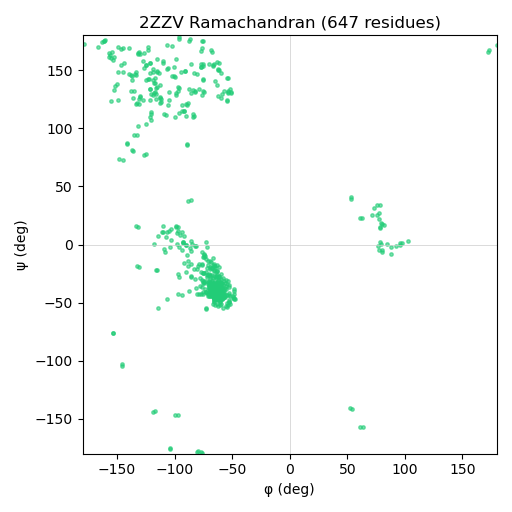 14.506 1.00 10.93 1282 ILE B O 1
ATOM 4652 N N . HIS B 1 283 ? 15.698 34.629 13.916 1.00 9.36 1283 HIS B N 1
ATOM 4653 C CA . HIS B 1 283 ? 15.652 34.379 12.474 1.00 9.73 1283 HIS B CA 1
ATOM 4654 C C . HIS B 1 283 ? 16.922 33.619 12.034 1.00 9.95 1283 HIS B C 1
ATOM 4655 O O . HIS B 1 283 ? 16.841 32.578 11.379 1.00 11.27 1283 HIS B O 1
ATOM 4662 N N . TYR B 1 284 ? 18.096 34.141 12.414 1.00 9.04 1284 TYR B N 1
ATOM 4663 C CA . TYR B 1 284 ? 19.366 33.511 12.071 1.00 8.61 1284 TYR B CA 1
ATOM 4664 C C . TYR B 1 284 ? 19.375 32.043 12.529 1.00 8.24 1284 TYR B C 1
ATOM 4665 O O . TYR B 1 284 ? 19.697 31.144 11.762 1.00 9.78 1284 TYR B O 1
ATOM 4674 N N . ALA B 1 285 ? 19.023 31.818 13.790 1.00 8.95 1285 ALA B N 1
ATOM 4675 C CA . ALA B 1 285 ? 19.028 30.456 14.315 1.00 9.52 1285 ALA B CA 1
ATOM 4676 C C . ALA B 1 285 ? 18.053 29.541 13.577 1.00 9.63 1285 ALA B C 1
ATOM 4677 O O . ALA B 1 285 ? 18.376 28.369 13.325 1.00 9.95 1285 ALA B O 1
ATOM 4679 N N . GLY B 1 286 ? 16.867 30.061 13.242 1.00 9.74 1286 GLY B N 1
ATOM 4680 C CA . GLY B 1 286 ? 15.875 29.247 12.539 1.00 10.17 1286 GLY B CA 1
ATOM 4681 C C . GLY B 1 286 ? 16.357 28.852 11.155 1.00 9.97 1286 GLY B C 1
ATOM 4682 O O . GLY B 1 286 ? 16.160 27.720 10.701 1.00 10.06 1286 GLY B O 1
ATOM 4683 N N . ILE B 1 287 ? 16.982 29.799 10.465 1.00 9.41 1287 ILE B N 1
ATOM 4684 C CA . ILE B 1 287 ? 17.541 29.510 9.156 1.00 9.03 1287 ILE B CA 1
ATOM 4685 C C . ILE B 1 287 ? 18.667 28.467 9.271 1.00 9.32 1287 ILE B C 1
ATOM 4686 O O . ILE B 1 287 ? 18.743 27.526 8.470 1.00 10.20 1287 ILE B O 1
ATOM 4691 N N . GLN B 1 288 ? 19.533 28.612 10.276 1.00 10.03 1288 GLN B N 1
ATOM 4692 C CA . GLN B 1 288 ? 20.650 27.673 10.396 1.00 8.80 1288 GLN B CA 1
ATOM 4693 C C . GLN B 1 288 ? 20.179 26.254 10.714 1.00 9.72 1288 GLN B C 1
ATOM 4694 O O . GLN B 1 288 ? 20.759 25.288 10.224 1.00 10.92 1288 GLN B O 1
ATOM 4700 N N . LYS B 1 289 ? 19.118 26.122 11.519 1.00 9.88 1289 LYS B N 1
ATOM 4701 C CA . LYS B 1 289 ? 18.576 24.784 11.813 1.00 9.67 1289 LYS B CA 1
ATOM 4702 C C . LYS B 1 289 ? 18.048 24.176 10.495 1.00 10.06 1289 LYS B C 1
ATOM 4703 O O . LYS B 1 289 ? 18.311 23.019 10.177 1.00 11.33 1289 LYS B O 1
ATOM 4709 N N . ALA B 1 290 ? 17.299 24.974 9.728 1.00 10.97 1290 ALA B N 1
ATOM 4710 C CA . ALA B 1 290 ? 16.760 24.478 8.464 1.00 10.57 1290 ALA B CA 1
ATOM 4711 C C . ALA B 1 290 ? 17.877 24.079 7.516 1.00 11.50 1290 ALA B C 1
ATOM 4712 O O . ALA B 1 290 ? 17.763 23.065 6.807 1.00 12.33 1290 ALA B O 1
ATOM 4714 N N . ASN B 1 291 ? 18.968 24.850 7.498 1.00 11.21 1291 ASN B N 1
ATOM 4715 C CA . ASN B 1 291 ? 20.086 24.530 6.621 1.00 11.30 1291 ASN B CA 1
ATOM 4716 C C . ASN B 1 291 ? 20.667 23.161 6.935 1.00 11.93 1291 ASN B C 1
ATOM 4717 O O . ASN B 1 291 ? 21.022 22.421 6.019 1.00 13.25 1291 ASN B O 1
ATOM 4722 N N . LEU B 1 292 ? 20.799 22.830 8.226 1.00 12.74 1292 LEU B N 1
ATOM 4723 C CA . LEU B 1 292 ? 21.352 21.527 8.602 1.00 13.18 1292 LEU B CA 1
ATOM 4724 C C . LEU B 1 292 ? 20.504 20.401 8.023 1.00 13.85 1292 LEU B C 1
ATOM 4725 O O . LEU B 1 292 ? 21.033 19.388 7.564 1.00 16.68 1292 LEU B O 1
ATOM 4730 N N . GLU B 1 293 ? 19.191 20.598 8.028 1.00 14.15 1293 GLU B N 1
ATOM 4731 C CA . GLU B 1 293 ? 18.256 19.601 7.516 1.00 16.08 1293 GLU B CA 1
ATOM 4732 C C . GLU B 1 293 ? 18.232 19.539 5.994 1.00 16.75 1293 GLU B C 1
ATOM 4733 O O . GLU B 1 293 ? 17.904 18.503 5.412 1.00 19.43 1293 GLU B O 1
ATOM 4739 N N . ALA B 1 294 ? 18.610 20.635 5.338 1.00 16.09 1294 ALA B N 1
ATOM 4740 C CA . ALA B 1 294 ? 18.588 20.674 3.877 1.00 13.99 1294 ALA B CA 1
ATOM 4741 C C . ALA B 1 294 ? 19.707 19.941 3.172 1.00 16.29 1294 ALA B C 1
ATOM 4742 O O . ALA B 1 294 ? 19.490 19.342 2.120 1.00 16.52 1294 ALA B O 1
ATOM 4744 N N . TRP B 1 295 ? 20.915 19.966 3.717 1.00 18.01 1295 TRP B N 1
ATOM 4745 C CA . TRP B 1 295 ? 22.000 19.318 3.013 1.00 19.12 1295 TRP B CA 1
ATOM 4746 C C . TRP B 1 295 ? 21.756 17.866 2.592 1.00 20.43 1295 TRP B C 1
ATOM 4747 O O . TRP B 1 295 ? 22.072 17.482 1.449 1.00 21.59 1295 TRP B O 1
ATOM 4758 N N . PRO B 1 296 ? 21.191 17.034 3.486 1.00 20.48 1296 PRO B N 1
ATOM 4759 C CA . PRO B 1 296 ? 20.936 15.638 3.112 1.00 20.42 1296 PRO B CA 1
ATOM 4760 C C . PRO B 1 296 ? 19.913 15.547 1.981 1.00 21.41 1296 PRO B C 1
ATOM 4761 O O . PRO B 1 296 ? 19.918 14.589 1.202 1.00 22.40 1296 PRO B O 1
ATOM 4765 N N . LYS B 1 297 ? 19.035 16.542 1.881 1.00 19.39 1297 LYS B N 1
ATOM 4766 C CA . LYS B 1 297 ? 18.027 16.522 0.826 1.00 19.83 1297 LYS B CA 1
ATOM 4767 C C . LYS B 1 297 ? 18.641 16.773 -0.539 1.00 20.48 1297 LYS B C 1
ATOM 4768 O O . LYS B 1 297 ? 18.186 16.216 -1.541 1.00 18.26 1297 LYS B O 1
ATOM 4774 N N . TYR B 1 298 ? 19.682 17.596 -0.598 1.00 17.93 1298 TYR B N 1
ATOM 4775 C CA . TYR B 1 298 ? 20.341 17.834 -1.872 1.00 17.60 1298 TYR B CA 1
ATOM 4776 C C . TYR B 1 298 ? 21.005 16.549 -2.352 1.00 20.33 1298 TYR B C 1
ATOM 4777 O O . TYR B 1 298 ? 20.980 16.241 -3.542 1.00 18.51 1298 TYR B O 1
ATOM 4786 N N . ARG B 1 299 ? 21.602 15.802 -1.422 1.00 21.35 1299 ARG B N 1
ATOM 4787 C CA . ARG B 1 299 ? 22.243 14.536 -1.776 1.00 23.36 1299 ARG B CA 1
ATOM 4788 C C . ARG B 1 299 ? 21.190 13.588 -2.363 1.00 22.29 1299 ARG B C 1
ATOM 4789 O O . ARG B 1 299 ? 21.422 12.953 -3.398 1.00 24.22 1299 ARG B O 1
ATOM 4791 N N . GLN B 1 300 ? 20.029 13.513 -1.726 1.00 21.79 1300 GLN B N 1
ATOM 4792 C CA . GLN B 1 300 ? 18.975 12.635 -2.211 1.00 23.46 1300 GLN B CA 1
ATOM 4793 C C . GLN B 1 300 ? 18.437 13.087 -3.570 1.00 22.23 1300 GLN B C 1
ATOM 4794 O O . GLN B 1 300 ? 17.951 12.269 -4.347 1.00 23.88 1300 GLN B O 1
ATOM 4796 N N . ALA B 1 301 ? 18.528 14.382 -3.860 1.00 22.39 1301 ALA B N 1
ATOM 4797 C CA . ALA B 1 301 ? 18.028 14.915 -5.127 1.00 20.63 1301 ALA B CA 1
ATOM 4798 C C . ALA B 1 301 ? 19.037 14.812 -6.264 1.00 20.11 1301 ALA B C 1
ATOM 4799 O O . ALA B 1 301 ? 18.766 15.275 -7.374 1.00 21.16 1301 ALA B O 1
ATOM 4801 N N . GLY B 1 302 ? 20.194 14.209 -5.993 1.00 20.30 1302 GLY B N 1
ATOM 4802 C CA . GLY B 1 302 ? 21.216 14.055 -7.015 1.00 22.09 1302 GLY B CA 1
ATOM 4803 C C . GLY B 1 302 ? 22.038 15.289 -7.342 1.00 21.76 1302 GLY B C 1
ATOM 4804 O O . GLY B 1 302 ? 22.548 15.440 -8.451 1.00 22.19 1302 GLY B O 1
ATOM 4805 N N . VAL B 1 303 ? 22.173 16.177 -6.365 1.00 20.11 1303 VAL B N 1
ATOM 4806 C CA . VAL B 1 303 ? 22.934 17.395 -6.536 1.00 20.08 1303 VAL B CA 1
ATOM 4807 C C . VAL B 1 303 ? 24.338 17.203 -5.980 1.00 20.35 1303 VAL B C 1
ATOM 4808 O O . VAL B 1 303 ? 24.508 16.683 -4.887 1.00 22.03 1303 VAL B O 1
ATOM 4812 N N . GLU B 1 304 ? 25.332 17.593 -6.760 1.00 17.64 1304 GLU B N 1
ATOM 4813 C CA . GLU B 1 304 ? 26.718 17.486 -6.330 1.00 19.11 1304 GLU B CA 1
ATOM 4814 C C . GLU B 1 304 ? 27.180 18.843 -5.810 1.00 18.13 1304 GLU B C 1
ATOM 4815 O O . GLU B 1 304 ? 27.002 19.861 -6.471 1.00 17.89 1304 GLU B O 1
ATOM 4821 N N . VAL B 1 305 ? 27.779 18.853 -4.621 1.00 19.66 1305 VAL B N 1
ATOM 4822 C CA . VAL B 1 305 ? 28.303 20.090 -4.069 1.00 18.85 1305 VAL B CA 1
ATOM 4823 C C . VAL B 1 305 ? 29.752 20.169 -4.507 1.00 18.72 1305 VAL B C 1
ATOM 4824 O O . VAL B 1 305 ? 30.563 19.315 -4.139 1.00 20.76 1305 VAL B O 1
ATOM 4828 N N . ILE B 1 306 ? 30.055 21.165 -5.326 1.00 17.63 1306 ILE B N 1
ATOM 4829 C CA . ILE B 1 306 ? 31.395 21.382 -5.839 1.00 17.11 1306 ILE B CA 1
ATOM 4830 C C . ILE B 1 306 ? 32.117 22.408 -4.972 1.00 18.07 1306 ILE B C 1
ATOM 4831 O O . ILE B 1 306 ? 31.555 23.445 -4.635 1.00 17.89 1306 ILE B O 1
ATOM 4836 N N . ARG B 1 307 ? 33.362 22.118 -4.618 1.00 18.05 1307 ARG B N 1
ATOM 4837 C CA . ARG B 1 307 ? 34.138 23.053 -3.802 1.00 17.96 1307 ARG B CA 1
ATOM 4838 C C . ARG B 1 307 ? 35.270 23.625 -4.628 1.00 17.77 1307 ARG B C 1
ATOM 4839 O O . ARG B 1 307 ? 36.048 22.871 -5.220 1.00 21.12 1307 ARG B O 1
ATOM 4847 N N . LEU B 1 308 ? 35.334 24.953 -4.695 1.00 16.98 1308 LEU B N 1
ATOM 4848 C CA . LEU B 1 308 ? 36.393 25.661 -5.398 1.00 17.24 1308 LEU B CA 1
ATOM 4849 C C . LEU B 1 308 ? 37.615 25.567 -4.484 1.00 18.92 1308 LEU B C 1
ATOM 4850 O O . LEU B 1 308 ? 37.519 25.057 -3.365 1.00 20.08 1308 LEU B O 1
ATOM 4855 N N . SER B 1 309 ? 38.750 26.060 -4.954 1.00 18.93 1309 SER B N 1
ATOM 4856 C CA . SER B 1 309 ? 39.994 25.939 -4.189 1.00 20.36 1309 SER B CA 1
ATOM 4857 C C . SER B 1 309 ? 40.461 27.236 -3.552 1.00 21.10 1309 SER B C 1
ATOM 4858 O O . SER B 1 309 ? 39.926 28.307 -3.826 1.00 20.80 1309 SER B O 1
ATOM 4861 N N . ASN B 1 310 ? 41.493 27.131 -2.717 1.00 22.28 1310 ASN B N 1
ATOM 4862 C CA . ASN B 1 310 ? 42.045 28.315 -2.095 1.00 22.40 1310 ASN B CA 1
ATOM 4863 C C . ASN B 1 310 ? 42.642 29.215 -3.164 1.00 22.06 1310 ASN B C 1
ATOM 4864 O O . ASN B 1 310 ? 42.602 30.434 -3.051 1.00 20.69 1310 ASN B O 1
ATOM 4869 N N . GLU B 1 311 ? 43.195 28.629 -4.229 1.00 23.36 1311 GLU B N 1
ATOM 4870 C CA . GLU B 1 311 ? 43.738 29.472 -5.283 1.00 22.31 1311 GLU B CA 1
ATOM 4871 C C . GLU B 1 311 ? 42.605 30.240 -5.998 1.00 21.17 1311 GLU B C 1
ATOM 4872 O O . GLU B 1 311 ? 42.771 31.406 -6.355 1.00 21.07 1311 GLU B O 1
ATOM 4878 N N . ASP B 1 312 ? 41.467 29.571 -6.210 1.00 20.93 1312 ASP B N 1
ATOM 4879 C CA . ASP B 1 312 ? 40.312 30.218 -6.837 1.00 20.05 1312 ASP B CA 1
ATOM 4880 C C . ASP B 1 312 ? 39.934 31.441 -5.989 1.00 19.37 1312 ASP B C 1
ATOM 4881 O O . ASP B 1 312 ? 39.634 32.504 -6.520 1.00 19.45 1312 ASP B O 1
ATOM 4886 N N . VAL B 1 313 ? 39.943 31.278 -4.664 1.00 19.96 1313 VAL B N 1
ATOM 4887 C CA . VAL B 1 313 ? 39.602 32.390 -3.777 1.00 18.78 1313 VAL B CA 1
ATOM 4888 C C . VAL B 1 313 ? 40.620 33.519 -3.954 1.00 18.03 1313 VAL B C 1
ATOM 4889 O O . VAL B 1 313 ? 40.259 34.689 -3.968 1.00 18.67 1313 VAL B O 1
ATOM 4893 N N . ARG B 1 314 ? 41.904 33.175 -4.087 1.00 19.57 1314 ARG B N 1
ATOM 4894 C CA . ARG B 1 314 ? 42.901 34.218 -4.286 1.00 20.45 1314 ARG B CA 1
ATOM 4895 C C . ARG B 1 314 ? 42.663 34.994 -5.576 1.00 20.78 1314 ARG B C 1
ATOM 4896 O O . ARG B 1 314 ? 42.879 36.197 -5.632 1.00 20.07 1314 ARG B O 1
ATOM 4904 N N . LYS B 1 315 ? 42.224 34.303 -6.627 1.00 22.29 1315 LYS B N 1
ATOM 4905 C CA . LYS B 1 315 ? 41.953 34.971 -7.887 1.00 22.00 1315 LYS B CA 1
ATOM 4906 C C . LYS B 1 315 ? 40.760 35.912 -7.728 1.00 21.07 1315 LYS B C 1
ATOM 4907 O O . LYS B 1 315 ? 40.761 37.013 -8.266 1.00 21.55 1315 LYS B O 1
ATOM 4913 N N . PHE B 1 316 ? 39.739 35.483 -6.990 1.00 19.53 1316 PHE B N 1
ATOM 4914 C CA . PHE B 1 316 ? 38.594 36.358 -6.754 1.00 19.21 1316 PHE B CA 1
ATOM 4915 C C . PHE B 1 316 ? 39.012 37.554 -5.889 1.00 17.58 1316 PHE B C 1
ATOM 4916 O O . PHE B 1 316 ? 38.545 38.672 -6.089 1.00 18.40 1316 PHE B O 1
ATOM 4924 N N . ARG B 1 317 ? 39.918 37.312 -4.945 1.00 19.09 1317 ARG B N 1
ATOM 4925 C CA . ARG B 1 317 ? 40.363 38.377 -4.045 1.00 19.87 1317 ARG B CA 1
ATOM 4926 C C . ARG B 1 317 ? 41.066 39.519 -4.788 1.00 19.30 1317 ARG B C 1
ATOM 4927 O O . ARG B 1 317 ? 40.864 40.692 -4.465 1.00 19.39 1317 ARG B O 1
ATOM 4935 N N . ARG B 1 318 ? 41.872 39.181 -5.798 1.00 20.47 1318 ARG B N 1
ATOM 4936 C CA . ARG B 1 318 ? 42.559 40.206 -6.581 1.00 21.13 1318 ARG B CA 1
ATOM 4937 C C . ARG B 1 318 ? 41.562 41.123 -7.291 1.00 21.72 1318 ARG B C 1
ATOM 4938 O O . ARG B 1 318 ? 41.855 42.289 -7.549 1.00 22.27 1318 ARG B O 1
ATOM 4946 N N . LEU B 1 319 ? 40.374 40.597 -7.598 1.00 21.42 1319 LEU B N 1
ATOM 4947 C CA . LEU B 1 319 ? 39.336 41.381 -8.255 1.00 21.55 1319 LEU B CA 1
ATOM 4948 C C . LEU B 1 319 ? 38.473 42.125 -7.237 1.00 21.41 1319 LEU B C 1
ATOM 4949 O O . LEU B 1 319 ? 38.096 43.267 -7.451 1.00 22.02 1319 LEU B O 1
ATOM 4954 N N . ALA B 1 320 ? 38.166 41.449 -6.136 1.00 22.65 1320 ALA B N 1
ATOM 4955 C CA . ALA B 1 320 ? 37.293 42.004 -5.102 1.00 22.51 1320 ALA B CA 1
ATOM 4956 C C . ALA B 1 320 ? 37.782 43.263 -4.402 1.00 23.42 1320 ALA B C 1
ATOM 4957 O O . ALA B 1 320 ? 37.064 44.259 -4.349 1.00 25.16 1320 ALA B O 1
ATOM 4959 N N . ILE B 1 321 ? 39.000 43.230 -3.869 1.00 23.86 1321 ILE B N 1
ATOM 4960 C CA . ILE B 1 321 ? 39.517 44.392 -3.158 1.00 21.67 1321 ILE B CA 1
ATOM 4961 C C . ILE B 1 321 ? 39.429 45.689 -3.978 1.00 21.39 1321 ILE B C 1
ATOM 4962 O O . ILE B 1 321 ? 38.922 46.702 -3.488 1.00 19.71 1321 ILE B O 1
ATOM 4967 N N . PRO B 1 322 ? 39.893 45.679 -5.242 1.00 21.45 1322 PRO B N 1
ATOM 4968 C CA . PRO B 1 322 ? 39.774 46.926 -5.995 1.00 21.38 1322 PRO B CA 1
ATOM 4969 C C . PRO B 1 322 ? 38.314 47.372 -6.121 1.00 22.64 1322 PRO B C 1
ATOM 4970 O O . PRO B 1 322 ? 38.025 48.562 -6.146 1.00 24.22 1322 PRO B O 1
ATOM 4974 N N . ILE B 1 323 ? 37.387 46.416 -6.208 1.00 23.37 1323 ILE B N 1
ATOM 4975 C CA . ILE B 1 323 ? 35.979 46.782 -6.332 1.00 23.12 1323 ILE B CA 1
ATOM 4976 C C . ILE B 1 323 ? 35.423 47.399 -5.042 1.00 20.90 1323 ILE B C 1
ATOM 4977 O O . ILE B 1 323 ? 34.518 48.238 -5.094 1.00 21.17 1323 ILE B O 1
ATOM 4982 N N . TRP B 1 324 ? 35.958 46.998 -3.892 1.00 20.54 1324 TRP B N 1
ATOM 4983 C CA . TRP B 1 324 ? 35.513 47.597 -2.637 1.00 17.49 1324 TRP B CA 1
ATOM 4984 C C . TRP B 1 324 ? 35.770 49.100 -2.729 1.00 17.66 1324 TRP B C 1
ATOM 4985 O O . TRP B 1 324 ? 34.917 49.911 -2.371 1.00 17.34 1324 TRP B O 1
ATOM 4996 N N . PHE B 1 325 ? 36.979 49.455 -3.173 1.00 18.28 1325 PHE B N 1
ATOM 4997 C CA . PHE B 1 325 ? 37.366 50.860 -3.282 1.00 17.53 1325 PHE B CA 1
ATOM 4998 C C . PHE B 1 325 ? 36.548 51.609 -4.328 1.00 18.75 1325 PHE B C 1
ATOM 4999 O O . PHE B 1 325 ? 36.199 52.767 -4.135 1.00 19.44 1325 PHE B O 1
ATOM 5007 N N . LYS B 1 326 ? 36.223 50.936 -5.428 1.00 19.79 1326 LYS B N 1
ATOM 5008 C CA . LYS B 1 326 ? 35.421 51.573 -6.466 1.00 20.48 1326 LYS B CA 1
ATOM 5009 C C . LYS B 1 326 ? 34.047 51.964 -5.894 1.00 21.16 1326 LYS B C 1
ATOM 5010 O O . LYS B 1 326 ? 33.556 53.074 -6.103 1.00 20.67 1326 LYS B O 1
ATOM 5016 N N . TRP B 1 327 ? 33.427 51.057 -5.145 1.00 18.74 1327 TRP B N 1
ATOM 5017 C CA . TRP B 1 327 ? 32.132 51.389 -4.581 1.00 17.25 1327 TRP B CA 1
ATOM 5018 C C . TRP B 1 327 ? 32.233 52.356 -3.413 1.00 16.50 1327 TRP B C 1
ATOM 5019 O O . TRP B 1 327 ? 31.366 53.209 -3.217 1.00 17.27 1327 TRP B O 1
ATOM 5030 N N . ALA B 1 328 ? 33.309 52.254 -2.637 1.00 16.84 1328 ALA B N 1
ATOM 5031 C CA . ALA B 1 328 ? 33.465 53.116 -1.479 1.00 17.59 1328 ALA B CA 1
ATOM 5032 C C . ALA B 1 328 ? 33.466 54.597 -1.824 1.00 18.19 1328 ALA B C 1
ATOM 5033 O O . ALA B 1 328 ? 32.907 55.423 -1.101 1.00 20.65 1328 ALA B O 1
ATOM 5035 N N . LYS B 1 329 ? 34.072 54.931 -2.953 1.00 19.99 1329 LYS B N 1
ATOM 5036 C CA . LYS B 1 329 ? 34.149 56.342 -3.310 1.00 22.62 1329 LYS B CA 1
ATOM 5037 C C . LYS B 1 329 ? 32.912 56.950 -3.966 1.00 23.37 1329 LYS B C 1
ATOM 5038 O O . LYS B 1 329 ? 32.919 58.131 -4.300 1.00 26.13 1329 LYS B O 1
ATOM 5044 N N A MET B 1 330 ? 31.852 56.157 -4.126 0.50 21.20 1330 MET B N 1
ATOM 5045 N N B MET B 1 330 ? 31.846 56.174 -4.127 0.50 21.62 1330 MET B N 1
ATOM 5046 C CA A MET B 1 330 ? 30.632 56.629 -4.783 0.50 21.26 1330 MET B CA 1
ATOM 5047 C CA B MET B 1 330 ? 30.649 56.704 -4.771 0.50 21.80 1330 MET B CA 1
ATOM 5048 C C A MET B 1 330 ? 29.901 57.821 -4.151 0.50 21.36 1330 MET B C 1
ATOM 5049 C C B MET B 1 330 ? 30.035 57.928 -4.131 0.50 22.20 1330 MET B C 1
ATOM 5050 O O A MET B 1 330 ? 29.372 58.664 -4.883 0.50 22.32 1330 MET B O 1
ATOM 5051 O O B MET B 1 330 ? 29.728 58.902 -4.821 0.50 23.68 1330 MET B O 1
ATOM 5060 N N . ASP B 1 331 ? 29.834 57.892 -2.823 1.00 20.80 1331 ASP B N 1
ATOM 5061 C CA . ASP B 1 331 ? 29.246 59.047 -2.143 1.00 20.40 1331 ASP B CA 1
ATOM 5062 C C . ASP B 1 331 ? 29.737 59.163 -0.710 1.00 20.50 1331 ASP B C 1
ATOM 5063 O O . ASP B 1 331 ? 30.585 58.368 -0.282 1.00 19.88 1331 ASP B O 1
ATOM 5068 N N . LYS B 1 332 ? 29.247 60.153 0.023 1.00 18.36 1332 LYS B N 1
ATOM 5069 C CA . LYS B 1 332 ? 29.726 60.379 1.372 1.00 18.78 1332 LYS B CA 1
ATOM 5070 C C . LYS B 1 332 ? 29.471 59.234 2.336 1.00 18.46 1332 LYS B C 1
ATOM 5071 O O . LYS B 1 332 ? 30.308 58.948 3.188 1.00 18.27 1332 LYS B O 1
ATOM 5077 N N . TYR B 1 333 ? 28.327 58.572 2.188 1.00 16.40 1333 TYR B N 1
ATOM 5078 C CA . TYR B 1 333 ? 27.984 57.461 3.070 1.00 15.93 1333 TYR B CA 1
ATOM 5079 C C . TYR B 1 333 ? 28.767 56.200 2.754 1.00 15.73 1333 TYR B C 1
ATOM 5080 O O . TYR B 1 333 ? 29.213 55.520 3.677 1.00 16.49 1333 TYR B O 1
ATOM 5089 N N . SER B 1 334 ? 28.931 55.870 1.480 1.00 15.40 1334 SER B N 1
ATOM 5090 C CA . SER B 1 334 ? 29.734 54.694 1.142 1.00 16.87 1334 SER B CA 1
ATOM 5091 C C . SER B 1 334 ? 31.177 54.930 1.622 1.00 17.97 1334 SER B C 1
ATOM 5092 O O . SER B 1 334 ? 31.833 54.014 2.121 1.00 16.77 1334 SER B O 1
ATOM 5095 N N . ARG B 1 335 ? 31.679 56.160 1.491 1.00 17.00 1335 ARG B N 1
ATOM 5096 C CA . ARG B 1 335 ? 33.041 56.437 1.960 1.00 17.12 1335 ARG B CA 1
ATOM 5097 C C . ARG B 1 335 ? 33.167 56.240 3.483 1.00 17.32 1335 ARG B C 1
ATOM 5098 O O . ARG B 1 335 ? 34.119 55.637 3.960 1.00 18.09 1335 ARG B O 1
ATOM 5106 N N . GLU B 1 336 ? 32.194 56.744 4.227 1.00 15.41 1336 GLU B N 1
ATOM 5107 C CA . GLU B 1 336 ? 32.183 56.669 5.680 1.00 16.69 1336 GLU B CA 1
ATOM 5108 C C . GLU B 1 336 ? 32.089 55.212 6.148 1.00 17.29 1336 GLU B C 1
ATOM 5109 O O . GLU B 1 336 ? 32.860 54.770 7.005 1.00 16.57 1336 GLU B O 1
ATOM 5115 N N . ALA B 1 337 ? 31.171 54.464 5.553 1.00 15.84 1337 ALA B N 1
ATOM 5116 C CA . ALA B 1 337 ? 30.999 53.063 5.947 1.00 14.89 1337 ALA B CA 1
ATOM 5117 C C . ALA B 1 337 ? 32.210 52.204 5.618 1.00 14.87 1337 ALA B C 1
ATOM 5118 O O . ALA B 1 337 ? 32.669 51.417 6.453 1.00 15.06 1337 ALA B O 1
ATOM 5120 N N . PHE B 1 338 ? 32.748 52.338 4.408 1.00 14.81 1338 PHE B N 1
ATOM 5121 C CA . PHE B 1 338 ? 33.886 51.518 4.059 1.00 14.93 1338 PHE B CA 1
ATOM 5122 C C . PHE B 1 338 ? 35.114 51.904 4.855 1.00 15.37 1338 PHE B C 1
ATOM 5123 O O . PHE B 1 338 ? 35.877 51.040 5.246 1.00 16.30 1338 PHE B O 1
ATOM 5131 N N . ALA B 1 339 ? 35.305 53.193 5.105 1.00 16.02 1339 ALA B N 1
ATOM 5132 C CA . ALA B 1 339 ? 36.457 53.609 5.883 1.00 17.62 1339 ALA B CA 1
ATOM 5133 C C . ALA B 1 339 ? 36.482 52.923 7.258 1.00 17.94 1339 ALA B C 1
ATOM 5134 O O . ALA B 1 339 ? 37.541 52.425 7.683 1.00 17.25 1339 ALA B O 1
ATOM 5136 N N . SER B 1 340 ? 35.347 52.868 7.961 1.00 16.83 1340 SER B N 1
ATOM 5137 C CA . SER B 1 340 ? 35.371 52.200 9.271 1.00 16.69 1340 SER B CA 1
ATOM 5138 C C . SER B 1 340 ? 35.448 50.693 9.157 1.00 14.33 1340 SER B C 1
ATOM 5139 O O . SER B 1 340 ? 36.036 50.061 10.027 1.00 16.66 1340 SER B O 1
ATOM 5142 N N . GLN B 1 341 ? 34.872 50.104 8.110 1.00 13.36 1341 GLN B N 1
ATOM 5143 C CA . GLN B 1 341 ? 34.975 48.660 7.926 1.00 13.34 1341 GLN B CA 1
ATOM 5144 C C . GLN B 1 341 ? 36.411 48.283 7.599 1.00 14.26 1341 GLN B C 1
ATOM 5145 O O . GLN B 1 341 ? 36.918 47.245 8.039 1.00 14.96 1341 GLN B O 1
ATOM 5151 N N . LEU B 1 342 ? 37.074 49.128 6.813 1.00 14.89 1342 LEU B N 1
ATOM 5152 C CA . LEU B 1 342 ? 38.456 48.853 6.450 1.00 15.51 1342 LEU B CA 1
ATOM 5153 C C . LEU B 1 342 ? 39.368 48.929 7.673 1.00 15.86 1342 LEU B C 1
ATOM 5154 O O . LEU B 1 342 ? 40.248 48.074 7.856 1.00 16.50 1342 LEU B O 1
ATOM 5159 N N . GLU B 1 343 ? 39.169 49.941 8.508 1.00 15.72 1343 GLU B N 1
ATOM 5160 C CA . GLU B 1 343 ? 39.988 50.054 9.708 1.00 16.86 1343 GLU B CA 1
ATOM 5161 C C . GLU B 1 343 ? 39.755 48.821 10.596 1.00 17.22 1343 GLU B C 1
ATOM 5162 O O . GLU B 1 343 ? 40.677 48.300 11.227 1.00 16.99 1343 GLU B O 1
ATOM 5168 N N . TYR B 1 344 ? 38.508 48.359 10.653 1.00 16.03 1344 TYR B N 1
ATOM 5169 C CA . TYR B 1 344 ? 38.182 47.175 11.452 1.00 15.34 1344 TYR B CA 1
ATOM 5170 C C . TYR B 1 344 ? 38.867 45.941 10.845 1.00 15.29 1344 TYR B C 1
ATOM 5171 O O . TYR B 1 344 ? 39.489 45.151 11.569 1.00 15.59 1344 TYR B O 1
ATOM 5180 N N . MET B 1 345 ? 38.788 45.766 9.526 1.00 14.72 1345 MET B N 1
ATOM 5181 C CA . MET B 1 345 ? 39.436 44.638 8.872 1.00 15.56 1345 MET B CA 1
ATOM 5182 C C . MET B 1 345 ? 40.944 44.652 9.114 1.00 17.10 1345 MET B C 1
ATOM 5183 O O . MET B 1 345 ? 41.566 43.602 9.281 1.00 19.28 1345 MET B O 1
ATOM 5188 N N . LYS B 1 346 ? 41.538 45.839 9.129 1.00 18.42 1346 LYS B N 1
ATOM 5189 C CA . LYS B 1 346 ? 42.978 45.927 9.390 1.00 18.81 1346 LYS B CA 1
ATOM 5190 C C . LYS B 1 346 ? 43.257 45.452 10.812 1.00 20.13 1346 LYS B C 1
ATOM 5191 O O . LYS B 1 346 ? 44.204 44.692 11.052 1.00 21.85 1346 LYS B O 1
ATOM 5197 N N . GLY B 1 347 ? 42.411 45.886 11.746 1.00 19.66 1347 GLY B N 1
ATOM 5198 C CA . GLY B 1 347 ? 42.565 45.513 13.143 1.00 20.35 1347 GLY B CA 1
ATOM 5199 C C . GLY B 1 347 ? 42.465 44.023 13.427 1.00 21.78 1347 GLY B C 1
ATOM 5200 O O . GLY B 1 347 ? 43.088 43.516 14.373 1.00 22.65 1347 GLY B O 1
ATOM 5201 N N . ILE B 1 348 ? 41.684 43.296 12.633 1.00 19.33 1348 ILE B N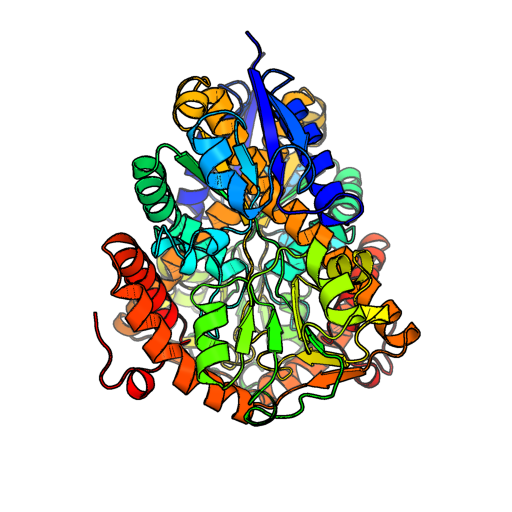 1
ATOM 5202 C CA . ILE B 1 348 ? 41.546 41.867 12.873 1.00 18.61 1348 ILE B CA 1
ATOM 5203 C C . ILE B 1 348 ? 42.290 41.004 11.857 1.00 18.95 1348 ILE B C 1
ATOM 5204 O O . ILE B 1 348 ? 42.094 39.789 11.795 1.00 20.53 1348 ILE B O 1
ATOM 5209 N N . GLY B 1 349 ? 43.126 41.661 11.053 1.00 19.39 1349 GLY B N 1
ATOM 5210 C CA . GLY B 1 349 ? 43.958 40.978 10.075 1.00 20.55 1349 GLY B CA 1
ATOM 5211 C C . GLY B 1 349 ? 43.292 40.416 8.841 1.00 21.48 1349 GLY B C 1
ATOM 5212 O O . GLY B 1 349 ? 43.745 39.406 8.297 1.00 23.33 1349 GLY B O 1
ATOM 5213 N N . TYR B 1 350 ? 42.232 41.077 8.392 1.00 17.99 1350 TYR B N 1
ATOM 5214 C CA . TYR B 1 350 ? 41.500 40.631 7.202 1.00 18.20 1350 TYR B CA 1
ATOM 5215 C C . TYR B 1 350 ? 42.039 41.226 5.901 1.00 20.26 1350 TYR B C 1
ATOM 5216 O O . TYR B 1 350 ? 41.632 40.830 4.809 1.00 22.93 1350 TYR B O 1
ATOM 5225 N N . VAL B 1 351 ? 42.948 42.181 6.017 1.00 19.71 1351 VAL B N 1
ATOM 5226 C CA . VAL B 1 351 ? 43.530 42.799 4.831 1.00 20.66 1351 VAL B CA 1
ATOM 5227 C C . VAL B 1 351 ? 44.951 43.228 5.179 1.00 24.30 1351 VAL B C 1
ATOM 5228 O O . VAL B 1 351 ? 45.186 43.726 6.282 1.00 24.91 1351 VAL B O 1
ATOM 5232 N N . THR B 1 352 ? 45.885 43.008 4.251 1.00 24.43 1352 THR B N 1
ATOM 5233 C CA . THR B 1 352 ? 47.288 43.392 4.446 1.00 27.51 1352 THR B CA 1
ATOM 5234 C C . THR B 1 352 ? 47.597 44.718 3.753 1.00 28.82 1352 THR B C 1
ATOM 5235 O O . THR B 1 352 ? 46.878 45.148 2.840 1.00 27.63 1352 THR B O 1
ATOM 5239 N N . ASP B 1 353 ? 48.663 45.383 4.185 1.00 28.90 1353 ASP B N 1
ATOM 5240 C CA . ASP B 1 353 ? 49.020 46.644 3.552 1.00 30.58 1353 ASP B CA 1
ATOM 5241 C C . ASP B 1 353 ? 49.447 46.389 2.123 1.00 29.32 1353 ASP B C 1
ATOM 5242 O O . ASP B 1 353 ? 49.137 47.172 1.230 1.00 29.68 1353 ASP B O 1
ATOM 5247 N N . GLU B 1 354 ? 50.142 45.280 1.910 1.00 30.08 1354 GLU B N 1
ATOM 5248 C CA . GLU B 1 354 ? 50.621 44.938 0.575 1.00 30.13 1354 GLU B CA 1
ATOM 5249 C C . GLU B 1 354 ? 49.490 44.870 -0.449 1.00 30.71 1354 GLU B C 1
ATOM 5250 O O . GLU B 1 354 ? 49.605 45.420 -1.544 1.00 30.93 1354 GLU B O 1
ATOM 5252 N N . GLU B 1 355 ? 48.382 44.223 -0.110 1.00 29.47 1355 GLU B N 1
ATOM 5253 C CA . GLU B 1 355 ? 47.317 44.131 -1.098 1.00 28.84 1355 GLU B CA 1
ATOM 5254 C C . GLU B 1 355 ? 46.532 45.423 -1.312 1.00 29.39 1355 GLU B C 1
ATOM 5255 O O . GLU B 1 355 ? 45.732 45.515 -2.248 1.00 30.42 1355 GLU B O 1
ATOM 5261 N N . LEU B 1 356 ? 46.772 46.426 -0.471 1.00 28.25 1356 LEU B N 1
ATOM 5262 C CA . LEU B 1 356 ? 46.093 47.711 -0.621 1.00 28.64 1356 LEU B CA 1
ATOM 5263 C C . LEU B 1 356 ? 46.938 48.667 -1.456 1.00 30.25 1356 LEU B C 1
ATOM 5264 O O . LEU B 1 356 ? 46.509 49.782 -1.773 1.00 29.93 1356 LEU B O 1
ATOM 5269 N N . LYS B 1 357 ? 48.140 48.221 -1.805 1.00 32.51 1357 LYS B N 1
ATOM 5270 C CA . LYS B 1 357 ? 49.057 49.027 -2.605 1.00 34.46 1357 LYS B CA 1
ATOM 5271 C C . LYS B 1 357 ? 48.404 49.387 -3.939 1.00 33.65 1357 LYS B C 1
ATOM 5272 O O . LYS B 1 357 ? 47.864 48.522 -4.636 1.00 35.43 1357 LYS B O 1
ATOM 5274 N N . GLY B 1 358 ? 48.436 50.671 -4.279 1.00 34.14 1358 GLY B N 1
ATOM 5275 C CA . GLY B 1 358 ? 47.857 51.119 -5.532 1.00 32.28 1358 GLY B CA 1
ATOM 5276 C C . GLY B 1 358 ? 46.382 51.469 -5.455 1.00 30.67 1358 GLY B C 1
ATOM 5277 O O . GLY B 1 358 ? 45.819 52.002 -6.412 1.00 32.20 1358 GLY B O 1
ATOM 5278 N N . LEU B 1 359 ? 45.750 51.178 -4.320 1.00 26.67 1359 LEU B N 1
ATOM 5279 C CA . LEU B 1 359 ? 44.326 51.474 -4.151 1.00 25.49 1359 LEU B CA 1
ATOM 5280 C C . LEU B 1 359 ? 44.076 52.657 -3.223 1.00 24.96 1359 LEU B C 1
ATOM 5281 O O . LEU B 1 359 ? 44.869 52.936 -2.325 1.00 26.03 1359 LEU B O 1
ATOM 5286 N N . SER B 1 360 ? 42.974 53.361 -3.451 1.00 24.36 1360 SER B N 1
ATOM 5287 C CA . SER B 1 360 ? 42.607 54.491 -2.610 1.00 24.47 1360 SER B CA 1
ATOM 5288 C C . SER B 1 360 ? 41.169 54.886 -2.875 1.00 26.03 1360 SER B C 1
ATOM 5289 O O . SER B 1 360 ? 40.538 54.400 -3.817 1.00 27.61 1360 SER B O 1
ATOM 5292 N N . LEU B 1 361 ? 40.652 55.767 -2.028 1.00 27.69 1361 LEU B N 1
ATOM 5293 C CA . LEU B 1 361 ? 39.308 56.274 -2.203 1.00 30.09 1361 LEU B CA 1
ATOM 5294 C C . LEU B 1 361 ? 39.430 57.545 -3.051 1.00 31.13 1361 LEU B C 1
ATOM 5295 O O . LEU B 1 361 ? 38.482 58.319 -3.163 1.00 31.25 1361 LEU B O 1
#

Sequence (660 aa):
RRYRWRIQTAWDAGTVGYSLFQKFTERVKELTDGQLEVQPFPAGAVVGTFDMFDAVKTGVLDGMNPFTLYWAGRMPVTAFLSSYALGLDRPDQWETWFYSLGGLDIARRAFAEQGLFYVGPVQHDLNIIHSKKPIRRFEDFKGVKLRVPGGMIAEVFAAAGASTVLLPGGEVYPALERGVIDAADFVGPAVNYNLGFHQVAKYIIMGPPETPAIHQPVDLMDFTINLNRWRSLPKPLQERFIAAVHEYSWIHYAGIQKANLEAWPKYRQAGVEVIRLSNEDVRKFRRLAIPIWFKWAKMMDKYSREAFASQLEYMKGIGYVTDEELKGLSLRRYRWRIQTAWDAGTVGYSLFQKFTERVKELTDGQLEVQPFPAGAVVGTFDMFDAVKTGVLDGMNPFTLYWAGRMPVTAFLSSYALGLDRPDQWETWFYSLGGLDIARRAFAEQGLFYVGPVQHDLNIIHSKKKPIRRFEDFKGVKLRVPGGMIAEVFAAAGASTVLLPGGEVYPALERGVIDAADFVGPAVNYNLGFHQVAKYIIMGPPETPAIHQPVDLMDFTINLNRWRSLPKPLQERFIAAVHEYSWIHYAGIQKANLEAWPKYRQAGVEVIRLSNEDVRKFRRLAIPIWFKWAKMMDKYSREAFASQLEYMKGIGYVTDEELKGLSL

InterPro domains:
  IPR006311 Twin-arginine translocation pathway, signal sequence [PS51318] (1-31)
  IPR018389 TRAP transporter solute receptor DctP [PF03480] (41-328)
  IPR018389 TRAP transporter solute receptor DctP [PTHR33376] (17-343)
  IPR026289 Solute binding protein, TakP-like [PIRSF039026] (5-358)
  IPR038404 TRAP transporter solute receptor DctP superfamily [G3DSA:3.40.190.170] (32-361)
  IPR041721 Lactate-binding periplasmic protein TTHA0766 [cd13681] (35-345)

GO terms:
  GO:0005509 calcium ion binding (F, IDA)
  GO:0008270 zinc ion binding (F, IDA)
  GO:0042803 protein homodimerization activity (F, IDA)
  GO:0015727 lactate transport (P, IDA)

CATH classification: 3.40.190.170